Protein 1TO4 (pdb70)

InterPro domains:
  IPR001424 Superoxide dismutase, copper/zinc binding domain [PF00080] (13-148)
  IPR001424 Superoxide dismutase, copper/zinc binding domain [PR00068] (43-65)
  IPR001424 Superoxide dismutase, copper/zinc binding domain [PR00068] (79-88)
  IPR001424 Superoxide dismutase, copper/zinc binding domain [PR00068] (98-120)
  IPR001424 Superoxide dismutase, copper/zinc binding domain [PR00068] (123-149)
  IPR001424 Superoxide dismutase, copper/zinc binding domain [cd00305] (1-145)
  IPR018152 Superoxide dismutase, copper/zinc, binding site [PS00087] (43-53)
  IPR018152 Superoxide dismutase, copper/zinc, binding site [PS00332] (137-148)
  IPR024134 Superoxide dismutase (Cu/Zn) / superoxide dismutase copper chaperone [PTHR10003] (2-150)
  IPR036423 Superoxide dismutase-like, copper/zinc binding domain superfamily [G3DSA:2.60.40.200] (1-153)
  IPR036423 Superoxide dismutase-like, copper/zinc binding domain superfamily [SSF49329] (2-151)

Structure (mmCIF, N/CA/C/O backbone):
data_1TO4
#
_entry.id   1TO4
#
_cell.length_a   39.27
_cell.length_b   95.08
_cell.length_c   78.41
_cell.angle_alpha   90.00
_cell.angle_beta   103.55
_cell.angle_gamma   90.00
#
_symmetry.space_group_name_H-M   'P 1 21 1'
#
loop_
_entity.id
_entity.type
_entity.pdbx_description
1 polymer 'Superoxide dismutase'
2 non-polymer 'COPPER (II) ION'
3 non-polymer 'ZINC ION'
4 water water
#
loop_
_atom_site.group_PDB
_atom_site.id
_atom_site.type_symbol
_atom_site.label_atom_id
_atom_site.label_alt_id
_atom_site.label_comp_id
_atom_site.label_asym_id
_atom_site.label_entity_id
_atom_site.label_seq_id
_atom_site.pdbx_PDB_ins_code
_atom_site.Cartn_x
_atom_site.Cartn_y
_atom_site.Cartn_z
_atom_site.occupancy
_atom_site.B_iso_or_equiv
_atom_site.auth_seq_id
_atom_site.auth_comp_id
_atom_site.auth_asym_id
_atom_site.auth_atom_id
_atom_site.pdbx_PDB_model_num
ATOM 1 N N . GLY A 1 1 ? 32.953 -9.714 8.331 1.00 29.56 -3 GLY A N 1
ATOM 2 C CA . GLY A 1 1 ? 33.708 -8.964 7.263 0.00 23.33 -3 GLY A CA 1
ATOM 3 C C . GLY A 1 1 ? 33.045 -7.617 6.956 1.00 18.72 -3 GLY A C 1
ATOM 4 O O . GLY A 1 1 ? 32.074 -7.255 7.637 1.00 20.39 -3 GLY A O 1
ATOM 5 N N . SER A 1 2 ? 33.663 -6.831 6.078 1.00 17.28 -2 SER A N 1
ATOM 6 C CA . SER A 1 2 ? 33.148 -5.504 5.771 1.00 15.65 -2 SER A CA 1
ATOM 7 C C . SER A 1 2 ? 31.881 -5.636 4.962 1.00 13.76 -2 SER A C 1
ATOM 8 O O . SER A 1 2 ? 31.674 -6.633 4.271 1.00 13.90 -2 SER A O 1
ATOM 11 N N . ASN A 1 3 ? 31.040 -4.616 5.036 1.00 11.07 -1 ASN A N 1
ATOM 12 C CA . ASN A 1 3 ? 29.786 -4.601 4.286 1.00 9.49 -1 ASN A CA 1
ATOM 13 C C . ASN A 1 3 ? 30.056 -4.213 2.840 1.00 8.84 -1 ASN A C 1
ATOM 14 O O . ASN A 1 3 ? 30.818 -3.266 2.576 1.00 8.50 -1 ASN A O 1
ATOM 19 N N . MET A 1 4 ? 29.440 -4.943 1.899 1.00 8.18 1 MET A N 1
ATOM 20 C CA . MET A 1 4 ? 29.661 -4.673 0.468 1.00 7.61 1 MET A CA 1
ATOM 21 C C . MET A 1 4 ? 28.392 -4.354 -0.279 1.00 6.08 1 MET A C 1
ATOM 22 O O . MET A 1 4 ? 28.455 -3.898 -1.408 1.00 6.13 1 MET A O 1
ATOM 28 N N . LYS A 1 5 ? 27.238 -4.595 0.346 1.00 5.15 2 LYS A N 1
ATOM 29 C CA . LYS A 1 5 ? 25.965 -4.324 -0.308 1.00 5.18 2 LYS A CA 1
ATOM 30 C C . LYS A 1 5 ? 24.942 -3.846 0.680 1.00 5.46 2 LYS A C 1
ATOM 31 O O . LYS A 1 5 ? 24.929 -4.295 1.830 1.00 6.04 2 LYS A O 1
ATOM 37 N N . ALA A 1 6 ? 24.084 -2.926 0.236 1.00 6.51 3 ALA A N 1
ATOM 38 C CA . ALA A 1 6 ? 23.019 -2.410 1.095 1.00 6.09 3 ALA A CA 1
ATOM 39 C C . ALA A 1 6 ? 21.798 -2.086 0.247 1.00 6.89 3 ALA A C 1
ATOM 40 O O . ALA A 1 6 ? 21.915 -1.947 -0.970 1.00 6.89 3 ALA A O 1
ATOM 42 N N . VAL A 1 7 ? 20.631 -1.999 0.888 1.00 5.94 4 VAL A N 1
ATOM 43 C CA . VAL A 1 7 ? 19.402 -1.714 0.191 1.00 6.13 4 VAL A CA 1
ATOM 44 C C . VAL A 1 7 ? 18.503 -0.844 1.024 1.00 6.24 4 VAL A C 1
ATOM 45 O O . VAL A 1 7 ? 18.543 -0.891 2.265 1.00 6.63 4 VAL A O 1
ATOM 49 N N . CYS A 1 8 ? 17.722 -0.014 0.358 1.00 4.55 5 CYS A N 1
ATOM 50 C CA . CYS A 1 8 ? 16.803 0.871 1.053 1.00 5.45 5 CYS A CA 1
ATOM 51 C C . CYS A 1 8 ? 15.481 0.965 0.298 1.00 6.02 5 CYS A C 1
ATOM 52 O O . CYS A 1 8 ? 15.451 1.416 -0.833 1.00 6.93 5 CYS A O 1
ATOM 55 N N . VAL A 1 9 ? 14.399 0.534 0.952 1.00 6.50 6 VAL A N 1
ATOM 56 C CA . VAL A 1 9 ? 13.048 0.579 0.373 1.00 6.44 6 VAL A CA 1
ATOM 57 C C . VAL A 1 9 ? 12.441 1.876 0.896 1.00 7.06 6 VAL A C 1
ATOM 58 O O . VAL A 1 9 ? 12.330 2.077 2.129 1.00 7.65 6 VAL A O 1
ATOM 62 N N . MET A 1 10 ? 12.099 2.773 -0.021 1.00 6.96 7 MET A N 1
ATOM 63 C CA . MET A 1 10 ? 11.553 4.070 0.368 1.00 6.76 7 MET A CA 1
ATOM 64 C C . MET A 1 10 ? 10.061 4.167 0.153 1.00 7.88 7 MET A C 1
ATOM 65 O O . MET A 1 10 ? 9.553 3.872 -0.934 1.00 9.01 7 MET A O 1
ATOM 70 N N . THR A 1 11 ? 9.363 4.590 1.195 1.00 7.59 8 THR A N 1
ATOM 71 C CA . THR A 1 11 ? 7.898 4.721 1.134 1.00 7.60 8 THR A CA 1
ATOM 72 C C . THR A 1 11 ? 7.440 5.925 1.879 1.00 8.74 8 THR A C 1
ATOM 73 O O . THR A 1 11 ? 8.209 6.590 2.577 1.00 8.19 8 THR A O 1
ATOM 77 N N . GLY A 1 12 ? 6.151 6.220 1.737 1.00 9.03 9 GLY A N 1
ATOM 78 C CA . GLY A 1 12 ? 5.573 7.359 2.400 1.00 9.87 9 GLY A CA 1
ATOM 79 C C . GLY A 1 12 ? 4.101 7.395 2.151 1.00 12.06 9 GLY A C 1
ATOM 80 O O . GLY A 1 12 ? 3.529 6.399 1.691 1.00 12.99 9 GLY A O 1
ATOM 81 N N . THR A 1 13 ? 3.493 8.538 2.430 1.00 12.20 10 THR A N 1
ATOM 82 C CA . THR A 1 13 ? 2.035 8.696 2.234 1.00 12.72 10 THR A CA 1
ATOM 83 C C . THR A 1 13 ? 1.736 9.715 1.157 1.00 13.85 10 THR A C 1
ATOM 84 O O . THR A 1 13 ? 0.620 10.283 1.117 1.00 15.23 10 THR A O 1
ATOM 88 N N . ALA A 1 14 ? 2.714 9.965 0.286 1.00 12.53 11 ALA A N 1
ATOM 89 C CA . ALA A 1 14 ? 2.570 10.932 -0.781 1.00 13.00 11 ALA A CA 1
ATOM 90 C C . ALA A 1 14 ? 2.508 10.301 -2.167 1.00 12.35 11 ALA A C 1
ATOM 91 O O . ALA A 1 14 ? 2.663 10.990 -3.172 1.00 15.01 11 ALA A O 1
ATOM 93 N N . GLY A 1 15 ? 2.272 8.996 -2.224 1.00 11.91 12 GLY A N 1
ATOM 94 C CA . GLY A 1 15 ? 2.172 8.296 -3.502 1.00 12.47 12 GLY A CA 1
ATOM 95 C C . GLY A 1 15 ? 3.493 7.995 -4.151 1.00 12.08 12 GLY A C 1
ATOM 96 O O . GLY A 1 15 ? 3.540 7.500 -5.287 1.00 13.12 12 GLY A O 1
ATOM 97 N N . VAL A 1 16 ? 4.572 8.297 -3.439 1.00 10.43 13 VAL A N 1
ATOM 98 C CA . VAL A 1 16 ? 5.924 8.057 -3.942 1.00 9.09 13 VAL A CA 1
ATOM 99 C C . VAL A 1 16 ? 6.571 6.858 -3.273 1.00 8.76 13 VAL A C 1
ATOM 100 O O . VAL A 1 16 ? 6.461 6.668 -2.060 1.00 9.36 13 VAL A O 1
ATOM 104 N N . LYS A 1 17 ? 7.236 6.034 -4.083 1.00 8.23 14 LYS A N 1
ATOM 105 C CA . LYS A 1 17 ? 7.950 4.873 -3.556 1.00 9.73 14 LYS A CA 1
ATOM 106 C C . LYS A 1 17 ? 9.172 4.615 -4.411 1.00 10.24 14 LYS A C 1
ATOM 107 O O . LYS A 1 17 ? 9.255 5.078 -5.552 1.00 10.87 14 LYS A O 1
ATOM 113 N N . GLY A 1 18 ? 10.156 3.935 -3.846 1.00 9.20 15 GLY A N 1
ATOM 114 C CA . GLY A 1 18 ? 11.332 3.603 -4.606 1.00 9.10 15 GLY A CA 1
ATOM 115 C C . GLY A 1 18 ? 12.200 2.623 -3.881 1.00 7.75 15 GLY A C 1
ATOM 116 O O . GLY A 1 18 ? 11.904 2.216 -2.765 1.00 7.92 15 GLY A O 1
ATOM 117 N N . VAL A 1 19 ? 13.302 2.273 -4.525 1.00 7.97 16 VAL A N 1
ATOM 118 C CA . VAL A 1 19 ? 14.266 1.353 -3.960 1.00 7.77 16 VAL A CA 1
ATOM 119 C C . VAL A 1 19 ? 15.656 1.828 -4.335 1.00 7.92 16 VAL A C 1
ATOM 120 O O . VAL A 1 19 ? 15.907 2.160 -5.506 1.00 8.61 16 VAL A O 1
ATOM 124 N N . VAL A 1 20 ? 16.568 1.837 -3.356 1.00 6.40 17 VAL A N 1
ATOM 125 C CA . VAL A 1 20 ? 17.941 2.254 -3.591 1.00 6.41 17 VAL A CA 1
ATOM 126 C C . VAL A 1 20 ? 18.838 1.074 -3.260 1.00 6.13 17 VAL A C 1
ATOM 127 O O . VAL A 1 20 ? 18.609 0.355 -2.271 1.00 6.21 17 VAL A O 1
ATOM 131 N N . LYS A 1 21 ? 19.828 0.844 -4.108 1.00 5.80 18 LYS A N 1
ATOM 132 C CA . LYS A 1 21 ? 20.792 -0.218 -3.883 1.00 6.98 18 LYS A CA 1
ATOM 133 C C . LYS A 1 21 ? 22.167 0.390 -3.850 1.00 6.85 18 LYS A C 1
ATOM 134 O O . LYS A 1 21 ? 22.455 1.333 -4.611 1.00 7.57 18 LYS A O 1
ATOM 140 N N . PHE A 1 22 ? 23.023 -0.120 -2.960 1.00 5.44 19 PHE A N 1
ATOM 141 C CA . PHE A 1 22 ? 24.372 0.389 -2.807 1.00 6.04 19 PHE A CA 1
ATOM 142 C C . PHE A 1 22 ? 25.362 -0.750 -2.860 1.00 5.62 19 PHE A C 1
ATOM 143 O O . PHE A 1 22 ? 25.105 -1.829 -2.310 1.00 6.53 19 PHE A O 1
ATOM 151 N N . THR A 1 23 ? 26.499 -0.509 -3.512 1.00 6.15 20 THR A N 1
ATOM 152 C CA . THR A 1 23 ? 27.587 -1.518 -3.529 1.00 6.11 20 THR A CA 1
ATOM 153 C C . THR A 1 23 ? 28.884 -0.827 -3.208 1.00 5.59 20 THR A C 1
ATOM 154 O O . THR A 1 23 ? 29.095 0.318 -3.608 1.00 6.68 20 THR A O 1
ATOM 158 N N . GLN A 1 24 ? 29.753 -1.513 -2.477 1.00 5.29 21 GLN A N 1
ATOM 159 C CA . GLN A 1 24 ? 31.063 -0.953 -2.111 1.00 5.68 21 GLN A CA 1
ATOM 160 C C . GLN A 1 24 ? 32.085 -2.097 -2.131 1.00 7.25 21 GLN A C 1
ATOM 161 O O . GLN A 1 24 ? 31.913 -3.090 -1.433 1.00 8.58 21 GLN A O 1
ATOM 167 N N . GLU A 1 25 ? 33.135 -1.948 -2.933 1.00 9.63 22 GLU A N 1
ATOM 168 C CA . GLU A 1 25 ? 34.141 -3.015 -3.074 1.00 12.36 22 GLU A CA 1
ATOM 169 C C . GLU A 1 25 ? 35.111 -3.149 -1.929 1.00 13.06 22 GLU A C 1
ATOM 170 O O . GLU A 1 25 ? 35.491 -4.262 -1.580 1.00 13.59 22 GLU A O 1
ATOM 176 N N . THR A 1 26 ? 35.546 -2.021 -1.375 1.00 11.99 23 THR A N 1
ATOM 177 C CA . THR A 1 26 ? 36.476 -2.017 -0.245 1.00 13.30 23 THR A CA 1
ATOM 178 C C . THR A 1 26 ? 35.908 -1.203 0.902 1.00 13.61 23 THR A C 1
ATOM 179 O O . THR A 1 26 ? 35.042 -0.360 0.711 1.00 12.66 23 THR A O 1
ATOM 183 N N . ASP A 1 27 ? 36.453 -1.424 2.086 1.00 13.69 24 ASP A N 1
ATOM 184 C CA . ASP A 1 27 ? 35.981 -0.800 3.303 1.00 15.40 24 ASP A CA 1
ATOM 185 C C . ASP A 1 27 ? 35.720 0.713 3.206 1.00 14.46 24 ASP A C 1
ATOM 186 O O . ASP A 1 27 ? 34.682 1.202 3.671 1.00 14.58 24 ASP A O 1
ATOM 191 N N . ASN A 1 28 ? 36.648 1.448 2.595 1.00 14.73 25 ASN A N 1
ATOM 192 C CA . ASN A 1 28 ? 36.519 2.897 2.480 1.00 14.49 25 ASN A CA 1
ATOM 193 C C . ASN A 1 28 ? 36.544 3.381 1.042 1.00 12.90 25 ASN A C 1
ATOM 194 O O . ASN A 1 28 ? 36.812 4.548 0.789 1.00 13.07 25 ASN A O 1
ATOM 199 N N . GLY A 1 29 ? 36.277 2.478 0.101 1.00 11.10 26 GLY A N 1
ATOM 200 C CA . GLY A 1 29 ? 36.280 2.842 -1.313 1.00 10.67 26 GLY A CA 1
ATOM 201 C C . GLY A 1 29 ? 34.972 3.501 -1.730 1.00 9.43 26 GLY A C 1
ATOM 202 O O . GLY A 1 29 ? 34.045 3.623 -0.928 1.00 9.17 26 GLY A O 1
ATOM 203 N N . PRO A 1 30 ? 34.875 3.931 -2.986 1.00 8.82 27 PRO A N 1
ATOM 204 C CA . PRO A 1 30 ? 33.639 4.576 -3.456 1.00 7.97 27 PRO A CA 1
ATOM 205 C C . PRO A 1 30 ? 32.418 3.633 -3.397 1.00 6.40 27 PRO A C 1
ATOM 206 O O . PRO A 1 30 ? 32.555 2.406 -3.471 1.00 7.87 27 PRO A O 1
ATOM 210 N N . VAL A 1 31 ? 31.252 4.235 -3.257 1.00 6.15 28 VAL A N 1
ATOM 211 C CA . VAL A 1 31 ? 30.014 3.489 -3.199 1.00 5.98 28 VAL A CA 1
ATOM 212 C C . VAL A 1 31 ? 29.184 3.760 -4.441 1.00 7.02 28 VAL A C 1
ATOM 213 O O . VAL A 1 31 ? 28.983 4.918 -4.823 1.00 7.92 28 VAL A O 1
ATOM 217 N N . HIS A 1 32 ? 28.743 2.702 -5.110 1.00 6.95 29 HIS A N 1
ATOM 218 C CA . HIS A 1 32 ? 27.900 2.872 -6.275 1.00 7.12 29 HIS A CA 1
ATOM 219 C C . HIS A 1 32 ? 26.474 2.906 -5.805 1.00 6.94 29 HIS A C 1
ATOM 220 O O . HIS A 1 32 ? 26.050 2.052 -5.023 1.00 8.26 29 HIS A O 1
ATOM 227 N N . VAL A 1 33 ? 25.732 3.896 -6.265 1.00 6.18 30 VAL A N 1
ATOM 228 C CA . VAL A 1 33 ? 24.338 4.072 -5.861 1.00 6.55 30 VAL A CA 1
ATOM 229 C C . VAL A 1 33 ? 23.412 3.974 -7.075 1.00 6.13 30 VAL A C 1
ATOM 230 O O . VAL A 1 33 ? 23.660 4.592 -8.097 1.00 6.93 30 VAL A O 1
ATOM 234 N N . HIS A 1 34 ? 22.366 3.170 -6.960 1.00 6.31 31 HIS A N 1
ATOM 235 C CA . HIS A 1 34 ? 21.367 3.045 -8.027 1.00 7.00 31 HIS A CA 1
ATOM 236 C C . HIS A 1 34 ? 20.014 3.133 -7.384 1.00 6.26 31 HIS A C 1
ATOM 237 O O . HIS A 1 34 ? 19.720 2.360 -6.452 1.00 7.10 31 HIS A O 1
ATOM 244 N N . ALA A 1 35 ? 19.170 4.045 -7.852 1.00 6.15 32 ALA A N 1
ATOM 245 C CA . ALA A 1 35 ? 17.828 4.185 -7.276 1.00 7.28 32 ALA A CA 1
ATOM 246 C C . ALA A 1 35 ? 16.783 4.308 -8.360 1.00 7.78 32 ALA A C 1
ATOM 247 O O . ALA A 1 35 ? 17.069 4.813 -9.449 1.00 7.65 32 ALA A O 1
ATOM 249 N N . GLU A 1 36 ? 15.592 3.809 -8.052 1.00 7.50 33 GLU A N 1
ATOM 250 C CA . GLU A 1 36 ? 14.425 3.850 -8.938 1.00 8.08 33 GLU A CA 1
ATOM 251 C C . GLU A 1 36 ? 13.227 4.330 -8.147 1.00 8.52 33 GLU A C 1
ATOM 252 O O . GLU A 1 36 ? 13.000 3.870 -7.036 1.00 10.12 33 GLU A O 1
ATOM 258 N N . PHE A 1 37 ? 12.457 5.260 -8.721 1.00 7.21 34 PHE A N 1
ATOM 259 C CA . PHE A 1 37 ? 11.286 5.785 -8.039 1.00 8.26 34 PHE A CA 1
ATOM 260 C C . PHE A 1 37 ? 10.100 5.874 -8.962 1.00 9.31 34 PHE A C 1
ATOM 261 O O . PHE A 1 37 ? 10.251 5.915 -10.170 1.00 9.51 34 PHE A O 1
ATOM 269 N N . SER A 1 38 ? 8.931 5.905 -8.359 1.00 9.53 35 SER A N 1
ATOM 270 C CA . SER A 1 38 ? 7.674 6.085 -9.086 1.00 9.74 35 SER A CA 1
ATOM 271 C C . SER A 1 38 ? 6.799 7.060 -8.300 1.00 10.04 35 SER A C 1
ATOM 272 O O . SER A 1 38 ? 6.979 7.237 -7.087 1.00 10.26 35 SER A O 1
ATOM 275 N N . GLY A 1 39 ? 5.846 7.693 -8.998 1.00 9.64 36 GLY A N 1
ATOM 276 C CA . GLY A 1 39 ? 4.906 8.622 -8.368 1.00 10.62 36 GLY A CA 1
ATOM 277 C C . GLY A 1 39 ? 5.356 10.043 -8.146 1.00 9.94 36 GLY A C 1
ATOM 278 O O . GLY A 1 39 ? 4.660 10.840 -7.473 1.00 10.63 36 GLY A O 1
ATOM 279 N N . LEU A 1 40 ? 6.500 10.388 -8.704 1.00 10.06 37 LEU A N 1
ATOM 280 C CA . LEU A 1 40 ? 7.056 11.722 -8.526 1.00 10.96 37 LEU A CA 1
ATOM 281 C C . LEU A 1 40 ? 6.537 12.767 -9.484 1.00 11.81 37 LEU A C 1
ATOM 282 O O . LEU A 1 40 ? 6.162 12.462 -10.612 1.00 14.51 37 LEU A O 1
ATOM 287 N N . LYS A 1 41 ? 6.505 14.002 -9.017 1.00 12.03 38 LYS A N 1
ATOM 288 C CA . LYS A 1 41 ? 6.136 15.114 -9.873 1.00 12.49 38 LYS A CA 1
ATOM 289 C C . LYS A 1 41 ? 7.349 15.324 -10.796 1.00 12.55 38 LYS A C 1
ATOM 290 O O . LYS A 1 41 ? 8.521 15.201 -10.362 1.00 12.54 38 LYS A O 1
ATOM 296 N N . ALA A 1 42 ? 7.096 15.619 -12.071 1.00 12.27 39 ALA A N 1
ATOM 297 C CA . ALA A 1 42 ? 8.173 15.823 -13.011 1.00 11.45 39 ALA A CA 1
ATOM 298 C C . ALA A 1 42 ? 9.128 16.876 -12.506 1.00 11.37 39 ALA A C 1
ATOM 299 O O . ALA A 1 42 ? 8.704 17.912 -11.976 1.00 13.06 39 ALA A O 1
ATOM 301 N N . GLY A 1 43 ? 10.422 16.616 -12.667 1.00 10.28 40 GLY A N 1
ATOM 302 C CA . GLY A 1 43 ? 11.430 17.566 -12.226 1.00 10.23 40 GLY A CA 1
ATOM 303 C C . GLY A 1 43 ? 12.409 16.968 -11.246 1.00 9.76 40 GLY A C 1
ATOM 304 O O . GLY A 1 43 ? 12.429 15.745 -11.034 1.00 8.84 40 GLY A O 1
ATOM 305 N N . LYS A 1 44 ? 13.208 17.844 -10.631 1.00 8.91 41 LYS A N 1
ATOM 306 C CA . LYS A 1 44 ? 14.267 17.415 -9.684 1.00 8.50 41 LYS A CA 1
ATOM 307 C C . LYS A 1 44 ? 13.809 17.355 -8.244 1.00 7.90 41 LYS A C 1
ATOM 308 O O . LYS A 1 44 ? 13.033 18.204 -7.795 1.00 9.39 41 LYS A O 1
ATOM 314 N N . HIS A 1 45 ? 14.327 16.351 -7.509 1.00 6.83 42 HIS A N 1
ATOM 315 C CA . HIS A 1 45 ? 13.968 16.130 -6.109 1.00 6.72 42 HIS A CA 1
ATOM 316 C C . HIS A 1 45 ? 15.207 15.860 -5.283 1.00 5.95 42 HIS A C 1
ATOM 317 O O . HIS A 1 45 ? 15.968 14.965 -5.594 1.00 5.80 42 HIS A O 1
ATOM 324 N N . GLY A 1 46 ? 15.375 16.623 -4.207 1.00 5.05 43 GLY A N 1
ATOM 325 C CA . GLY A 1 46 ? 16.543 16.450 -3.313 1.00 6.09 43 GLY A CA 1
ATOM 326 C C . GLY A 1 46 ? 16.619 15.017 -2.803 1.00 5.35 43 GLY A C 1
ATOM 327 O O . GLY A 1 46 ? 15.592 14.396 -2.528 1.00 6.44 43 GLY A O 1
ATOM 328 N N . PHE A 1 47 ? 17.830 14.517 -2.683 1.00 5.30 44 PHE A N 1
ATOM 329 C CA . PHE A 1 47 ? 18.053 13.127 -2.278 1.00 4.70 44 PHE A CA 1
ATOM 330 C C . PHE A 1 47 ? 19.220 13.062 -1.357 1.00 4.29 44 PHE A C 1
ATOM 331 O O . PHE A 1 47 ? 20.343 13.354 -1.754 1.00 4.96 44 PHE A O 1
ATOM 339 N N . HIS A 1 48 ? 18.963 12.723 -0.080 1.00 5.00 45 HIS A N 1
ATOM 340 C CA . HIS A 1 48 ? 20.072 12.692 0.891 1.00 5.15 45 HIS A CA 1
ATOM 341 C C . HIS A 1 48 ? 19.989 11.596 1.922 1.00 5.42 45 HIS A C 1
ATOM 342 O O . HIS A 1 48 ? 18.934 10.989 2.145 1.00 5.02 45 HIS A O 1
ATOM 349 N N . VAL A 1 49 ? 21.127 11.339 2.563 1.00 4.94 46 VAL A N 1
ATOM 350 C CA . VAL A 1 49 ? 21.165 10.416 3.667 1.00 4.89 46 VAL A CA 1
ATOM 351 C C . VAL A 1 49 ? 20.910 11.287 4.904 1.00 5.87 46 VAL A C 1
ATOM 352 O O . VAL A 1 49 ? 21.667 12.272 5.174 1.00 7.12 46 VAL A O 1
ATOM 356 N N . HIS A 1 50 ? 19.871 10.943 5.653 1.00 5.66 47 HIS A N 1
ATOM 357 C CA . HIS A 1 50 ? 19.553 11.632 6.916 1.00 5.12 47 HIS A CA 1
ATOM 358 C C . HIS A 1 50 ? 20.139 10.818 8.059 1.00 6.58 47 HIS A C 1
ATOM 359 O O . HIS A 1 50 ? 20.337 9.602 7.948 1.00 7.07 47 HIS A O 1
ATOM 366 N N . GLU A 1 51 ? 20.421 11.500 9.164 1.00 6.32 48 GLU A N 1
ATOM 367 C CA . GLU A 1 51 ? 21.117 10.892 10.282 1.00 6.01 48 GLU A CA 1
ATOM 368 C C . GLU A 1 51 ? 20.506 9.683 10.989 1.00 5.79 48 GLU A C 1
ATOM 369 O O . GLU A 1 51 ? 21.248 8.751 11.323 1.00 7.95 48 GLU A O 1
ATOM 375 N N . PHE A 1 52 ? 19.187 9.682 11.209 1.00 5.37 49 PHE A N 1
ATOM 376 C CA . PHE A 1 52 ? 18.598 8.579 11.956 1.00 5.71 49 PHE A CA 1
ATOM 377 C C . PHE A 1 52 ? 17.800 7.680 11.076 1.00 6.03 49 PHE A C 1
ATOM 378 O O . PHE A 1 52 ? 17.064 8.155 10.199 1.00 7.46 49 PHE A O 1
ATOM 386 N N . GLY A 1 53 ? 17.922 6.360 11.324 1.00 6.72 50 GLY A N 1
ATOM 387 C CA . GLY A 1 53 ? 17.146 5.369 10.556 1.00 7.04 50 GLY A CA 1
ATOM 388 C C . GLY A 1 53 ? 15.787 5.169 11.222 1.00 7.59 50 GLY A C 1
ATOM 389 O O . GLY A 1 53 ? 15.274 4.065 11.286 1.00 8.33 50 GLY A O 1
ATOM 390 N N . ASP A 1 54 ? 15.189 6.267 11.683 1.00 7.61 51 ASP A N 1
ATOM 391 C CA . ASP A 1 54 ? 13.908 6.249 12.410 1.00 7.85 51 ASP A CA 1
ATOM 392 C C . ASP A 1 54 ? 12.801 6.833 11.556 1.00 10.05 51 ASP A C 1
ATOM 393 O O . ASP A 1 54 ? 12.829 8.032 11.233 1.00 9.97 51 ASP A O 1
ATOM 398 N N . THR A 1 55 ? 11.821 5.984 11.212 1.00 9.32 52 THR A N 1
ATOM 399 C CA . THR A 1 55 ? 10.681 6.407 10.413 1.00 12.37 52 THR A CA 1
ATOM 400 C C . THR A 1 55 ? 9.362 6.212 11.186 1.00 13.54 52 THR A C 1
ATOM 401 O O . THR A 1 55 ? 8.295 6.013 10.570 1.00 12.82 52 THR A O 1
ATOM 405 N N . THR A 1 56 ? 9.418 6.284 12.519 1.00 14.47 53 THR A N 1
ATOM 406 C CA . THR A 1 56 ? 8.185 6.143 13.347 1.00 14.29 53 THR A CA 1
ATOM 407 C C . THR A 1 56 ? 7.221 7.344 13.199 1.00 16.56 53 THR A C 1
ATOM 408 O O . THR A 1 56 ? 5.997 7.229 13.460 1.00 17.54 53 THR A O 1
ATOM 412 N N . ASN A 1 57 ? 7.764 8.487 12.793 1.00 16.74 54 ASN A N 1
ATOM 413 C CA . ASN A 1 57 ? 6.957 9.698 12.590 1.00 16.81 54 ASN A CA 1
ATOM 414 C C . ASN A 1 57 ? 7.176 10.117 11.177 1.00 17.35 54 ASN A C 1
ATOM 415 O O . ASN A 1 57 ? 7.824 11.142 10.912 1.00 17.20 54 ASN A O 1
ATOM 420 N N . GLY A 1 58 ? 6.663 9.315 10.250 1.00 17.29 55 GLY A N 1
ATOM 421 C CA . GLY A 1 58 ? 6.843 9.586 8.843 1.00 17.01 55 GLY A CA 1
ATOM 422 C C . GLY A 1 58 ? 8.338 9.681 8.588 1.00 15.14 55 GLY A C 1
ATOM 423 O O . GLY A 1 58 ? 9.112 8.843 9.033 1.00 17.29 55 GLY A O 1
ATOM 424 N N . CYS A 1 59 ? 8.740 10.709 7.891 1.00 13.26 56 CYS A N 1
ATOM 425 C CA . CYS A 1 59 ? 10.150 10.916 7.603 1.00 11.11 56 CYS A CA 1
ATOM 426 C C . CYS A 1 59 ? 10.761 11.996 8.510 1.00 10.42 56 CYS A C 1
ATOM 427 O O . CYS A 1 59 ? 11.952 12.230 8.481 1.00 8.63 56 CYS A O 1
ATOM 430 N N . THR A 1 60 ? 9.925 12.643 9.326 1.00 10.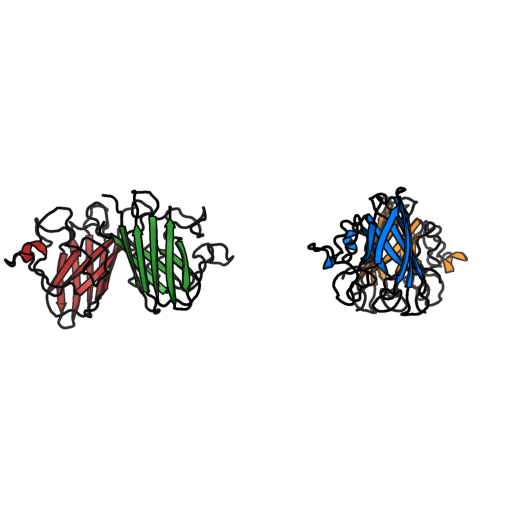85 57 THR A N 1
ATOM 431 C CA . THR A 1 60 ? 10.395 13.690 10.209 1.00 11.65 57 THR A CA 1
ATOM 432 C C . THR A 1 60 ? 11.387 13.179 11.241 1.00 9.45 57 THR A C 1
ATOM 433 O O . THR A 1 60 ? 12.368 13.868 11.583 1.00 11.30 57 THR A O 1
ATOM 437 N N . SER A 1 61 ? 11.147 11.964 11.743 1.00 8.75 58 SER A N 1
ATOM 438 C CA . SER A 1 61 ? 12.017 11.374 12.739 1.00 8.25 58 SER A CA 1
ATOM 439 C C . SER A 1 61 ? 13.392 11.008 12.240 1.00 7.41 58 SER A C 1
ATOM 440 O O . SER A 1 61 ? 14.260 10.630 13.021 1.00 7.73 58 SER A O 1
ATOM 444 N N . ALA A 1 62 ? 13.600 11.153 10.934 1.00 7.91 59 ALA A N 1
ATOM 445 C CA . ALA A 1 62 ? 14.910 10.830 10.351 1.00 6.70 59 ALA A CA 1
ATOM 446 C C . ALA A 1 62 ? 15.972 11.870 10.679 1.00 7.08 59 ALA A C 1
ATOM 447 O O . ALA A 1 62 ? 17.171 11.672 10.449 1.00 6.61 59 ALA A O 1
ATOM 449 N N . GLY A 1 63 ? 15.544 12.991 11.232 1.00 6.41 60 GLY A N 1
ATOM 450 C CA . GLY A 1 63 ? 16.517 14.017 11.592 1.00 5.88 60 GLY A CA 1
ATOM 451 C C . GLY A 1 63 ? 17.043 14.793 10.402 1.00 6.85 60 GLY A C 1
ATOM 452 O O . GLY A 1 63 ? 16.427 14.810 9.327 1.00 7.30 60 GLY A O 1
ATOM 453 N N . ALA A 1 64 ? 18.202 15.404 10.595 1.00 6.04 61 ALA A N 1
ATOM 454 C CA . ALA A 1 64 ? 18.828 16.243 9.559 1.00 5.83 61 ALA A CA 1
ATOM 455 C C . ALA A 1 64 ? 19.797 15.458 8.693 1.00 6.57 61 ALA A C 1
ATOM 456 O O . ALA A 1 64 ? 19.953 14.252 8.857 1.00 5.90 61 ALA A O 1
ATOM 458 N N . HIS A 1 65 ? 20.439 16.119 7.753 1.00 6.05 62 HIS A N 1
ATOM 459 C CA . HIS A 1 65 ? 21.380 15.419 6.874 1.00 6.17 62 HIS A CA 1
ATOM 460 C C . HIS A 1 65 ? 22.529 14.862 7.675 1.00 6.30 62 HIS A C 1
ATOM 461 O O . HIS A 1 65 ? 23.019 15.512 8.612 1.00 6.51 62 HIS A O 1
ATOM 468 N N . PHE A 1 66 ? 22.952 13.638 7.336 1.00 5.16 63 PHE A N 1
ATOM 469 C CA . PHE A 1 66 ? 24.084 13.006 7.988 1.00 6.44 63 PHE A CA 1
ATOM 470 C C . PHE A 1 66 ? 25.330 13.856 7.723 1.00 6.33 63 PHE A C 1
ATOM 471 O O . PHE A 1 66 ? 25.722 14.062 6.552 1.00 6.14 63 PHE A O 1
ATOM 479 N N . ASN A 1 67 ? 25.967 14.346 8.803 1.00 5.97 64 ASN A N 1
ATOM 480 C CA . ASN A 1 67 ? 27.088 15.294 8.644 1.00 6.90 64 ASN A CA 1
ATOM 481 C C . ASN A 1 67 ? 28.239 15.074 9.610 1.00 6.33 64 ASN A C 1
ATOM 482 O O . ASN A 1 67 ? 28.568 15.979 10.383 1.00 6.92 64 ASN A O 1
ATOM 487 N N . PRO A 1 68 ? 28.907 13.923 9.541 1.00 6.25 65 PRO A N 1
ATOM 488 C CA . PRO A 1 68 ? 30.018 13.651 10.465 1.00 8.10 65 PRO A CA 1
ATOM 489 C C . PRO A 1 68 ? 31.222 14.551 10.240 1.00 8.61 65 PRO A C 1
ATOM 490 O O . PRO A 1 68 ? 32.024 14.709 11.182 1.00 9.86 65 PRO A O 1
ATOM 494 N N . THR A 1 69 ? 31.358 15.148 9.049 1.00 7.87 66 THR A N 1
ATOM 495 C CA . THR A 1 69 ? 32.494 16.057 8.800 1.00 8.41 66 THR A CA 1
ATOM 496 C C . THR A 1 69 ? 32.168 17.489 9.199 1.00 8.35 66 THR A C 1
ATOM 497 O O . THR A 1 69 ? 33.004 18.372 9.045 1.00 9.41 66 THR A O 1
ATOM 501 N N . LYS A 1 70 ? 30.928 17.717 9.670 1.00 7.21 67 LYS A N 1
ATOM 502 C CA . LYS A 1 70 ? 30.516 19.030 10.178 1.00 8.02 67 LYS A CA 1
ATOM 503 C C . LYS A 1 70 ? 30.715 20.164 9.202 1.00 7.67 67 LYS A C 1
ATOM 504 O O . LYS A 1 70 ? 31.341 21.193 9.529 1.00 9.94 67 LYS A O 1
ATOM 510 N N . GLN A 1 71 ? 30.213 19.972 7.988 1.00 7.35 68 GLN A N 1
ATOM 511 C CA . GLN A 1 71 ? 30.282 20.992 6.945 1.00 7.98 68 GLN A CA 1
ATOM 512 C C . GLN A 1 71 ? 28.900 21.538 6.619 1.00 7.50 68 GLN A C 1
ATOM 513 O O . GLN A 1 71 ? 27.878 21.077 7.163 1.00 7.97 68 GLN A O 1
ATOM 523 N N . GLU A 1 72 ? 28.872 22.560 5.778 1.00 6.98 69 GLU A N 1
ATOM 524 C CA . GLU A 1 72 ? 27.612 23.102 5.290 1.00 7.50 69 GLU A CA 1
ATOM 525 C C . GLU A 1 72 ? 27.115 22.223 4.129 1.00 6.65 69 GLU A C 1
ATOM 526 O O . GLU A 1 72 ? 27.875 21.459 3.530 1.00 7.16 69 GLU A O 1
ATOM 532 N N . HIS A 1 73 ? 25.822 22.349 3.824 1.00 5.94 70 HIS A N 1
ATOM 533 C CA . HIS A 1 73 ? 25.217 21.606 2.730 1.00 5.40 70 HIS A CA 1
ATOM 534 C C . HIS A 1 73 ? 25.819 21.988 1.366 1.00 6.62 70 HIS A C 1
ATOM 535 O O . HIS A 1 73 ? 26.153 23.151 1.143 1.00 7.60 70 HIS A O 1
ATOM 542 N N . GLY A 1 74 ? 25.966 21.001 0.474 1.00 6.17 71 GLY A N 1
ATOM 543 C CA . GLY A 1 74 ? 26.475 21.258 -0.872 1.00 6.09 71 GLY A CA 1
ATOM 544 C C . GLY A 1 74 ? 26.057 20.216 -1.893 1.00 6.21 71 GLY A C 1
ATOM 545 O O . GLY A 1 74 ? 25.163 19.366 -1.619 1.00 5.30 71 GLY A O 1
ATOM 546 N N . ALA A 1 75 ? 26.657 20.299 -3.085 1.00 6.39 72 ALA A N 1
ATOM 547 C CA . ALA A 1 75 ? 26.427 19.331 -4.144 1.00 5.61 72 ALA A CA 1
ATOM 548 C C . ALA A 1 75 ? 27.363 18.143 -3.907 1.00 6.28 72 ALA A C 1
ATOM 549 O O . ALA A 1 75 ? 28.396 18.293 -3.254 1.00 6.97 72 ALA A O 1
ATOM 551 N N . PRO A 1 76 ? 27.009 16.957 -4.397 1.00 6.12 73 PRO A N 1
ATOM 552 C CA . PRO A 1 76 ? 27.907 15.792 -4.234 1.00 7.67 73 PRO A CA 1
ATOM 553 C C . PRO A 1 76 ? 29.332 16.050 -4.740 1.00 7.78 73 PRO A C 1
ATOM 554 O O . PRO A 1 76 ? 30.282 15.533 -4.170 1.00 8.21 73 PRO A O 1
ATOM 558 N N . GLU A 1 77 ? 29.464 16.861 -5.781 1.00 8.74 74 GLU A N 1
ATOM 559 C CA . GLU A 1 77 ? 30.779 17.163 -6.355 1.00 11.20 74 GLU A CA 1
ATOM 560 C C . GLU A 1 77 ? 31.585 18.189 -5.572 1.00 11.17 74 GLU A C 1
ATOM 561 O O . GLU A 1 77 ? 32.786 18.361 -5.829 1.00 12.87 74 GLU A O 1
ATOM 567 N N . ASP A 1 78 ? 30.952 18.876 -4.611 1.00 10.00 75 ASP A N 1
ATOM 568 C CA . ASP A 1 78 ? 31.645 19.927 -3.847 1.00 10.46 75 ASP A CA 1
ATOM 569 C C . ASP A 1 78 ? 32.525 19.414 -2.738 1.00 11.45 75 ASP A C 1
ATOM 570 O O . ASP A 1 78 ? 32.252 18.375 -2.130 1.00 11.93 75 ASP A O 1
ATOM 575 N N . SER A 1 79 ? 33.578 20.173 -2.450 1.00 13.16 76 SER A N 1
ATOM 576 C CA . SER A 1 79 ? 34.486 19.836 -1.366 1.00 15.52 76 SER A CA 1
ATOM 577 C C . SER A 1 79 ? 33.758 20.089 -0.060 1.00 14.40 76 SER A C 1
ATOM 578 O O . SER A 1 79 ? 33.936 19.333 0.911 1.00 17.14 76 SER A O 1
ATOM 581 N N . ILE A 1 80 ? 32.933 21.147 -0.022 1.00 11.23 77 ILE A N 1
ATOM 582 C CA . ILE A 1 80 ? 32.139 21.459 1.161 1.00 10.42 77 ILE A CA 1
ATOM 583 C C . ILE A 1 80 ? 30.748 20.906 0.948 1.00 8.57 77 ILE A C 1
ATOM 584 O O . ILE A 1 80 ? 29.975 21.414 0.108 1.00 8.74 77 ILE A O 1
ATOM 589 N N . ARG A 1 81 ? 30.434 19.838 1.676 1.00 7.03 78 ARG A N 1
ATOM 590 C CA . ARG A 1 81 ? 29.124 19.187 1.590 1.00 6.32 78 ARG A CA 1
ATOM 591 C C . ARG A 1 81 ? 28.952 18.289 2.787 1.00 6.44 78 ARG A C 1
ATOM 592 O O . ARG A 1 81 ? 29.922 17.958 3.496 1.00 7.05 78 ARG A O 1
ATOM 600 N N . HIS A 1 82 ? 27.696 17.901 3.033 1.00 5.83 79 HIS A N 1
ATOM 601 C CA . HIS A 1 82 ? 27.405 16.926 4.052 1.00 5.01 79 HIS A CA 1
ATOM 602 C C . HIS A 1 82 ? 27.736 15.551 3.437 1.00 5.38 79 HIS A C 1
ATOM 603 O O . HIS A 1 82 ? 27.600 15.356 2.233 1.00 6.16 79 HIS A O 1
ATOM 610 N N . VAL A 1 83 ? 28.194 14.616 4.263 1.00 5.00 80 VAL A N 1
ATOM 611 C CA . VAL A 1 83 ? 28.428 13.261 3.754 1.00 4.94 80 VAL A CA 1
ATOM 612 C C . VAL A 1 83 ? 27.127 12.748 3.081 1.00 5.75 80 VAL A C 1
ATOM 613 O O . VAL A 1 83 ? 27.174 12.072 2.039 1.00 6.87 80 VAL A O 1
ATOM 617 N N . GLY A 1 84 ? 25.985 13.109 3.665 1.00 5.80 81 GLY A N 1
ATOM 618 C CA . GLY A 1 84 ? 24.696 12.655 3.154 1.00 6.16 81 GLY A CA 1
ATOM 619 C C . GLY A 1 84 ? 24.174 13.311 1.885 1.00 5.53 81 GLY A C 1
ATOM 620 O O . GLY A 1 84 ? 23.107 12.920 1.403 1.00 5.60 81 GLY A O 1
ATOM 621 N N . ASP A 1 85 ? 24.905 14.277 1.314 1.00 5.25 82 ASP A N 1
ATOM 622 C CA . ASP A 1 85 ? 24.411 14.996 0.147 1.00 5.12 82 ASP A CA 1
ATOM 623 C C . ASP A 1 85 ? 24.575 14.254 -1.163 1.00 6.24 82 ASP A C 1
ATOM 624 O O . ASP A 1 85 ? 25.669 14.150 -1.680 1.00 7.21 82 ASP A O 1
ATOM 629 N N . LEU A 1 86 ? 23.464 13.771 -1.713 1.00 5.31 83 LEU A N 1
ATOM 630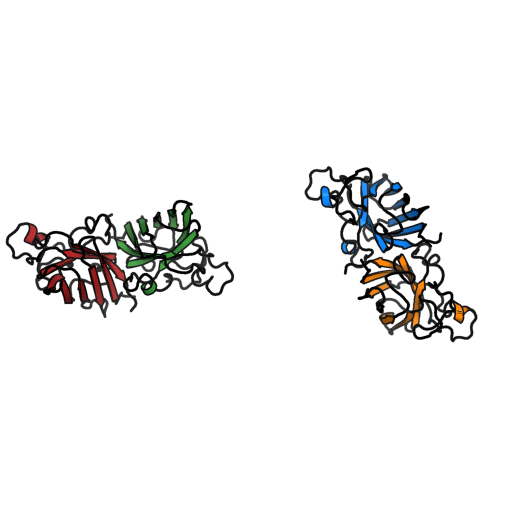 C CA . LEU A 1 86 ? 23.518 13.026 -2.967 1.00 5.37 83 LEU A CA 1
ATOM 631 C C . LEU A 1 86 ? 22.838 13.736 -4.126 1.00 6.63 83 LEU A C 1
ATOM 632 O O . LEU A 1 86 ? 22.506 13.120 -5.136 1.00 7.53 83 LEU A O 1
ATOM 637 N N . GLY A 1 87 ? 22.618 15.052 -3.980 1.00 5.87 84 GLY A N 1
ATOM 638 C CA . GLY A 1 87 ? 22.068 15.832 -5.083 1.00 5.55 84 GLY A CA 1
ATOM 639 C C . GLY A 1 87 ? 20.614 15.673 -5.362 1.00 6.28 84 GLY A C 1
ATOM 640 O O . GLY A 1 87 ? 19.797 15.712 -4.447 1.00 6.83 84 GLY A O 1
ATOM 641 N N . ASN A 1 88 ? 20.285 15.558 -6.648 1.00 6.68 85 ASN A N 1
ATOM 642 C CA . ASN A 1 88 ? 18.911 15.435 -7.088 1.00 5.87 85 ASN A CA 1
ATOM 643 C C . ASN A 1 88 ? 18.593 14.216 -7.905 1.00 6.78 85 ASN A C 1
ATOM 644 O O . ASN A 1 88 ? 19.410 13.738 -8.726 1.00 7.83 85 ASN A O 1
ATOM 649 N N . VAL A 1 89 ? 17.364 13.734 -7.702 1.00 6.00 86 VAL A N 1
ATOM 650 C CA . VAL A 1 89 ? 16.795 12.628 -8.477 1.00 6.71 86 VAL A CA 1
ATOM 651 C C . VAL A 1 89 ? 15.904 13.323 -9.514 1.00 7.56 86 VAL A C 1
ATOM 652 O O . VAL A 1 89 ? 15.132 14.237 -9.162 1.00 8.55 86 VAL A O 1
ATOM 656 N N . VAL A 1 90 ? 16.026 12.932 -10.775 1.00 7.63 87 VAL A N 1
ATOM 657 C CA . VAL A 1 90 ? 15.240 13.557 -11.860 1.00 8.45 87 VAL A CA 1
ATOM 658 C C . VAL A 1 90 ? 14.088 12.670 -12.284 1.00 9.39 87 VAL A C 1
ATOM 659 O O . VAL A 1 90 ? 14.303 11.538 -12.710 1.00 10.01 87 VAL A O 1
ATOM 663 N N . ALA A 1 91 ? 12.869 13.187 -12.156 1.00 8.94 88 ALA A N 1
ATOM 664 C CA . ALA A 1 91 ? 11.677 12.420 -12.546 1.00 9.79 88 ALA A CA 1
ATOM 665 C C . ALA A 1 91 ? 11.165 12.923 -13.867 1.00 10.95 88 ALA A C 1
ATOM 666 O O . ALA A 1 91 ? 11.068 14.138 -14.091 1.00 10.85 88 ALA A O 1
ATOM 668 N N . GLY A 1 92 ? 10.818 11.980 -14.740 1.00 10.88 89 GLY A N 1
ATOM 669 C CA . GLY A 1 92 ? 10.272 12.329 -16.047 1.00 12.95 89 GLY A CA 1
ATOM 670 C C . GLY A 1 92 ? 8.788 12.664 -15.950 1.00 12.98 89 GLY A C 1
ATOM 671 O O . GLY A 1 92 ? 8.183 12.674 -14.862 1.00 13.25 89 GLY A O 1
ATOM 672 N N . ALA A 1 93 ? 8.181 12.922 -17.108 1.00 14.43 90 ALA A N 1
ATOM 673 C CA . ALA A 1 93 ? 6.754 13.259 -17.183 1.00 14.99 90 ALA A CA 1
ATOM 674 C C . ALA A 1 93 ? 5.828 12.174 -16.623 1.00 14.91 90 ALA A C 1
ATOM 675 O O . ALA A 1 93 ? 4.749 12.477 -16.114 1.00 16.92 90 ALA A O 1
ATOM 677 N N . ASP A 1 94 ? 6.258 10.917 -16.719 1.00 14.42 91 ASP A N 1
ATOM 678 C CA . ASP A 1 94 ? 5.481 9.788 -16.220 1.00 13.57 91 ASP A CA 1
ATOM 679 C C . ASP A 1 94 ? 5.606 9.580 -14.714 1.00 13.78 91 ASP A C 1
ATOM 680 O O . ASP A 1 94 ? 4.977 8.685 -14.151 1.00 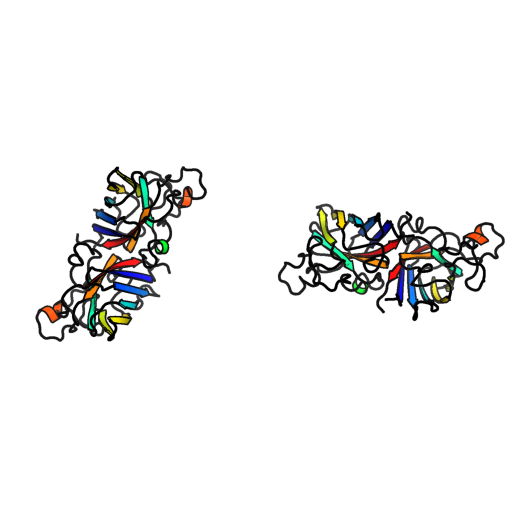13.53 91 ASP A O 1
ATOM 685 N N . GLY A 1 95 ? 6.430 10.407 -14.070 1.00 12.25 92 GLY A N 1
ATOM 686 C CA . GLY A 1 95 ? 6.607 10.292 -12.627 1.00 12.99 92 GLY A CA 1
ATOM 687 C C . GLY A 1 95 ? 7.662 9.302 -12.171 1.00 12.40 92 GLY A C 1
ATOM 688 O O . GLY A 1 95 ? 7.907 9.180 -10.976 1.00 12.94 92 GLY A O 1
ATOM 689 N N . ASN A 1 96 ? 8.283 8.606 -13.112 1.00 11.57 93 ASN A N 1
ATOM 690 C CA . ASN A 1 96 ? 9.324 7.642 -12.799 1.00 10.30 93 ASN A CA 1
ATOM 691 C C . ASN A 1 96 ? 10.686 8.297 -12.823 1.00 9.48 93 ASN A C 1
ATOM 692 O O . ASN A 1 96 ? 10.887 9.319 -13.491 1.00 9.58 93 ASN A O 1
ATOM 697 N N . ALA A 1 97 ? 11.626 7.714 -12.085 1.00 8.76 94 ALA A N 1
ATOM 698 C CA . ALA A 1 97 ? 12.979 8.255 -12.039 1.00 8.47 94 ALA A CA 1
ATOM 699 C C . ALA A 1 97 ? 14.001 7.179 -11.868 1.00 8.17 94 ALA A C 1
ATOM 700 O O . ALA A 1 97 ? 13.749 6.166 -11.214 1.00 9.12 94 ALA A O 1
ATOM 702 N N . VAL A 1 98 ? 15.146 7.393 -12.492 1.00 7.66 95 VAL A N 1
ATOM 703 C CA . VAL A 1 98 ? 16.304 6.489 -12.352 1.00 7.73 95 VAL A CA 1
ATOM 704 C C . VAL A 1 98 ? 17.459 7.382 -11.958 1.00 7.34 95 VAL A C 1
ATOM 705 O O . VAL A 1 98 ? 17.653 8.457 -12.538 1.00 8.99 95 VAL A O 1
ATOM 709 N N . TYR A 1 99 ? 18.212 6.950 -10.966 1.00 7.08 96 TYR A N 1
ATOM 710 C CA . TYR A 1 99 ? 19.363 7.691 -10.452 1.00 5.97 96 TYR A CA 1
ATOM 711 C C . TYR A 1 99 ? 20.565 6.783 -10.319 1.00 6.34 96 TYR A C 1
ATOM 712 O O . TYR A 1 99 ? 20.450 5.681 -9.779 1.00 7.32 96 TYR A O 1
ATOM 721 N N . ASN A 1 100 ? 21.710 7.246 -10.822 1.00 6.73 97 ASN A N 1
ATOM 722 C CA . ASN A 1 100 ? 22.966 6.528 -10.701 1.00 6.69 97 ASN A CA 1
ATOM 723 C C . ASN A 1 100 ? 24.050 7.483 -10.297 1.00 7.29 97 ASN A C 1
ATOM 724 O O . ASN A 1 100 ? 24.129 8.597 -10.808 1.00 8.93 97 ASN A O 1
ATOM 729 N N . ALA A 1 101 ? 24.877 7.057 -9.364 1.00 7.42 98 ALA A N 1
ATOM 730 C CA . ALA A 1 101 ? 26.012 7.841 -8.958 1.00 7.21 98 ALA A CA 1
ATOM 731 C C . ALA A 1 101 ? 27.035 7.022 -8.265 1.00 7.39 98 ALA A C 1
ATOM 732 O O . ALA A 1 101 ? 26.721 5.972 -7.683 1.00 8.34 98 ALA A O 1
ATOM 734 N N . THR A 1 102 ? 28.283 7.470 -8.345 1.00 7.61 99 THR A N 1
ATOM 735 C CA . THR A 1 102 ? 29.375 6.859 -7.588 1.00 8.88 99 THR A CA 1
ATOM 736 C C . THR A 1 102 ? 29.779 7.956 -6.597 1.00 9.53 99 THR A C 1
ATOM 737 O O . THR A 1 102 ? 30.041 9.119 -6.998 1.00 11.51 99 THR A O 1
ATOM 741 N N . ASP A 1 103 ? 29.786 7.639 -5.302 1.00 7.64 100 ASP A N 1
ATOM 742 C CA . ASP A 1 103 ? 30.117 8.639 -4.314 1.00 7.35 100 ASP A CA 1
ATOM 743 C C . ASP A 1 103 ? 31.280 8.201 -3.446 1.00 7.90 100 ASP A C 1
ATOM 744 O O . ASP A 1 103 ? 31.350 7.044 -3.020 1.00 8.24 100 ASP A O 1
ATOM 749 N N . LYS A 1 104 ? 32.178 9.139 -3.146 1.00 7.98 101 LYS A N 1
ATOM 750 C CA . LYS A 1 104 ? 33.353 8.851 -2.343 1.00 8.04 101 LYS A CA 1
ATOM 751 C C . LYS A 1 104 ? 33.234 9.159 -0.854 1.00 8.26 101 LYS A C 1
ATOM 752 O O . LYS A 1 104 ? 34.102 8.747 -0.069 1.00 11.06 101 LYS A O 1
ATOM 758 N N . LEU A 1 105 ? 32.189 9.895 -0.457 1.00 8.55 102 LEU A N 1
ATOM 759 C CA . LEU A 1 105 ? 32.015 10.269 0.950 1.00 8.72 102 LEU A CA 1
ATOM 760 C C . LEU A 1 105 ? 31.161 9.326 1.755 1.00 7.69 102 LEU A C 1
ATOM 761 O O . LEU A 1 105 ? 31.513 9.005 2.905 1.00 7.21 102 LEU A O 1
ATOM 766 N N . ILE A 1 106 ? 30.040 8.900 1.204 1.00 7.11 103 ILE A N 1
ATOM 767 C CA . ILE A 1 106 ? 29.228 7.912 1.935 1.00 6.48 103 ILE A CA 1
ATOM 768 C C . ILE A 1 106 ? 30.010 6.604 1.925 1.00 6.49 103 ILE A C 1
ATOM 769 O O . ILE A 1 106 ? 30.915 6.391 1.084 1.00 7.15 103 ILE A O 1
ATOM 774 N N . SER A 1 107 ? 29.689 5.734 2.870 1.00 5.55 104 SER A N 1
ATOM 775 C CA . SER A 1 107 ? 30.344 4.419 2.957 1.00 5.70 104 SER A CA 1
ATOM 776 C C . SER A 1 107 ? 29.345 3.446 3.563 1.00 6.17 104 SER A C 1
ATOM 777 O O . SER A 1 107 ? 28.307 3.861 4.087 1.00 6.75 104 SER A O 1
ATOM 780 N N . LEU A 1 108 ? 29.656 2.151 3.490 1.00 6.22 105 LEU A N 1
ATOM 781 C CA . LEU A 1 108 ? 28.841 1.140 4.129 1.00 6.26 105 LEU A CA 1
ATOM 782 C C . LEU A 1 108 ? 29.599 0.630 5.362 1.00 5.63 105 LEU A C 1
ATOM 783 O O . LEU A 1 108 ? 29.166 -0.315 6.000 1.00 6.50 105 LEU A O 1
ATOM 788 N N . ASN A 1 109 ? 30.721 1.289 5.695 1.00 6.43 106 ASN A N 1
ATOM 789 C CA . ASN A 1 109 ? 31.583 0.913 6.816 1.00 5.64 106 ASN A CA 1
ATOM 790 C C . ASN A 1 109 ? 32.212 2.140 7.472 1.00 6.45 106 ASN A C 1
ATOM 791 O O . ASN A 1 109 ? 32.265 3.206 6.892 1.00 7.96 106 ASN A O 1
ATOM 796 N N . GLY A 1 110 ? 32.699 1.972 8.686 1.00 8.38 107 GLY A N 1
ATOM 797 C CA . GLY A 1 110 ? 33.361 3.087 9.359 1.00 8.22 107 GLY A CA 1
ATOM 798 C C . GLY A 1 110 ? 32.469 4.215 9.839 1.00 7.99 107 GLY A C 1
ATOM 799 O O . GLY A 1 110 ? 31.240 4.086 9.890 1.00 8.26 107 GLY A O 1
ATOM 800 N N . SER A 1 111 ? 33.115 5.325 10.213 1.00 10.20 108 SER A N 1
ATOM 801 C CA . SER A 1 111 ? 32.412 6.480 10.749 1.00 10.18 108 SER A CA 1
ATOM 802 C C . SER A 1 111 ? 31.463 7.158 9.772 1.00 10.10 108 SER A C 1
ATOM 803 O O . SER A 1 111 ? 30.562 7.859 10.182 1.00 11.48 108 SER A O 1
ATOM 806 N N . HIS A 1 112 ? 31.690 6.955 8.474 1.00 8.54 109 HIS A N 1
ATOM 807 C CA . HIS A 1 112 ? 30.817 7.542 7.444 1.00 7.54 109 HIS A CA 1
ATOM 808 C C . HIS A 1 112 ? 29.772 6.538 6.952 1.00 6.28 109 HIS A C 1
ATOM 809 O O . HIS A 1 112 ? 29.084 6.792 5.973 1.00 7.07 109 HIS A O 1
ATOM 816 N N . SER A 1 113 ? 29.644 5.412 7.658 1.00 7.11 110 SER A N 1
ATOM 817 C CA . SER A 1 113 ? 28.681 4.398 7.250 1.00 5.67 110 SER A CA 1
ATOM 818 C C . SER A 1 113 ? 27.258 4.914 7.274 1.00 5.87 110 SER A C 1
ATOM 819 O O . SER A 1 113 ? 26.847 5.601 8.237 1.00 6.28 110 SER A O 1
ATOM 822 N N . ILE A 1 114 ? 26.487 4.543 6.244 1.00 5.49 111 ILE A N 1
ATOM 823 C CA . ILE A 1 114 ? 25.090 4.929 6.163 1.00 5.76 111 ILE A CA 1
ATOM 824 C C . ILE A 1 114 ? 24.200 3.778 6.584 1.00 3.94 111 ILE A C 1
ATOM 825 O O . ILE A 1 114 ? 22.970 3.908 6.536 1.00 5.58 111 ILE A O 1
ATOM 830 N N . ILE A 1 115 ? 24.796 2.645 6.955 1.00 4.49 112 ILE A N 1
ATOM 831 C CA . ILE A 1 115 ? 23.975 1.499 7.398 1.00 4.63 112 ILE A CA 1
ATOM 832 C C . ILE A 1 115 ? 23.164 1.918 8.616 1.00 4.21 112 ILE A C 1
ATOM 833 O O . ILE A 1 115 ? 23.735 2.494 9.568 1.00 5.72 112 ILE A O 1
ATOM 838 N N . GLY A 1 116 ? 21.845 1.661 8.607 1.00 4.78 113 GLY A N 1
ATOM 839 C CA . GLY A 1 116 ? 21.028 2.043 9.748 1.00 4.94 113 GLY A CA 1
ATOM 840 C C . GLY A 1 116 ? 20.555 3.492 9.718 1.00 4.58 113 GLY A C 1
ATOM 841 O O . GLY A 1 116 ? 19.874 3.944 10.644 1.00 5.89 113 GLY A O 1
ATOM 842 N N . ARG A 1 117 ? 20.925 4.228 8.683 1.00 4.92 114 ARG A N 1
ATOM 843 C CA . ARG A 1 117 ? 20.460 5.611 8.573 1.00 4.13 114 ARG A CA 1
ATOM 844 C C . ARG A 1 117 ? 19.289 5.655 7.591 1.00 5.69 114 ARG A C 1
ATOM 845 O O . ARG A 1 117 ? 18.756 4.612 7.237 1.00 6.62 114 ARG A O 1
ATOM 853 N N . SER A 1 118 ? 18.869 6.840 7.163 1.00 5.17 115 SER A N 1
ATOM 854 C CA . SER A 1 118 ? 17.729 6.945 6.243 1.00 5.48 115 SER A CA 1
ATOM 855 C C . SER A 1 118 ? 17.992 7.664 4.975 1.00 6.49 115 SER A C 1
ATOM 856 O O . SER A 1 118 ? 18.717 8.656 4.956 1.00 9.05 115 SER A O 1
ATOM 861 N N . MET A 1 119 ? 17.457 7.130 3.890 1.00 5.35 116 MET A N 1
ATOM 862 C CA . MET A 1 119 ? 17.500 7.868 2.620 1.00 5.25 116 MET A CA 1
ATOM 863 C C . MET A 1 119 ? 16.180 8.631 2.529 1.00 5.74 116 MET A C 1
ATOM 864 O O . MET A 1 119 ? 15.119 8.078 2.840 1.00 5.89 116 MET A O 1
ATOM 869 N N . VAL A 1 120 ? 16.229 9.884 2.080 1.00 5.45 117 VAL A N 1
ATOM 870 C CA . VAL A 1 120 ? 15.026 10.698 1.941 1.00 6.49 117 VAL A CA 1
ATOM 871 C C . VAL A 1 120 ? 14.987 11.360 0.577 1.00 5.81 117 VAL A C 1
ATOM 872 O O . VAL A 1 120 ? 16.026 11.870 0.092 1.00 5.59 117 VAL A O 1
ATOM 876 N N . ILE A 1 121 ? 13.818 11.337 -0.071 1.00 5.64 118 ILE A N 1
ATOM 877 C CA . ILE A 1 121 ? 13.661 12.044 -1.338 1.00 5.80 118 ILE A CA 1
ATOM 878 C C . ILE A 1 121 ? 12.672 13.175 -1.034 1.00 6.75 118 ILE A C 1
ATOM 879 O O . ILE A 1 121 ? 11.637 12.966 -0.369 1.00 6.29 118 ILE A O 1
ATOM 884 N N . HIS A 1 122 ? 12.982 14.362 -1.535 1.00 6.27 119 HIS A N 1
ATOM 885 C CA . HIS A 1 122 ? 12.218 15.542 -1.234 1.00 6.88 119 HIS A CA 1
ATOM 886 C C . HIS A 1 122 ? 11.245 16.059 -2.272 1.00 6.72 119 HIS A C 1
ATOM 887 O O . HIS A 1 122 ? 11.318 15.724 -3.435 1.00 8.43 119 HIS A O 1
ATOM 894 N N . GLU A 1 123 ? 10.344 16.917 -1.798 1.00 7.79 120 GLU A N 1
ATOM 895 C CA . GLU A 1 123 ? 9.324 17.556 -2.597 1.00 9.11 120 GLU A CA 1
ATOM 896 C C . GLU A 1 123 ? 9.915 18.392 -3.741 1.00 8.79 120 GLU A C 1
ATOM 897 O O . GLU A 1 123 ? 9.472 18.311 -4.882 1.00 9.01 120 GLU A O 1
ATOM 903 N N . ASN A 1 124 ? 10.938 19.170 -3.418 1.00 7.25 121 ASN A N 1
ATOM 904 C CA . ASN A 1 124 ? 11.526 20.080 -4.367 1.00 7.97 121 ASN A CA 1
ATOM 905 C C . ASN A 1 124 ? 12.993 19.846 -4.674 1.00 7.77 121 ASN A C 1
ATOM 906 O O . ASN A 1 124 ? 13.657 18.973 -4.094 1.00 7.76 121 ASN A O 1
ATOM 911 N N . GLU A 1 125 ? 13.497 20.638 -5.604 1.00 7.62 122 GLU A N 1
ATOM 912 C CA . GLU A 1 125 ? 14.873 20.546 -6.009 1.00 7.70 122 GLU A CA 1
ATOM 913 C C . GLU A 1 125 ? 15.858 21.024 -4.941 1.00 6.07 122 GLU A C 1
ATOM 914 O O . GLU A 1 125 ? 15.614 22.031 -4.249 1.00 6.94 122 GLU A O 1
ATOM 920 N N . ASP A 1 126 ? 16.954 20.274 -4.783 1.00 6.02 123 ASP A N 1
ATOM 921 C CA . ASP A 1 126 ? 18.032 20.670 -3.879 1.00 6.40 123 ASP A CA 1
ATOM 922 C C . ASP A 1 126 ? 18.872 21.737 -4.653 1.00 6.73 123 ASP A C 1
ATOM 923 O O . ASP A 1 126 ? 19.381 21.455 -5.727 1.00 5.75 123 ASP A O 1
ATOM 928 N N . ASP A 1 127 ? 18.948 22.954 -4.104 1.00 5.75 124 ASP A N 1
ATOM 929 C CA . ASP A 1 127 ? 19.715 24.053 -4.745 1.00 5.74 124 ASP A CA 1
ATOM 930 C C . ASP A 1 127 ? 21.221 23.937 -4.589 1.00 5.90 124 ASP A C 1
ATOM 931 O O . ASP A 1 127 ? 21.984 24.844 -4.977 1.00 5.66 124 ASP A O 1
ATOM 936 N N . LEU A 1 128 ? 21.652 22.816 -3.992 1.00 6.12 125 LEU A N 1
ATOM 937 C CA . LEU A 1 128 ? 23.059 22.502 -3.846 1.00 5.60 125 LEU A CA 1
ATOM 938 C C . LEU A 1 128 ? 23.844 23.549 -3.043 1.00 6.30 125 LEU A C 1
ATOM 939 O O . LEU A 1 128 ? 25.063 23.722 -3.225 1.00 6.07 125 LEU A O 1
ATOM 944 N N . GLY A 1 129 ? 23.142 24.264 -2.169 1.00 6.03 126 GLY A N 1
ATOM 945 C CA . GLY A 1 129 ? 23.748 25.280 -1.307 1.00 7.00 126 GLY A CA 1
ATOM 946 C C . GLY A 1 129 ? 24.036 26.607 -1.982 1.00 7.67 126 GLY A C 1
ATOM 947 O O . GLY A 1 129 ? 24.677 27.487 -1.392 1.00 7.63 126 GLY A O 1
ATOM 948 N N . ARG A 1 130 ? 23.535 26.770 -3.205 1.00 6.83 127 ARG A N 1
ATOM 949 C CA . ARG A 1 130 ? 23.810 27.973 -3.993 1.00 5.83 127 ARG A CA 1
ATOM 950 C C . ARG A 1 130 ? 22.627 28.908 -4.181 1.00 6.55 127 ARG A C 1
ATOM 951 O O . ARG A 1 130 ? 22.790 30.000 -4.763 1.00 7.10 127 ARG A O 1
ATOM 959 N N . GLY A 1 131 ? 21.452 28.528 -3.671 1.00 6.58 128 GLY A N 1
ATOM 960 C CA . GLY A 1 131 ? 20.234 29.295 -3.900 1.00 7.79 128 GLY A CA 1
ATOM 961 C C . GLY A 1 131 ? 20.058 30.603 -3.214 1.00 7.15 128 GLY A C 1
ATOM 962 O O . GLY A 1 131 ? 19.119 31.341 -3.534 1.00 7.04 128 GLY A O 1
ATOM 963 N N . GLY A 1 132 ? 20.920 30.922 -2.259 1.00 7.16 129 GLY A N 1
ATOM 964 C CA . GLY A 1 132 ? 20.801 32.208 -1.570 1.00 7.26 129 GLY A CA 1
ATOM 965 C C . GLY A 1 132 ? 19.594 32.330 -0.652 1.00 7.81 129 GLY A C 1
ATOM 966 O O . GLY A 1 132 ? 19.140 33.449 -0.370 1.00 8.71 129 GLY A O 1
ATOM 967 N N . HIS A 1 133 ? 19.053 31.200 -0.219 1.00 8.46 130 HIS A N 1
ATOM 968 C CA . HIS A 1 133 ? 17.916 31.184 0.717 1.00 10.06 130 HIS A CA 1
ATOM 969 C C . HIS A 1 133 ? 18.375 30.755 2.088 1.00 9.89 130 HIS A C 1
ATOM 970 O O . HIS A 1 133 ? 19.450 30.181 2.244 1.00 9.52 130 HIS A O 1
ATOM 977 N N . GLU A 1 134 ? 17.540 31.045 3.096 1.00 11.11 131 GLU A N 1
ATOM 978 C CA . GLU A 1 134 ? 17.851 30.726 4.462 1.00 13.05 131 GLU A CA 1
ATOM 979 C C . GLU A 1 134 ? 18.314 29.291 4.654 1.00 10.73 131 GLU A C 1
ATOM 980 O O . GLU A 1 134 ? 19.285 29.018 5.365 1.00 12.83 131 GLU A O 1
ATOM 986 N N . LEU A 1 135 ? 17.635 28.365 3.993 1.00 9.84 132 LEU A N 1
ATOM 987 C CA . LEU A 1 135 ? 17.948 26.952 4.128 1.00 7.85 132 LEU A CA 1
ATOM 988 C C . LEU A 1 135 ? 18.916 26.373 3.097 1.00 7.73 132 LEU A C 1
ATOM 989 O O . LEU A 1 135 ? 19.242 25.201 3.154 1.00 7.52 132 LEU A O 1
ATOM 994 N N . SER A 1 136 ? 19.429 27.210 2.189 1.00 6.91 133 SER A N 1
ATOM 995 C CA . SER A 1 136 ? 20.329 26.700 1.139 1.00 6.16 133 SER A CA 1
ATOM 996 C C . SER A 1 136 ? 21.505 25.930 1.671 1.00 6.65 133 SER A C 1
ATOM 997 O O . SER A 1 136 ? 21.784 24.800 1.215 1.00 6.63 133 SER A O 1
ATOM 1000 N N . LYS A 1 137 ? 22.188 26.516 2.656 1.00 7.64 134 LYS A N 1
ATOM 1001 C CA . LYS A 1 137 ? 23.378 25.883 3.243 1.00 7.02 134 LYS A CA 1
ATOM 1002 C C . LYS A 1 137 ? 23.077 24.873 4.315 1.00 6.95 134 LYS A C 1
ATOM 1003 O O . LYS A 1 137 ? 24.008 24.337 4.924 1.00 8.37 134 LYS A O 1
ATOM 1009 N N . VAL A 1 138 ? 21.799 24.606 4.552 1.00 6.60 135 VAL A N 1
ATOM 1010 C CA . VAL A 1 138 ? 21.388 23.665 5.573 1.00 8.09 135 VAL A CA 1
ATOM 1011 C C . VAL A 1 138 ? 20.779 22.411 4.936 1.00 8.30 135 VAL A C 1
ATOM 1012 O O . VAL A 1 138 ? 21.241 21.263 5.190 1.00 7.54 135 VAL A O 1
ATOM 1016 N N . THR A 1 139 ? 19.782 22.605 4.079 1.00 7.19 136 THR A N 1
ATOM 1017 C CA . THR A 1 139 ? 19.086 21.476 3.440 1.00 8.28 136 THR A CA 1
ATOM 1018 C C . THR A 1 139 ? 19.030 21.564 1.934 1.00 8.64 136 THR A C 1
ATOM 1019 O O . THR A 1 139 ? 18.469 20.663 1.285 1.00 10.04 136 THR A O 1
ATOM 1023 N N . GLY A 1 140 ? 19.587 22.623 1.351 1.00 6.89 137 GLY A N 1
ATOM 1024 C CA . GLY A 1 140 ? 19.459 22.802 -0.084 1.00 7.35 137 GLY A CA 1
ATOM 1025 C C . GLY A 1 140 ? 18.064 23.351 -0.417 1.00 6.90 137 GLY A C 1
ATOM 1026 O O . GLY A 1 140 ? 17.682 23.452 -1.592 1.00 6.45 137 GLY A O 1
ATOM 1027 N N . ASN A 1 141 ? 17.297 23.713 0.624 1.00 6.69 138 ASN A N 1
ATOM 1028 C CA . ASN A 1 141 ? 15.951 24.281 0.441 1.00 7.48 138 ASN A CA 1
ATOM 1029 C C . ASN A 1 141 ? 15.074 23.336 -0.400 1.00 7.81 138 ASN A C 1
ATOM 1030 O O . ASN A 1 141 ? 14.253 23.789 -1.199 1.00 8.50 138 ASN A O 1
ATOM 1035 N N . ALA A 1 142 ? 15.218 22.025 -0.163 1.00 7.44 139 ALA A N 1
ATOM 1036 C CA . ALA A 1 142 ? 14.484 21.005 -0.919 1.00 8.32 139 ALA A CA 1
ATOM 1037 C C . ALA A 1 142 ? 13.086 20.737 -0.452 1.00 7.66 139 ALA A C 1
ATOM 1038 O O . ALA A 1 142 ? 12.384 19.906 -1.042 1.00 8.89 139 ALA A O 1
ATOM 1040 N N . GLY A 1 143 ? 12.662 21.408 0.613 1.00 8.23 140 GLY A N 1
ATOM 1041 C CA . GLY A 1 143 ? 11.300 21.235 1.070 1.00 8.94 140 GLY A CA 1
ATOM 1042 C C . GLY A 1 143 ? 10.979 19.935 1.774 1.00 8.11 140 GLY A C 1
ATOM 1043 O O . GLY A 1 143 ? 11.841 19.280 2.351 1.00 8.82 140 GLY A O 1
ATOM 1044 N N . GLY A 1 144 ? 9.701 19.565 1.715 1.00 8.49 141 GLY A N 1
ATOM 1045 C CA . GLY A 1 144 ? 9.202 18.389 2.408 1.00 7.75 141 GLY A CA 1
ATOM 1046 C C . GLY A 1 144 ? 9.777 17.046 2.038 1.00 7.92 141 GLY A C 1
ATOM 1047 O O . GLY A 1 144 ? 10.473 16.902 1.036 1.00 9.19 141 GLY A O 1
ATOM 1048 N N . ARG A 1 145 ? 9.460 16.055 2.846 1.00 7.37 142 ARG A N 1
ATOM 1049 C CA . ARG A 1 145 ? 9.967 14.695 2.647 1.00 8.18 142 ARG A CA 1
ATOM 1050 C C . ARG A 1 145 ? 8.884 13.808 2.082 1.00 8.06 142 ARG A C 1
ATOM 1051 O O . ARG A 1 145 ? 7.916 13.480 2.794 1.00 9.61 142 ARG A O 1
ATOM 1059 N N . LEU A 1 146 ? 9.050 13.390 0.818 1.00 7.43 143 LEU A N 1
ATOM 1060 C CA . LEU A 1 146 ? 8.028 12.559 0.137 1.00 7.69 143 LEU A CA 1
ATOM 1061 C C . LEU A 1 146 ? 8.067 11.094 0.515 1.00 7.32 143 LEU A C 1
ATOM 1062 O O . LEU A 1 146 ? 7.009 10.454 0.702 1.00 7.22 143 LEU A O 1
ATOM 1067 N N . ALA A 1 147 ? 9.262 10.537 0.601 1.00 6.40 144 ALA A N 1
ATOM 1068 C CA . ALA A 1 147 ? 9.425 9.121 0.946 1.00 6.99 144 ALA A CA 1
ATOM 1069 C C . ALA A 1 147 ? 10.765 8.905 1.592 1.00 8.29 144 ALA A C 1
ATOM 1070 O O . ALA A 1 147 ? 11.707 9.696 1.380 1.00 7.45 144 ALA A O 1
ATOM 1072 N N . CYS A 1 148 ? 10.862 7.827 2.364 1.00 7.49 145 CYS A N 1
ATOM 1073 C CA . CYS A 1 148 ? 12.091 7.509 3.063 1.00 7.93 145 CYS A CA 1
ATOM 1074 C C . CYS A 1 148 ? 12.111 6.062 3.501 1.00 7.32 145 CYS A C 1
ATOM 1075 O O . CYS A 1 148 ? 11.093 5.384 3.468 1.00 7.15 145 CYS A O 1
ATOM 1078 N N . GLY A 1 149 ? 13.283 5.605 3.912 1.00 6.36 146 GLY A N 1
ATOM 1079 C CA . GLY A 1 149 ? 13.445 4.253 4.397 1.00 5.53 146 GLY A CA 1
ATOM 1080 C C . GLY A 1 149 ? 14.787 4.076 5.068 1.00 5.61 146 GLY A C 1
ATOM 1081 O O . GLY A 1 149 ? 15.725 4.858 4.809 1.00 6.32 146 GLY A O 1
ATOM 1082 N N . VAL A 1 150 ? 14.877 3.085 5.934 1.00 6.16 147 VAL A N 1
ATOM 1083 C CA . VAL A 1 150 ? 16.117 2.793 6.620 1.00 5.17 147 VAL A CA 1
ATOM 1084 C C . VAL A 1 150 ? 17.037 1.998 5.694 1.00 6.44 147 VAL A C 1
ATOM 1085 O O . VAL A 1 150 ? 16.591 1.206 4.875 1.00 7.05 147 VAL A O 1
ATOM 1089 N N . VAL A 1 151 ? 18.338 2.228 5.814 1.00 5.03 148 VAL A N 1
ATOM 1090 C CA . VAL A 1 151 ? 19.310 1.532 4.972 1.00 5.60 148 VAL A CA 1
ATOM 1091 C C . VAL A 1 151 ? 19.735 0.203 5.649 1.00 6.26 148 VAL A C 1
ATOM 1092 O O . VAL A 1 151 ? 20.292 0.203 6.746 1.00 6.09 148 VAL A O 1
ATOM 1096 N N . GLY A 1 152 ? 19.466 -0.917 4.983 1.00 4.05 149 GLY A N 1
ATOM 1097 C CA . GLY A 1 152 ? 19.817 -2.226 5.535 1.00 6.04 149 GLY A CA 1
ATOM 1098 C C . GLY A 1 152 ? 20.950 -2.919 4.808 1.00 5.79 149 GLY A C 1
ATOM 1099 O O . GLY A 1 152 ? 21.226 -2.633 3.639 1.00 6.76 149 GLY A O 1
ATOM 1100 N N . LEU A 1 153 ? 21.594 -3.852 5.502 1.00 6.71 150 LEU A N 1
ATOM 1101 C CA . LEU A 1 153 ? 22.671 -4.661 4.927 1.00 7.79 150 LEU A CA 1
ATOM 1102 C C . LEU A 1 153 ? 22.034 -5.673 4.006 1.00 8.82 150 LEU A C 1
ATOM 1103 O O . LEU A 1 153 ? 21.019 -6.273 4.348 1.00 9.13 150 LEU A O 1
ATOM 1108 N N . ALA A 1 154 ? 22.625 -5.878 2.840 1.00 6.72 151 ALA A N 1
ATOM 1109 C CA . ALA A 1 154 ? 22.114 -6.848 1.882 1.00 8.93 151 ALA A CA 1
ATOM 1110 C C . ALA A 1 154 ? 23.083 -8.015 1.723 1.00 9.34 151 ALA A C 1
ATOM 1111 O O . ALA A 1 154 ? 24.252 -7.901 2.080 1.00 11.17 151 ALA A O 1
ATOM 1113 N N . ALA A 1 155 ? 22.575 -9.133 1.215 1.00 10.13 152 ALA A N 1
ATOM 1114 C CA . ALA A 1 155 ? 23.397 -10.325 0.996 1.00 12.25 152 ALA A CA 1
ATOM 1115 C C . ALA A 1 155 ? 24.439 -10.003 -0.055 1.00 16.37 152 ALA A C 1
ATOM 1116 O O . ALA A 1 155 ? 24.103 -9.510 -1.153 1.00 18.44 152 ALA A O 1
ATOM 1118 N N . GLU A 1 156 ? 25.705 -10.295 0.284 1.00 19.11 153 GLU A N 1
ATOM 1119 C CA . GLU A 1 156 ? 26.851 -10.014 -0.597 1.00 22.23 153 GLU A CA 1
ATOM 1120 C C . GLU A 1 156 ? 26.678 -10.603 -1.974 1.00 24.23 153 GLU A C 1
ATOM 1121 O O . GLU A 1 156 ? 26.333 -11.774 -2.083 1.00 24.72 153 GLU A O 1
ATOM 1128 N N . GLY B 1 1 ? 30.174 7.929 18.371 0.00 22.31 -3 GLY B N 1
ATOM 1129 C CA . GLY B 1 1 ? 30.465 6.998 19.497 0.00 22.70 -3 GLY B CA 1
ATOM 1130 C C . GLY B 1 1 ? 29.628 5.730 19.470 1.00 18.81 -3 GLY B C 1
ATOM 1131 O O . GLY B 1 1 ? 29.116 5.336 18.410 1.00 21.04 -3 GLY B O 1
ATOM 1132 N N . SER B 1 2 ? 29.453 5.113 20.630 1.00 16.64 -2 SER B N 1
ATOM 1133 C CA . SER B 1 2 ? 28.650 3.899 20.716 1.00 13.67 -2 SER B CA 1
ATOM 1134 C C . SER B 1 2 ? 27.183 4.233 20.437 1.00 12.09 -2 SER B C 1
ATOM 1135 O O . SER B 1 2 ? 26.702 5.294 20.842 1.00 13.25 -2 SER B O 1
ATOM 1138 N N . ASN B 1 3 ? 26.485 3.346 19.732 1.00 8.71 -1 ASN B N 1
ATOM 1139 C CA . ASN B 1 3 ? 25.052 3.541 19.451 1.00 7.34 -1 ASN B CA 1
ATOM 1140 C C . ASN B 1 3 ? 24.269 3.186 20.715 1.00 7.35 -1 ASN B C 1
ATOM 1141 O O . ASN B 1 3 ? 24.473 2.111 21.295 1.00 8.11 -1 ASN B O 1
ATOM 1146 N N . MET B 1 4 ? 23.389 4.085 21.156 1.00 5.77 1 MET B N 1
ATOM 1147 C CA . MET B 1 4 ? 22.617 3.821 22.378 1.00 5.77 1 MET B CA 1
ATOM 1148 C C . MET B 1 4 ? 21.129 3.576 22.170 1.00 5.19 1 MET B C 1
ATOM 1149 O O . MET B 1 4 ? 20.459 3.171 23.097 1.00 5.76 1 MET B O 1
ATOM 1155 N N . LYS B 1 5 ? 20.613 3.847 20.988 1.00 5.69 2 LYS B N 1
ATOM 1156 C CA . LYS B 1 5 ? 19.199 3.608 20.684 1.00 4.53 2 LYS B CA 1
ATOM 1157 C C . LYS B 1 5 ? 19.006 3.195 19.244 1.00 5.43 2 LYS B C 1
ATOM 1158 O O . LYS B 1 5 ? 19.745 3.615 18.355 1.00 5.72 2 LYS B O 1
ATOM 1164 N N . ALA B 1 6 ? 18.002 2.367 19.031 1.00 4.83 3 ALA B N 1
ATOM 1165 C CA . ALA B 1 6 ? 17.641 1.928 17.686 1.00 4.47 3 ALA B CA 1
ATOM 1166 C C . ALA B 1 6 ? 16.155 1.727 17.603 1.00 5.13 3 ALA B C 1
ATOM 1167 O O . ALA B 1 6 ? 15.461 1.654 18.625 1.00 4.83 3 ALA B O 1
ATOM 1169 N N . VAL B 1 7 ? 15.651 1.634 16.385 1.00 4.31 4 VAL B N 1
ATOM 1170 C CA . VAL B 1 7 ? 14.211 1.457 16.178 1.00 5.34 4 VAL B CA 1
ATOM 1171 C C . VAL B 1 7 ? 13.963 0.643 14.934 1.00 4.95 4 VAL B C 1
ATOM 1172 O O . VAL B 1 7 ? 14.798 0.583 14.030 1.00 5.66 4 VAL B O 1
ATOM 1176 N N . CYS B 1 8 ? 12.813 -0.027 14.899 1.00 4.43 5 CYS B N 1
ATOM 1177 C CA . CYS B 1 8 ? 12.445 -0.818 13.738 1.00 5.32 5 CYS B CA 1
ATOM 1178 C C . CYS B 1 8 ? 10.950 -0.730 13.495 1.00 5.44 5 CYS B C 1
ATOM 1179 O O . CYS B 1 8 ? 10.156 -1.101 14.370 1.00 4.86 5 CYS B O 1
ATOM 1182 N N . VAL B 1 9 ? 10.557 -0.231 12.329 1.00 4.69 6 VAL B N 1
ATOM 1183 C CA . VAL B 1 9 ? 9.154 -0.137 11.970 1.00 5.69 6 VAL B CA 1
ATOM 1184 C C . VAL B 1 9 ? 8.867 -1.384 11.154 1.00 5.70 6 VAL B C 1
ATOM 1185 O O . VAL B 1 9 ? 9.501 -1.622 10.110 1.00 6.20 6 VAL B O 1
ATOM 1189 N N . MET B 1 10 ? 7.934 -2.203 11.637 1.00 6.19 7 MET B N 1
ATOM 1190 C CA . MET B 1 10 ? 7.623 -3.473 10.969 1.00 5.87 7 MET B CA 1
ATOM 1191 C C . MET B 1 10 ? 6.299 -3.425 10.229 1.00 6.43 7 MET B C 1
ATOM 1192 O O . MET B 1 10 ? 5.284 -3.009 10.791 1.00 6.90 7 MET B O 1
ATOM 1197 N N . THR B 1 11 ? 6.325 -3.813 8.973 1.00 7.16 8 THR B N 1
ATOM 1198 C CA . THR B 1 11 ? 5.109 -3.808 8.142 1.00 7.80 8 THR B CA 1
ATOM 1199 C C . THR B 1 11 ? 5.098 -5.020 7.249 1.00 7.47 8 THR B C 1
ATOM 1200 O O . THR B 1 11 ? 6.094 -5.774 7.144 1.00 6.72 8 THR B O 1
ATOM 1206 N N . GLY B 1 12 ? 3.970 -5.218 6.561 1.00 8.03 9 GLY B N 1
ATOM 1207 C CA . GLY B 1 12 ? 3.830 -6.323 5.647 1.00 8.66 9 GLY B CA 1
ATOM 1208 C C . GLY B 1 12 ? 2.490 -6.200 4.953 1.00 9.14 9 GLY B C 1
ATOM 1209 O O . GLY B 1 12 ? 1.837 -5.130 5.010 1.00 11.43 9 GLY B O 1
ATOM 1210 N N . THR B 1 13 ? 2.066 -7.284 4.317 1.00 9.50 10 THR B N 1
ATOM 1211 C CA . THR B 1 13 ? 0.780 -7.275 3.601 1.00 10.34 10 THR B CA 1
ATOM 1212 C C . THR B 1 13 ? -0.202 -8.222 4.253 1.00 11.62 10 THR B C 1
ATOM 1213 O O . THR B 1 13 ? -1.162 -8.666 3.598 1.00 12.87 10 THR B O 1
ATOM 1217 N N . ALA B 1 14 ? 0.009 -8.526 5.537 1.00 8.98 11 ALA B N 1
ATOM 1218 C CA . ALA B 1 14 ? -0.860 -9.434 6.269 1.00 9.58 11 ALA B CA 1
ATOM 1219 C C . ALA B 1 14 ? -1.710 -8.732 7.330 1.00 9.54 11 ALA B C 1
ATOM 1220 O O . ALA B 1 14 ? -2.311 -9.401 8.184 1.00 11.12 11 ALA B O 1
ATOM 1222 N N . GLY B 1 15 ? -1.762 -7.403 7.281 1.00 9.79 12 GLY B N 1
ATOM 1223 C CA . GLY B 1 15 ? -2.529 -6.644 8.268 1.00 9.42 12 GLY B CA 1
ATOM 1224 C C . GLY B 1 15 ? -1.861 -6.534 9.626 1.00 10.03 12 GLY B C 1
ATOM 1225 O O . GLY B 1 15 ? -2.507 -6.134 10.617 1.00 11.02 12 GLY B O 1
ATOM 1226 N N . VAL B 1 16 ? -0.582 -6.931 9.682 1.00 8.59 13 VAL B N 1
ATOM 1227 C CA . VAL B 1 16 ? 0.197 -6.858 10.912 1.00 7.41 13 VAL B CA 1
ATOM 1228 C C . VAL B 1 16 ? 1.226 -5.743 10.796 1.00 7.83 13 VAL B C 1
ATOM 1229 O O . VAL B 1 16 ? 1.854 -5.571 9.756 1.00 7.63 13 VAL B O 1
ATOM 1233 N N . LYS B 1 17 ? 1.342 -4.946 11.844 1.00 7.52 14 LYS B N 1
ATOM 1234 C CA . LYS B 1 17 ? 2.344 -3.883 11.882 1.00 7.74 14 LYS B CA 1
ATOM 1235 C C . LYS B 1 17 ? 2.780 -3.688 13.316 1.00 7.39 14 LYS B C 1
ATOM 1236 O O . LYS B 1 17 ? 2.090 -4.092 14.257 1.00 6.95 14 LYS B O 1
ATOM 1242 N N . GLY B 1 18 ? 3.919 -3.058 13.486 1.00 7.80 15 GLY B N 1
ATOM 1243 C CA . GLY B 1 18 ? 4.417 -2.825 14.815 1.00 8.02 15 GLY B CA 1
ATOM 1244 C C . GLY B 1 18 ? 5.628 -1.950 14.814 1.00 6.72 15 GLY B C 1
ATOM 1245 O O . GLY B 1 18 ? 6.099 -1.492 13.759 1.00 6.89 15 GLY B O 1
ATOM 1246 N N . VAL B 1 19 ? 6.132 -1.686 16.004 1.00 5.32 16 VAL B N 1
ATOM 1247 C CA . VAL B 1 19 ? 7.340 -0.859 16.174 1.00 5.39 16 VAL B CA 1
ATOM 1248 C C . VAL B 1 19 ? 8.153 -1.455 17.291 1.00 6.03 16 VAL B C 1
ATOM 1249 O O . VAL B 1 19 ? 7.600 -1.825 18.326 1.00 6.26 16 VAL B O 1
ATOM 1253 N N . VAL B 1 20 ? 9.465 -1.581 17.071 1.00 5.66 17 VAL B N 1
ATOM 1254 C CA . VAL B 1 20 ? 10.370 -2.119 18.084 1.00 4.96 17 VAL B CA 1
ATOM 1255 C C . VAL B 1 20 ? 11.348 -1.017 18.427 1.00 5.66 17 VAL B C 1
ATOM 1256 O O . VAL B 1 20 ? 11.841 -0.320 17.532 1.00 6.06 17 VAL B O 1
ATOM 1260 N N . LYS B 1 21 ? 11.598 -0.837 19.715 1.00 5.27 18 LYS B N 1
ATOM 1261 C CA . LYS B 1 21 ? 12.543 0.174 20.185 1.00 5.41 18 LYS B CA 1
ATOM 1262 C C . LYS B 1 21 ? 13.611 -0.536 20.982 1.00 4.89 18 LYS B C 1
ATOM 1263 O O . LYS B 1 21 ? 13.308 -1.468 21.740 1.00 5.88 18 LYS B O 1
ATOM 1269 N N . PHE B 1 22 ? 14.866 -0.102 20.837 1.00 4.09 19 PHE B N 1
ATOM 1270 C CA . PHE B 1 22 ? 15.972 -0.713 21.539 1.00 4.35 19 PHE B CA 1
ATOM 1271 C C . PHE B 1 22 ? 16.823 0.318 22.237 1.00 4.98 19 PHE B C 1
ATOM 1272 O O . PHE B 1 22 ? 17.060 1.417 21.690 1.00 4.54 19 PHE B O 1
ATOM 1280 N N . THR B 1 23 ? 17.277 -0.004 23.444 1.00 4.89 20 THR B N 1
ATOM 1281 C CA . THR B 1 23 ? 18.208 0.886 24.146 1.00 4.48 20 THR B CA 1
ATOM 1282 C C . THR B 1 23 ? 19.390 0.088 24.625 1.00 4.63 20 THR B C 1
ATOM 1283 O O . THR B 1 23 ? 19.260 -1.068 25.026 1.00 5.46 20 THR B O 1
ATOM 1287 N N . GLN B 1 24 ? 20.572 0.689 24.564 1.00 4.15 21 GLN B N 1
ATOM 1288 C CA . GLN B 1 24 ? 21.797 0.034 25.065 1.00 3.61 21 GLN B CA 1
ATOM 1289 C C . GLN B 1 24 ? 22.612 1.177 25.652 1.00 5.23 21 GLN B C 1
ATOM 1290 O O . GLN B 1 24 ? 23.215 1.965 24.937 1.00 7.39 21 GLN B O 1
ATOM 1296 N N . GLU B 1 25 ? 22.631 1.249 26.981 1.00 5.73 22 GLU B N 1
ATOM 1297 C CA . GLU B 1 25 ? 23.238 2.369 27.676 1.00 6.19 22 GLU B CA 1
ATOM 1298 C C . GLU B 1 25 ? 24.728 2.367 27.767 1.00 6.36 22 GLU B C 1
ATOM 1299 O O . GLU B 1 25 ? 25.337 3.414 28.016 1.00 7.16 22 GLU B O 1
ATOM 1305 N N . THR B 1 26 ? 25.331 1.204 27.594 1.00 6.42 23 THR B N 1
ATOM 1306 C CA . THR B 1 26 ? 26.803 1.091 27.575 1.00 8.21 23 THR B CA 1
ATOM 1307 C C . THR B 1 26 ? 27.136 0.218 26.397 1.00 8.47 23 THR B C 1
ATOM 1308 O O . THR B 1 26 ? 26.348 -0.643 26.025 1.00 9.01 23 THR B O 1
ATOM 1312 N N . ASP B 1 27 ? 28.327 0.416 25.805 1.00 10.07 24 ASP B N 1
ATOM 1313 C CA . ASP B 1 27 ? 28.702 -0.292 24.584 1.00 11.75 24 ASP B CA 1
ATOM 1314 C C . ASP B 1 27 ? 28.517 -1.827 24.587 1.00 12.26 24 ASP B C 1
ATOM 1315 O O . ASP B 1 27 ? 28.128 -2.406 23.566 1.00 14.01 24 ASP B O 1
ATOM 1320 N N . ASN B 1 28 ? 28.796 -2.456 25.715 1.00 13.37 25 ASN B N 1
ATOM 1321 C CA . ASN B 1 28 ? 28.636 -3.905 25.854 1.00 14.33 25 ASN B CA 1
ATOM 1322 C C . ASN B 1 28 ? 27.574 -4.305 26.818 1.00 13.24 25 ASN B C 1
ATOM 1323 O O . ASN B 1 28 ? 27.536 -5.470 27.275 1.00 14.77 25 ASN B O 1
ATOM 1328 N N . GLY B 1 29 ? 26.713 -3.354 27.173 1.00 10.75 26 GLY B N 1
ATOM 1329 C CA . GLY B 1 29 ? 25.662 -3.617 28.142 1.00 9.38 26 GLY B CA 1
ATOM 1330 C C . GLY B 1 29 ? 24.486 -4.353 27.525 1.00 8.47 26 GLY B C 1
ATOM 1331 O O . GLY B 1 29 ? 24.424 -4.568 26.314 1.00 8.47 26 GLY B O 1
ATOM 1332 N N . PRO B 1 30 ? 23.543 -4.726 28.350 1.00 8.16 27 PRO B N 1
ATOM 1333 C CA . PRO B 1 30 ? 22.369 -5.423 27.826 1.00 7.42 27 PRO B CA 1
ATOM 1334 C C . PRO B 1 30 ? 21.535 -4.466 26.997 1.00 7.73 27 PRO B C 1
ATOM 1335 O O . PRO B 1 30 ? 21.612 -3.239 27.174 1.00 7.47 27 PRO B O 1
ATOM 1339 N N . VAL B 1 31 ? 20.758 -5.028 26.085 1.00 4.92 28 VAL B N 1
ATOM 1340 C CA . VAL B 1 31 ? 19.874 -4.222 25.255 1.00 4.31 28 VAL B CA 1
ATOM 1341 C C . VAL B 1 31 ? 18.441 -4.399 25.759 1.00 4.76 28 VAL B C 1
ATOM 1342 O O . VAL B 1 31 ? 17.976 -5.519 25.974 1.00 6.54 28 VAL B O 1
ATOM 1346 N N . HIS B 1 32 ? 17.757 -3.283 25.963 1.00 3.67 29 HIS B N 1
ATOM 1347 C CA . HIS B 1 32 ? 16.340 -3.322 26.378 1.00 5.40 29 HIS B CA 1
ATOM 1348 C C . HIS B 1 32 ? 15.525 -3.279 25.103 1.00 5.95 29 HIS B C 1
ATOM 1349 O O . HIS B 1 32 ? 15.706 -2.366 24.261 1.00 7.53 29 HIS B O 1
ATOM 1356 N N . VAL B 1 33 ? 14.616 -4.248 24.949 1.00 5.12 30 VAL B N 1
ATOM 1357 C CA . VAL B 1 33 ? 13.799 -4.346 23.757 1.00 4.41 30 VAL B CA 1
ATOM 1358 C C . VAL B 1 33 ? 12.361 -4.109 24.153 1.00 5.13 30 VAL B C 1
ATOM 1359 O O . VAL B 1 33 ? 11.848 -4.746 25.093 1.00 6.91 30 VAL B O 1
ATOM 1363 N N . HIS B 1 34 ? 11.707 -3.191 23.457 1.00 4.77 31 HIS B N 1
ATOM 1364 C CA . HIS B 1 34 ? 10.281 -2.905 23.699 1.00 4.84 31 HIS B CA 1
ATOM 1365 C C . HIS B 1 34 ? 9.574 -2.967 22.345 1.00 5.73 31 HIS B C 1
ATOM 1366 O O . HIS B 1 34 ? 10.000 -2.323 21.371 1.00 6.64 31 HIS B O 1
ATOM 1373 N N . ALA B 1 35 ? 8.513 -3.739 22.243 1.00 4.87 32 ALA B N 1
ATOM 1374 C CA . ALA B 1 35 ? 7.803 -3.808 20.958 1.00 5.96 32 ALA B CA 1
ATOM 1375 C C . ALA B 1 35 ? 6.322 -3.744 21.142 1.00 6.67 32 ALA B C 1
ATOM 1376 O O . ALA B 1 35 ? 5.798 -4.195 22.160 1.00 6.36 32 ALA B O 1
ATOM 1378 N N . GLU B 1 36 ? 5.648 -3.192 20.144 1.00 5.92 33 GLU B N 1
ATOM 1379 C CA . GLU B 1 36 ? 4.166 -3.098 20.142 1.00 6.02 33 GLU B CA 1
ATOM 1380 C C . GLU B 1 36 ? 3.718 -3.517 18.766 1.00 6.60 33 GLU B C 1
ATOM 1381 O O . GLU B 1 36 ? 4.332 -3.130 17.753 1.00 6.37 33 GLU B O 1
ATOM 1387 N N . PHE B 1 37 ? 2.685 -4.354 18.718 1.00 6.00 34 PHE B N 1
ATOM 1388 C CA . PHE B 1 37 ? 2.145 -4.846 17.457 1.00 6.43 34 PHE B CA 1
ATOM 1389 C C . PHE B 1 37 ? 0.629 -4.822 17.473 1.00 7.06 34 PHE B C 1
ATOM 1390 O O . PHE B 1 37 ? -0.011 -4.815 18.532 1.00 7.28 34 PHE B O 1
ATOM 1398 N N . SER B 1 38 ? 0.059 -4.806 16.290 1.00 7.28 35 SER B N 1
ATOM 1399 C CA . SER B 1 38 ? -1.390 -4.890 16.128 1.00 6.79 35 SER B CA 1
ATOM 1400 C C . SER B 1 38 ? -1.689 -5.819 14.979 1.00 7.21 35 SER B C 1
ATOM 1401 O O . SER B 1 38 ? -0.823 -6.053 14.090 1.00 7.19 35 SER B O 1
ATOM 1404 N N . GLY B 1 39 ? -2.909 -6.366 14.968 1.00 6.87 36 GLY B N 1
ATOM 1405 C CA . GLY B 1 39 ? -3.346 -7.223 13.880 1.00 7.08 36 GLY B CA 1
ATOM 1406 C C . GLY B 1 39 ? -2.971 -8.669 13.924 1.00 7.53 36 GLY B C 1
ATOM 1407 O O . GLY B 1 39 ? -3.171 -9.382 12.949 1.00 9.47 36 GLY B O 1
ATOM 1408 N N . LEU B 1 40 ? -2.476 -9.120 15.067 1.00 7.04 37 LEU B N 1
ATOM 1409 C CA . LEU B 1 40 ? -2.048 -10.502 15.217 1.00 7.89 37 LEU B CA 1
ATOM 1410 C C . LEU B 1 40 ? -3.107 -11.468 15.708 1.00 8.60 37 LEU B C 1
ATOM 1411 O O . LEU B 1 40 ? -4.006 -11.105 16.464 1.00 10.51 37 LEU B O 1
ATOM 1416 N N . LYS B 1 41 ? -2.972 -12.719 15.299 1.00 8.83 38 LYS B N 1
ATOM 1417 C CA . LYS B 1 41 ? -3.841 -13.780 15.806 1.00 9.04 38 LYS B CA 1
ATOM 1418 C C . LYS B 1 41 ? -3.464 -13.927 17.275 1.00 9.61 38 LYS B C 1
ATOM 1419 O O . LYS B 1 41 ? -2.301 -13.770 17.640 1.00 9.02 38 LYS B O 1
ATOM 1425 N N . ALA B 1 42 ? -4.432 -14.167 18.139 1.00 8.30 39 ALA B N 1
ATOM 1426 C CA . ALA B 1 42 ? -4.135 -14.346 19.555 1.00 8.74 39 ALA B CA 1
ATOM 1427 C C . ALA B 1 42 ? -3.109 -15.454 19.776 1.00 9.32 39 ALA B C 1
ATOM 1428 O O . ALA B 1 42 ? -3.127 -16.493 19.079 1.00 11.03 39 ALA B O 1
ATOM 1430 N N . GLY B 1 43 ? -2.221 -15.247 20.740 1.00 8.31 40 GLY B N 1
ATOM 1431 C CA . GLY B 1 43 ? -1.221 -16.254 21.046 1.00 8.09 40 GLY B CA 1
ATOM 1432 C C . GLY B 1 43 ? 0.199 -15.836 20.760 1.00 7.69 40 GLY B C 1
ATOM 1433 O O . GLY B 1 43 ? 0.497 -14.645 20.526 1.00 6.54 40 GLY B O 1
ATOM 1434 N N . LYS B 1 44 ? 1.075 -16.829 20.773 1.00 6.10 41 LYS B N 1
ATOM 1435 C CA . LYS B 1 44 ? 2.515 -16.597 20.578 1.00 4.82 41 LYS B CA 1
ATOM 1436 C C . LYS B 1 44 ? 2.934 -16.504 19.127 1.00 4.93 41 LYS B C 1
ATOM 1437 O O . LYS B 1 44 ? 2.466 -17.260 18.275 1.00 7.35 41 LYS B O 1
ATOM 1443 N N . HIS B 1 45 ? 3.863 -15.583 18.867 1.00 4.91 42 HIS B N 1
ATOM 1444 C CA . HIS B 1 45 ? 4.404 -15.378 17.528 1.00 4.72 42 HIS B CA 1
ATOM 1445 C C . HIS B 1 45 ? 5.901 -15.233 17.586 1.00 5.32 42 HIS B C 1
ATOM 1446 O O . HIS B 1 45 ? 6.417 -14.371 18.305 1.00 6.23 42 HIS B O 1
ATOM 1453 N N . GLY B 1 46 ? 6.610 -16.073 16.823 1.00 5.38 43 GLY B N 1
ATOM 1454 C CA . GLY B 1 46 ? 8.087 -16.016 16.774 1.00 5.11 43 GLY B CA 1
ATOM 1455 C C . GLY B 1 46 ? 8.599 -14.614 16.458 1.00 4.74 43 GLY B C 1
ATOM 1456 O O . GLY B 1 46 ? 8.028 -13.910 15.635 1.00 4.93 43 GLY B O 1
ATOM 1457 N N . PHE B 1 47 ? 9.673 -14.215 17.130 1.00 4.66 44 PHE B N 1
ATOM 1458 C CA . PHE B 1 47 ? 10.205 -12.862 16.981 1.00 3.49 44 PHE B CA 1
ATOM 1459 C C . PHE B 1 47 ? 11.721 -12.928 17.003 1.00 3.68 44 PHE B C 1
ATOM 1460 O O . PHE B 1 47 ? 12.309 -13.313 18.013 1.00 4.99 44 PHE B O 1
ATOM 1468 N N . HIS B 1 48 ? 12.355 -12.578 15.875 1.00 3.86 45 HIS B N 1
ATOM 1469 C CA . HIS B 1 48 ? 13.814 -12.691 15.810 1.00 4.75 45 HIS B CA 1
ATOM 1470 C C . HIS B 1 48 ? 14.461 -11.645 14.929 1.00 4.72 45 HIS B C 1
ATOM 1471 O O . HIS B 1 48 ? 13.808 -10.985 14.074 1.00 4.14 45 HIS B O 1
ATOM 1478 N N . VAL B 1 49 ? 15.767 -11.494 15.109 1.00 3.55 46 VAL B N 1
ATOM 1479 C CA . VAL B 1 49 ? 16.550 -10.649 14.229 1.00 3.95 46 VAL B CA 1
ATOM 1480 C C . VAL B 1 49 ? 17.029 -11.610 13.138 1.00 4.53 46 VAL B C 1
ATOM 1481 O O . VAL B 1 49 ? 17.559 -12.707 13.444 1.00 5.14 46 VAL B O 1
ATOM 1485 N N . HIS B 1 50 ? 16.816 -11.232 11.879 1.00 4.96 47 HIS B N 1
ATOM 1486 C CA . HIS B 1 50 ? 17.304 -12.004 10.737 1.00 4.90 47 HIS B CA 1
ATOM 1487 C C . HIS B 1 50 ? 18.540 -11.319 10.206 1.00 5.16 47 HIS B C 1
ATOM 1488 O O . HIS B 1 50 ? 18.748 -10.112 10.422 1.00 5.51 47 HIS B O 1
ATOM 1495 N N . GLU B 1 51 ? 19.351 -12.069 9.479 1.00 4.85 48 GLU B N 1
ATOM 1496 C CA . GLU B 1 51 ? 20.660 -11.570 9.015 1.00 4.41 48 GLU B CA 1
ATOM 1497 C C . GLU B 1 51 ? 20.688 -10.305 8.172 1.00 3.99 48 GLU B C 1
ATOM 1498 O O . GLU B 1 51 ? 21.472 -9.394 8.439 1.00 5.39 48 GLU B O 1
ATOM 1504 N N . PHE B 1 52 ? 19.831 -10.235 7.177 1.00 4.68 49 PHE B N 1
ATOM 1505 C CA . PHE B 1 52 ? 19.890 -9.088 6.250 1.00 4.55 49 PHE B CA 1
ATOM 1506 C C . PHE B 1 52 ? 18.812 -8.083 6.479 1.00 6.58 49 PHE B C 1
ATOM 1507 O O . PHE B 1 52 ? 17.682 -8.438 6.798 1.00 8.13 49 PHE B O 1
ATOM 1515 N N . GLY B 1 53 ? 19.164 -6.820 6.302 1.00 5.70 50 GLY B N 1
ATOM 1516 C CA . GLY B 1 53 ? 18.192 -5.726 6.439 1.00 6.25 50 GLY B CA 1
ATOM 1517 C C . GLY B 1 53 ? 17.475 -5.487 5.119 1.00 7.01 50 GLY B C 1
ATOM 1518 O O . GLY B 1 53 ? 17.185 -4.353 4.770 1.00 7.79 50 GLY B O 1
ATOM 1519 N N . ASP B 1 54 ? 17.213 -6.565 4.384 1.00 7.18 51 ASP B N 1
ATOM 1520 C CA . ASP B 1 54 ? 16.577 -6.501 3.061 1.00 7.62 51 ASP B CA 1
ATOM 1521 C C . ASP B 1 54 ? 15.150 -6.999 3.219 1.00 8.04 51 ASP B C 1
ATOM 1522 O O . ASP B 1 54 ? 14.915 -8.186 3.443 1.00 9.10 51 ASP B O 1
ATOM 1527 N N . THR B 1 55 ? 14.198 -6.076 3.096 1.00 8.39 52 THR B N 1
ATOM 1528 C CA . THR B 1 55 ? 12.790 -6.435 3.255 1.00 10.60 52 THR B CA 1
ATOM 1529 C C . THR B 1 55 ? 12.074 -6.686 1.954 1.00 13.19 52 THR B C 1
ATOM 1530 O O . THR B 1 55 ? 10.874 -7.035 1.975 1.00 13.84 52 THR B O 1
ATOM 1534 N N . THR B 1 56 ? 12.784 -6.532 0.823 1.00 13.90 53 THR B N 1
ATOM 1535 C CA . THR B 1 56 ? 12.155 -6.722 -0.499 1.00 15.74 53 THR B CA 1
ATOM 1536 C C . THR B 1 56 ? 11.623 -8.129 -0.666 1.00 16.69 53 THR B C 1
ATOM 1537 O O . THR B 1 56 ? 12.078 -9.061 -0.018 1.00 18.11 53 THR B O 1
ATOM 1541 N N . ASN B 1 57 ? 10.635 -8.280 -1.543 1.00 19.80 54 ASN B N 1
ATOM 1542 C CA . ASN B 1 57 ? 10.063 -9.593 -1.781 1.00 21.23 54 ASN B CA 1
ATOM 1543 C C . ASN B 1 57 ? 9.295 -10.117 -0.575 1.00 19.98 54 ASN B C 1
ATOM 1544 O O . ASN B 1 57 ? 9.377 -11.284 -0.244 1.00 20.79 54 ASN B O 1
ATOM 1549 N N . GLY B 1 58 ? 8.566 -9.237 0.094 1.00 20.06 55 GLY B N 1
ATOM 1550 C CA . GLY B 1 58 ? 7.768 -9.648 1.238 1.00 17.99 55 GLY B CA 1
ATOM 1551 C C . GLY B 1 58 ? 8.484 -10.385 2.367 1.00 17.73 55 GLY B C 1
ATOM 1552 O O . GLY B 1 58 ? 8.028 -11.456 2.827 1.00 18.16 55 GLY B O 1
ATOM 1553 N N . CYS B 1 59 ? 9.614 -9.833 2.788 1.00 15.21 56 CYS B N 1
ATOM 1554 C CA . CYS B 1 59 ? 10.375 -10.393 3.898 1.00 12.78 56 CYS B CA 1
ATOM 1555 C C . CYS B 1 59 ? 11.135 -11.682 3.572 1.00 13.77 56 CYS B C 1
ATOM 1556 O O . CYS B 1 59 ? 11.855 -12.199 4.424 1.00 14.33 56 CYS B O 1
ATOM 1559 N N . THR B 1 60 ? 11.003 -12.156 2.339 1.00 13.10 57 THR B N 1
ATOM 1560 C CA . THR B 1 60 ? 11.642 -13.423 1.920 1.00 14.49 57 THR B CA 1
ATOM 1561 C C . THR B 1 60 ? 13.115 -13.320 1.653 1.00 14.42 57 THR B C 1
ATOM 1562 O O . THR B 1 60 ? 13.759 -14.357 1.345 1.00 16.94 57 THR B O 1
ATOM 1566 N N . SER B 1 61 ? 13.656 -12.106 1.713 1.00 11.79 58 SER B N 1
ATOM 1567 C CA . SER B 1 61 ? 15.094 -11.871 1.487 1.00 10.64 58 SER B CA 1
ATOM 1568 C C . SER B 1 61 ? 15.851 -11.504 2.739 1.00 9.09 58 SER B C 1
ATOM 1569 O O . SER B 1 61 ? 17.045 -11.179 2.684 1.00 8.27 58 SER B O 1
ATOM 1572 N N . ALA B 1 62 ? 15.165 -11.549 3.872 1.00 8.52 59 ALA B N 1
ATOM 1573 C CA . ALA B 1 62 ? 15.795 -11.189 5.129 1.00 6.55 59 ALA B CA 1
ATOM 1574 C C . ALA B 1 62 ? 16.811 -12.203 5.593 1.00 6.46 59 ALA B C 1
ATOM 1575 O O . ALA B 1 62 ? 17.571 -11.937 6.516 1.00 5.78 59 ALA B O 1
ATOM 1577 N N . GLY B 1 63 ? 16.823 -13.377 4.962 1.00 5.76 60 GLY B N 1
ATOM 1578 C CA . GLY B 1 63 ? 17.773 -14.401 5.341 1.00 5.73 60 GLY B CA 1
ATOM 1579 C C . GLY B 1 63 ? 17.354 -15.194 6.582 1.00 5.49 60 GLY B C 1
ATOM 1580 O O . GLY B 1 63 ? 16.193 -15.115 7.015 1.00 6.10 60 GLY B O 1
ATOM 1581 N N . ALA B 1 64 ? 18.298 -15.986 7.109 1.00 5.75 61 ALA B N 1
ATOM 1582 C CA . ALA B 1 64 ? 18.051 -16.819 8.298 1.00 4.85 61 ALA B CA 1
ATOM 1583 C C . ALA B 1 64 ? 18.187 -15.987 9.547 1.00 5.92 61 ALA B C 1
ATOM 1584 O O . ALA B 1 64 ? 18.482 -14.802 9.480 1.00 6.02 61 ALA B O 1
ATOM 1586 N N . HIS B 1 65 ? 17.935 -16.595 10.703 1.00 5.31 62 HIS B N 1
ATOM 1587 C CA . HIS B 1 65 ? 18.116 -15.858 11.956 1.00 4.69 62 HIS B CA 1
ATOM 1588 C C . HIS B 1 65 ? 19.591 -15.396 12.041 1.00 5.02 62 HIS B C 1
ATOM 1589 O O . HIS B 1 65 ? 20.520 -16.117 11.643 1.00 5.85 62 HIS B O 1
ATOM 1596 N N . PHE B 1 66 ? 19.795 -14.189 12.573 1.00 4.49 63 PHE B N 1
ATOM 1597 C CA . PHE B 1 66 ? 21.140 -13.646 12.751 1.00 4.75 63 PHE B CA 1
ATOM 1598 C C . PHE B 1 66 ? 21.891 -14.585 13.673 1.00 5.23 63 PHE B C 1
ATOM 1599 O O . PHE B 1 66 ? 21.478 -14.828 14.820 1.00 5.07 63 PHE B O 1
ATOM 1607 N N . ASN B 1 67 ? 23.012 -15.123 13.186 1.00 5.26 64 ASN B N 1
ATOM 1608 C CA . ASN B 1 67 ? 23.711 -16.194 13.938 1.00 5.60 64 ASN B CA 1
ATOM 1609 C C . ASN B 1 67 ? 25.234 -16.134 13.786 1.00 5.79 64 ASN B C 1
ATOM 1610 O O . ASN B 1 67 ? 25.849 -17.086 13.285 1.00 6.69 64 ASN B O 1
ATOM 1615 N N . PRO B 1 68 ? 25.848 -15.052 14.254 1.00 5.85 65 PRO B N 1
ATOM 1616 C CA . PRO B 1 68 ? 27.312 -14.900 14.125 1.00 8.51 65 PRO B CA 1
ATOM 1617 C C . PRO B 1 68 ? 28.090 -15.900 14.955 1.00 9.21 65 PRO B C 1
ATOM 1618 O O . PRO B 1 68 ? 29.298 -16.158 14.633 1.00 10.65 65 PRO B O 1
ATOM 1622 N N . THR B 1 69 ? 27.459 -16.460 15.988 1.00 8.71 66 THR B N 1
ATOM 1623 C CA . THR B 1 69 ? 28.145 -17.453 16.841 1.00 9.69 66 THR B CA 1
ATOM 1624 C C . THR B 1 69 ? 27.952 -18.882 16.362 1.00 9.11 66 THR B C 1
ATOM 1625 O O . THR B 1 69 ? 28.433 -19.821 17.010 1.00 9.07 66 THR B O 1
ATOM 1629 N N . LYS B 1 70 ? 27.263 -19.047 15.230 1.00 9.33 67 LYS B N 1
ATOM 1630 C CA . LYS B 1 70 ? 27.059 -20.368 14.627 1.00 10.04 67 LYS B CA 1
ATOM 1631 C C . LYS B 1 70 ? 26.498 -21.423 15.583 1.00 9.52 67 LYS B C 1
ATOM 1632 O O . LYS B 1 70 ? 27.105 -22.499 15.802 1.00 12.04 67 LYS B O 1
ATOM 1638 N N . GLN B 1 71 ? 25.359 -21.126 16.157 1.00 8.74 68 GLN B N 1
ATOM 1639 C CA . GLN B 1 71 ? 24.699 -22.033 17.060 1.00 8.61 68 GLN B CA 1
ATOM 1640 C C . GLN B 1 71 ? 23.360 -22.445 16.510 1.00 7.86 68 GLN B C 1
ATOM 1641 O O . GLN B 1 71 ? 22.931 -21.938 15.457 1.00 6.93 68 GLN B O 1
ATOM 1647 N N . GLU B 1 72 ? 22.729 -23.391 17.179 1.00 8.06 69 GLU B N 1
ATOM 1648 C CA . GLU B 1 72 ? 21.376 -23.817 16.830 1.00 6.67 69 GLU B CA 1
ATOM 1649 C C . GLU B 1 72 ? 20.341 -22.871 17.443 1.00 6.63 69 GLU B C 1
ATOM 1650 O O . G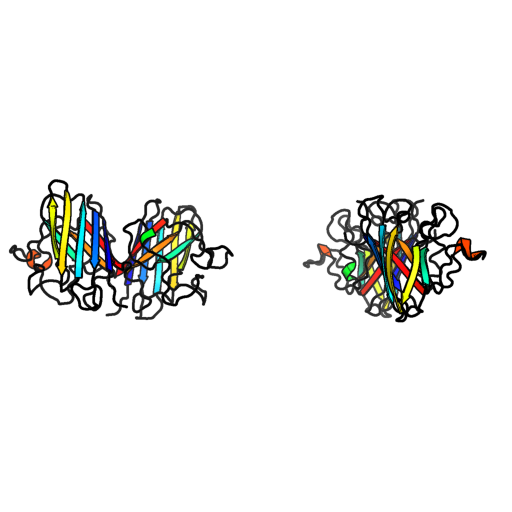LU B 1 72 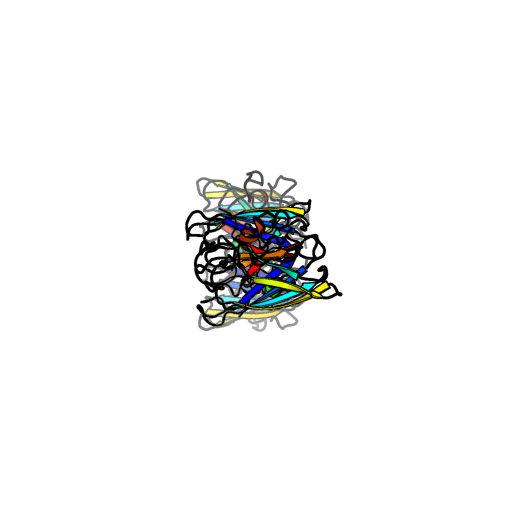? 20.634 -22.108 18.378 1.00 7.78 69 GLU B O 1
ATOM 1656 N N . HIS B 1 73 ? 19.123 -22.940 16.917 1.00 5.35 70 HIS B N 1
ATOM 1657 C CA . HIS B 1 73 ? 18.036 -22.112 17.396 1.00 5.28 70 HIS B CA 1
ATOM 1658 C C . HIS B 1 73 ? 17.636 -22.477 18.820 1.00 6.79 70 HIS B C 1
ATOM 1659 O O . HIS B 1 73 ? 17.628 -23.643 19.177 1.00 8.03 70 HIS B O 1
ATOM 1666 N N . GLY B 1 74 ? 17.339 -21.472 19.643 1.00 6.41 71 GLY B N 1
ATOM 1667 C CA . GLY B 1 74 ? 16.887 -21.734 20.994 1.00 6.67 71 GLY B CA 1
ATOM 1668 C C . GLY B 1 74 ? 16.046 -20.612 21.558 1.00 6.88 71 GLY B C 1
ATOM 1669 O O . GLY B 1 74 ? 15.606 -19.735 20.830 1.00 6.29 71 GLY B O 1
ATOM 1670 N N . ALA B 1 75 ? 15.795 -20.663 22.866 1.00 6.89 72 ALA B N 1
ATOM 1671 C CA . ALA B 1 75 ? 15.038 -19.613 23.545 1.00 6.88 72 ALA B CA 1
ATOM 1672 C C . ALA B 1 75 ? 16.039 -18.536 23.978 1.00 6.80 72 ALA B C 1
ATOM 1673 O O . ALA B 1 75 ? 17.217 -18.815 24.143 1.00 7.26 72 ALA B O 1
ATOM 1675 N N . PRO B 1 76 ? 15.578 -17.302 24.169 1.00 6.91 73 PRO B N 1
ATOM 1676 C CA . PRO B 1 76 ? 16.481 -16.219 24.600 1.00 8.25 73 PRO B CA 1
ATOM 1677 C C . PRO B 1 76 ? 17.258 -16.536 25.889 1.00 8.61 73 PRO B C 1
ATOM 1678 O O . PRO B 1 76 ? 18.413 -16.150 26.024 1.00 8.55 73 PRO B O 1
ATOM 1682 N N . GLU B 1 77 ? 16.630 -17.263 26.797 1.00 9.22 74 GLU B N 1
ATOM 1683 C CA . GLU B 1 77 ? 17.284 -17.605 28.051 1.00 10.53 74 GLU B CA 1
ATOM 1684 C C . GLU B 1 77 ? 18.289 -18.746 27.958 1.00 11.81 74 GLU B C 1
ATOM 1685 O O . GLU B 1 77 ? 19.099 -18.955 28.883 1.00 13.10 74 GLU B O 1
ATOM 1691 N N . ASP B 1 78 ? 18.255 -19.488 26.860 1.00 10.53 75 ASP B N 1
ATOM 1692 C CA . ASP B 1 78 ? 19.171 -20.640 26.702 1.00 11.09 75 ASP B CA 1
ATOM 1693 C C . ASP B 1 78 ? 20.605 -20.236 26.419 1.00 11.57 75 ASP B C 1
ATOM 1694 O O . ASP B 1 78 ? 20.861 -19.190 25.795 1.00 14.06 75 ASP B O 1
ATOM 1699 N N . SER B 1 79 ? 21.554 -21.088 26.841 1.00 14.19 76 SER B N 1
ATOM 1700 C CA . SER B 1 79 ? 22.963 -20.833 26.553 1.00 15.55 76 SER B CA 1
ATOM 1701 C C . SER B 1 79 ? 23.183 -21.051 25.046 1.00 14.50 76 SER B C 1
ATOM 1702 O O . SER B 1 79 ? 23.955 -20.337 24.412 1.00 17.04 76 SER B O 1
ATOM 1705 N N . ILE B 1 80 ? 22.470 -22.027 24.481 1.00 12.45 77 ILE B N 1
ATOM 1706 C CA . ILE B 1 80 ? 22.535 -22.335 23.058 1.00 11.52 77 ILE B CA 1
ATOM 1707 C C . ILE B 1 80 ? 21.371 -21.643 22.335 1.00 8.89 77 ILE B C 1
ATOM 1708 O O . ILE B 1 80 ? 20.216 -21.995 22.516 1.00 9.16 77 ILE B O 1
ATOM 1713 N N . ARG B 1 81 ? 21.708 -20.670 21.517 1.00 7.08 78 ARG B N 1
ATOM 1714 C CA . ARG B 1 81 ? 20.717 -19.923 20.749 1.00 5.58 78 ARG B CA 1
ATOM 1715 C C . ARG B 1 81 ? 21.378 -19.062 19.705 1.00 5.44 78 ARG B C 1
ATOM 1716 O O . ARG B 1 81 ? 22.598 -18.781 19.776 1.00 6.64 78 ARG B O 1
ATOM 1724 N N . HIS B 1 82 ? 20.588 -18.658 18.709 1.00 5.10 79 HIS B N 1
ATOM 1725 C CA . HIS B 1 82 ? 21.070 -17.701 17.774 1.00 5.15 79 HIS B CA 1
ATOM 1726 C C . HIS B 1 82 ? 21.076 -16.337 18.469 1.00 4.50 79 HIS B C 1
ATOM 1727 O O . HIS B 1 82 ? 20.242 -16.073 19.339 1.00 5.45 79 HIS B O 1
ATOM 1734 N N . VAL B 1 83 ? 22.034 -15.483 18.118 1.00 3.70 80 VAL B N 1
ATOM 1735 C CA . VAL B 1 83 ? 22.044 -14.119 18.690 1.00 4.41 80 VAL B CA 1
ATOM 1736 C C . VAL B 1 83 ? 20.674 -13.480 18.407 1.00 4.33 80 VAL B C 1
ATOM 1737 O O . VAL B 1 83 ? 20.120 -12.784 19.245 1.00 5.02 80 VAL B O 1
ATOM 1741 N N . GLY B 1 84 ? 20.108 -13.760 17.241 1.00 5.32 81 GLY B N 1
ATOM 1742 C CA . GLY B 1 84 ? 18.824 -13.161 16.897 1.00 5.58 81 GLY B CA 1
ATOM 1743 C C . GLY B 1 84 ? 17.576 -13.725 17.552 1.00 4.63 81 GLY B C 1
ATOM 1744 O O . GLY B 1 84 ? 16.484 -13.213 17.297 1.00 5.43 81 GLY B O 1
ATOM 1745 N N . ASP B 1 85 ? 17.720 -14.716 18.428 1.00 4.26 82 ASP B N 1
ATOM 1746 C CA . ASP B 1 85 ? 16.539 -15.349 19.046 1.00 4.05 82 ASP B CA 1
ATOM 1747 C C . ASP B 1 85 ? 15.936 -14.570 20.189 1.00 5.03 82 ASP B C 1
ATOM 1748 O O . ASP B 1 85 ? 16.457 -14.581 21.292 1.00 5.51 82 ASP B O 1
ATOM 1753 N N . LEU B 1 86 ? 14.781 -13.948 19.931 1.00 4.43 83 LEU B N 1
ATOM 1754 C CA . LEU B 1 86 ? 14.113 -13.147 20.938 1.00 4.63 83 LEU B CA 1
ATOM 1755 C C . LEU B 1 86 ? 12.806 -13.781 21.418 1.00 5.35 83 LEU B C 1
ATOM 1756 O O . LEU B 1 86 ? 11.976 -13.140 22.077 1.00 7.16 83 LEU B O 1
ATOM 1761 N N . GLY B 1 87 ? 12.611 -15.047 21.078 1.00 4.59 84 GLY B N 1
ATOM 1762 C CA . GLY B 1 87 ? 11.454 -15.771 21.592 1.00 5.64 84 GLY B CA 1
ATOM 1763 C C . GLY B 1 87 ? 10.139 -15.485 20.926 1.00 5.16 84 GLY B C 1
ATOM 1764 O O . GLY B 1 87 ? 10.040 -15.514 19.703 1.00 6.19 84 GLY B O 1
ATOM 1765 N N . ASN B 1 88 ? 9.124 -15.233 21.738 1.00 5.34 85 ASN B N 1
ATOM 1766 C CA . ASN B 1 88 ? 7.777 -14.973 21.249 1.00 5.35 85 ASN B CA 1
ATOM 1767 C C . ASN B 1 88 ? 7.186 -13.693 21.708 1.00 5.89 85 ASN B C 1
ATOM 1768 O O . ASN B 1 88 ? 7.416 -13.249 22.843 1.00 7.52 85 ASN B O 1
ATOM 1773 N N . VAL B 1 89 ? 6.431 -13.078 20.805 1.00 5.38 86 VAL B N 1
ATOM 1774 C CA . VAL B 1 89 ? 5.619 -11.908 21.124 1.00 6.56 86 VAL B CA 1
ATOM 1775 C C . VAL B 1 89 ? 4.247 -12.527 21.427 1.00 6.69 86 VAL B C 1
ATOM 1776 O O . VAL B 1 89 ? 3.759 -13.390 20.664 1.00 7.50 86 VAL B O 1
ATOM 1780 N N . VAL B 1 90 ? 3.606 -12.092 22.511 1.00 6.25 87 VAL B N 1
ATOM 1781 C CA . VAL B 1 90 ? 2.302 -12.639 22.883 1.00 6.74 87 VAL B CA 1
ATOM 1782 C C . VAL B 1 90 ? 1.184 -11.654 22.565 1.00 6.39 87 VAL B C 1
ATOM 1783 O O . VAL B 1 90 ? 1.144 -10.550 23.120 1.00 8.46 87 VAL B O 1
ATOM 1787 N N . ALA B 1 91 ? 0.302 -12.045 21.651 1.00 7.11 88 ALA B N 1
ATOM 1788 C CA . ALA B 1 91 ? -0.810 -11.200 21.299 1.00 6.44 88 ALA B CA 1
ATOM 1789 C C . ALA B 1 91 ? -2.019 -11.567 22.132 1.00 7.47 88 ALA B C 1
ATOM 1790 O O . ALA B 1 91 ? -2.311 -12.772 22.356 1.00 8.01 88 ALA B O 1
ATOM 1792 N N . GLY B 1 92 ? -2.707 -10.547 22.612 1.00 7.35 89 GLY B N 1
ATOM 1793 C CA . GLY B 1 92 ? -3.921 -10.747 23.388 1.00 7.28 89 GLY B CA 1
ATOM 1794 C C . GLY B 1 92 ? -5.070 -11.076 22.434 1.00 7.24 89 GLY B C 1
ATOM 1795 O O . GLY B 1 92 ? -4.902 -11.155 21.220 1.00 6.96 89 GLY B O 1
ATOM 1796 N N . ALA B 1 93 ? -6.254 -11.271 22.995 1.00 6.97 90 ALA B N 1
ATOM 1797 C CA . ALA B 1 93 ? -7.409 -11.616 22.174 1.00 7.62 90 ALA B CA 1
ATOM 1798 C C . ALA B 1 93 ? -7.699 -10.568 21.129 1.00 6.94 90 ALA B C 1
ATOM 1799 O O . ALA B 1 93 ? -8.176 -10.888 20.035 1.00 8.75 90 ALA B O 1
ATOM 1801 N N . ASP B 1 94 ? -7.382 -9.311 21.442 1.00 5.76 91 ASP B N 1
ATOM 1802 C CA . ASP B 1 94 ? -7.626 -8.200 20.515 1.00 5.73 91 ASP B CA 1
ATOM 1803 C C . ASP B 1 94 ? -6.609 -8.059 19.385 1.00 6.94 91 ASP B C 1
ATOM 1804 O O . ASP B 1 94 ? -6.720 -7.161 18.550 1.00 6.32 91 ASP B O 1
ATOM 1809 N N . GLY B 1 95 ? -5.610 -8.935 19.372 1.00 6.53 92 GLY B N 1
ATOM 1810 C CA . GLY B 1 95 ? -4.590 -8.879 18.318 1.00 7.57 92 GLY B CA 1
ATOM 1811 C C . GLY B 1 95 ? -3.438 -7.913 18.581 1.00 7.31 92 GLY B C 1
ATOM 1812 O O . GLY B 1 95 ? -2.536 -7.812 17.748 1.00 7.42 92 GLY B O 1
ATOM 1813 N N . ASN B 1 96 ? -3.496 -7.169 19.681 1.00 6.57 93 ASN B N 1
ATOM 1814 C CA . ASN B 1 96 ? -2.420 -6.269 20.034 1.00 6.83 93 ASN B CA 1
ATOM 1815 C C . ASN B 1 96 ? -1.437 -7.019 20.922 1.00 5.75 93 ASN B C 1
ATOM 1816 O O . ASN B 1 96 ? -1.801 -7.966 21.638 1.00 7.39 93 ASN B O 1
ATOM 1821 N N . ALA B 1 97 ? -0.185 -6.574 20.892 1.00 5.92 94 ALA B N 1
ATOM 1822 C CA . ALA B 1 97 ? 0.853 -7.195 21.717 1.00 6.02 94 ALA B CA 1
ATOM 1823 C C . ALA B 1 97 ? 1.796 -6.166 22.226 1.00 6.11 94 ALA B C 1
ATOM 1824 O O . ALA B 1 97 ? 2.093 -5.160 21.534 1.00 6.48 94 ALA B O 1
ATOM 1826 N N . VAL B 1 98 ? 2.268 -6.392 23.458 1.00 6.34 95 VAL B N 1
ATOM 1827 C CA . VAL B 1 98 ? 3.288 -5.557 24.064 1.00 7.44 95 VAL B CA 1
ATOM 1828 C C . VAL B 1 98 ? 4.382 -6.548 24.473 1.00 7.07 95 VAL B C 1
ATOM 1829 O O . VAL B 1 98 ? 4.097 -7.560 25.104 1.00 8.49 95 VAL B O 1
ATOM 1833 N N . TYR B 1 99 ? 5.627 -6.259 24.108 1.00 5.67 96 TYR B N 1
ATOM 1834 C CA . TYR B 1 99 ? 6.735 -7.124 24.421 1.00 5.15 96 TYR B CA 1
ATOM 1835 C C . TYR B 1 99 ? 7.839 -6.309 25.070 1.00 4.16 96 TYR B C 1
ATOM 1836 O O . TYR B 1 99 ? 8.132 -5.199 24.625 1.00 5.63 96 TYR B O 1
ATOM 1845 N N . ASN B 1 100 ? 8.420 -6.868 26.131 1.00 5.10 97 ASN B N 1
ATOM 1846 C CA . ASN B 1 100 ? 9.565 -6.252 26.803 1.00 5.12 97 ASN B CA 1
ATOM 1847 C C . ASN B 1 100 ? 10.554 -7.310 27.191 1.00 5.77 97 ASN B C 1
ATOM 1848 O O . ASN B 1 100 ? 10.178 -8.357 27.718 1.00 7.76 97 ASN B O 1
ATOM 1853 N N . ALA B 1 101 ? 11.832 -7.060 26.913 1.00 4.82 98 ALA B N 1
ATOM 1854 C CA . ALA B 1 101 ? 12.881 -7.984 27.304 1.00 4.77 98 ALA B CA 1
ATOM 1855 C C . ALA B 1 101 ? 14.188 -7.270 27.435 1.00 5.38 98 ALA B C 1
ATOM 1856 O O . ALA B 1 101 ? 14.388 -6.226 26.840 1.00 7.53 98 ALA B O 1
ATOM 1858 N N . THR B 1 102 ? 15.083 -7.863 28.223 1.00 5.69 99 THR B N 1
ATOM 1859 C CA . THR B 1 102 ? 16.458 -7.372 28.378 1.00 6.17 99 THR B CA 1
ATOM 1860 C C . THR B 1 102 ? 17.299 -8.506 27.822 1.00 7.44 99 THR B C 1
ATOM 1861 O O . THR B 1 102 ? 17.211 -9.637 28.300 1.00 10.68 99 THR B O 1
ATOM 1865 N N . ASP B 1 103 ? 18.116 -8.219 26.823 1.00 4.96 100 ASP B N 1
ATOM 1866 C CA . ASP B 1 103 ? 18.904 -9.274 26.186 1.00 5.28 100 ASP B CA 1
ATOM 1867 C C . ASP B 1 103 ? 20.378 -8.946 26.214 1.00 5.70 100 ASP B C 1
ATOM 1868 O O . ASP B 1 103 ? 20.770 -7.819 25.978 1.00 7.73 100 ASP B O 1
ATOM 1873 N N . LYS B 1 104 ? 21.185 -9.964 26.471 1.00 7.63 101 LYS B N 1
ATOM 1874 C CA . LYS B 1 104 ? 22.632 -9.800 26.566 1.00 7.99 101 LYS B CA 1
ATOM 1875 C C . LYS B 1 104 ? 23.385 -10.299 25.349 1.00 7.28 101 LYS B C 1
ATOM 1876 O O . LYS B 1 104 ? 24.629 -10.161 25.300 1.00 9.27 101 LYS B O 1
ATOM 1882 N N . LEU B 1 105 ? 22.681 -10.909 24.387 1.00 6.36 102 LEU B N 1
ATOM 1883 C CA . LEU B 1 105 ? 23.323 -11.413 23.164 1.00 7.00 102 LEU B CA 1
ATOM 1884 C C . LEU B 1 105 ? 23.265 -10.417 22.004 1.00 6.63 102 LEU B C 1
ATOM 1885 O O . LEU B 1 105 ? 24.280 -10.210 21.301 1.00 7.14 102 LEU B O 1
ATOM 1890 N N . ILE B 1 106 ? 22.098 -9.841 21.738 1.00 6.02 103 ILE B N 1
ATOM 1891 C CA . ILE B 1 106 ? 22.043 -8.817 20.689 1.00 4.88 103 ILE B CA 1
ATOM 1892 C C . ILE B 1 106 ? 22.783 -7.575 21.191 1.00 5.15 103 ILE B C 1
ATOM 1893 O O . ILE B 1 106 ? 23.027 -7.417 22.399 1.00 6.23 103 ILE B O 1
ATOM 1898 N N . SER B 1 107 ? 23.174 -6.721 20.257 1.00 4.39 104 SER B N 1
ATOM 1899 C CA . SER B 1 107 ? 23.843 -5.475 20.605 1.00 3.27 104 SER B CA 1
ATOM 1900 C C . SER B 1 107 ? 23.519 -4.451 19.538 1.00 4.11 104 SER B C 1
ATOM 1901 O O . SER B 1 107 ? 22.952 -4.785 18.477 1.00 5.21 104 SER B O 1
ATOM 1904 N N . LEU B 1 108 ? 23.835 -3.197 19.820 1.00 3.95 105 LEU B N 1
ATOM 1905 C CA . LEU B 1 108 ? 23.665 -2.145 18.842 1.00 4.62 105 LEU B CA 1
ATOM 1906 C C . LEU B 1 108 ? 25.057 -1.729 18.354 1.00 4.89 105 LEU B C 1
ATOM 1907 O O . LEU B 1 108 ? 25.200 -0.764 17.603 1.00 5.52 105 LEU B O 1
ATOM 1912 N N . ASN B 1 109 ? 26.082 -2.511 18.759 1.00 5.83 106 ASN B N 1
ATOM 1913 C CA . ASN B 1 109 ? 27.483 -2.249 18.446 1.00 6.39 106 ASN B CA 1
ATOM 1914 C C . ASN B 1 109 ? 28.262 -3.541 18.293 1.00 6.19 106 ASN B C 1
ATOM 1915 O O . ASN B 1 109 ? 27.840 -4.589 18.771 1.00 6.82 106 ASN B O 1
ATOM 1920 N N . GLY B 1 110 ? 29.412 -3.463 17.633 1.00 6.32 107 GLY B N 1
ATOM 1921 C CA . GLY B 1 110 ? 30.248 -4.643 17.503 1.00 6.69 107 GLY B CA 1
ATOM 1922 C C . GLY B 1 110 ? 29.723 -5.751 16.619 1.00 5.96 107 GLY B C 1
ATOM 1923 O O . GLY B 1 110 ? 28.797 -5.544 15.791 1.00 6.77 107 GLY B O 1
ATOM 1924 N N . SER B 1 111 ? 30.270 -6.950 16.806 1.00 6.39 108 SER B N 1
ATOM 1925 C CA . SER B 1 111 ? 29.908 -8.075 15.925 1.00 6.11 108 SER B CA 1
ATOM 1926 C C . SER B 1 111 ? 28.509 -8.569 16.055 1.00 5.84 108 SER B C 1
ATOM 1927 O O . SER B 1 111 ? 27.959 -9.117 15.095 1.00 7.91 108 SER B O 1
ATOM 1930 N N . HIS B 1 112 ? 27.922 -8.377 17.224 1.00 5.43 109 HIS B N 1
ATOM 1931 C CA . HIS B 1 112 ? 26.524 -8.803 17.430 1.00 4.50 109 HIS B CA 1
ATOM 1932 C C . HIS B 1 112 ? 25.552 -7.642 17.112 1.00 4.61 109 HIS B C 1
ATOM 1933 O O . HIS B 1 112 ? 24.371 -7.737 17.414 1.00 5.29 109 HIS B O 1
ATOM 1940 N N . SER B 1 113 ? 26.048 -6.560 16.515 1.00 3.47 110 SER B N 1
ATOM 1941 C CA . SER B 1 113 ? 25.157 -5.438 16.197 1.00 3.03 110 SER B CA 1
ATOM 1942 C C . SER B 1 113 ? 24.028 -5.848 15.260 1.00 2.87 110 SER B C 1
ATOM 1943 O O . SER B 1 113 ? 24.266 -6.503 14.234 1.00 4.82 110 SER B O 1
ATOM 1946 N N . ILE B 1 114 ? 22.826 -5.422 15.612 1.00 3.66 111 ILE B N 1
ATOM 1947 C CA . ILE B 1 114 ? 21.661 -5.689 14.794 1.00 3.95 111 ILE B CA 1
ATOM 1948 C C . ILE B 1 114 ? 21.343 -4.488 13.912 1.00 3.72 111 ILE B C 1
ATOM 1949 O O . ILE B 1 114 ? 20.361 -4.513 13.184 1.00 4.23 111 ILE B O 1
ATOM 1954 N N . ILE B 1 115 ? 22.155 -3.419 13.992 1.00 3.76 112 ILE B N 1
ATOM 1955 C CA . ILE B 1 115 ? 21.890 -2.253 13.147 1.00 3.47 112 ILE B CA 1
ATOM 1956 C C . ILE B 1 115 ? 21.980 -2.641 11.681 1.00 3.47 112 ILE B C 1
ATOM 1957 O O . ILE B 1 115 ? 22.955 -3.276 11.241 1.00 5.41 112 ILE B O 1
ATOM 1962 N N . GLY B 1 116 ? 20.956 -2.277 10.897 1.00 3.79 113 GLY B N 1
ATOM 1963 C CA . GLY B 1 116 ? 20.959 -2.598 9.488 1.00 4.08 113 GLY B CA 1
ATOM 1964 C C . GLY B 1 116 ? 20.464 -4.009 9.176 1.00 4.54 113 GLY B C 1
ATOM 1965 O O . GLY B 1 116 ? 20.483 -4.421 8.026 1.00 4.25 113 GLY B O 1
ATOM 1966 N N . ARG B 1 117 ? 20.020 -4.753 10.189 1.00 3.76 114 ARG B N 1
ATOM 1967 C CA . ARG B 1 117 ? 19.496 -6.101 9.956 1.00 3.63 114 ARG B CA 1
ATOM 1968 C C . ARG B 1 117 ? 17.980 -6.034 10.008 1.00 4.43 114 ARG B C 1
ATOM 1969 O O . ARG B 1 117 ? 17.421 -4.930 10.005 1.00 6.15 114 ARG B O 1
ATOM 1977 N N . SER B 1 118 ? 17.292 -7.176 10.018 1.00 4.39 115 SER B N 1
ATOM 1978 C CA . SER B 1 118 ? 15.847 -7.121 10.064 1.00 4.81 115 SER B CA 1
ATOM 1979 C C . SER B 1 118 ? 15.253 -7.747 11.293 1.00 5.02 115 SER B C 1
ATOM 1980 O O . SER B 1 118 ? 15.804 -8.686 11.851 1.00 6.62 115 SER B O 1
ATOM 1985 N N . MET B 1 119 ? 14.149 -7.170 11.730 1.00 3.82 116 MET B N 1
ATOM 1986 C CA . MET B 1 119 ? 13.313 -7.805 12.768 1.00 3.14 116 MET B CA 1
ATOM 1987 C C . MET B 1 119 ? 12.164 -8.470 12.008 1.00 4.24 116 MET B C 1
ATOM 1988 O O . MET B 1 119 ? 11.630 -7.892 11.041 1.00 4.82 116 MET B O 1
ATOM 1993 N N . VAL B 1 120 ? 11.793 -9.676 12.421 1.00 3.84 117 VAL B N 1
ATOM 1994 C CA . VAL B 1 120 ? 10.703 -10.393 11.777 1.00 3.47 117 VAL B CA 1
ATOM 1995 C C . VAL B 1 120 ? 9.781 -10.973 12.836 1.00 3.80 117 VAL B C 1
ATOM 1996 O O . VAL B 1 120 ? 10.242 -11.513 13.859 1.00 5.26 117 VAL B O 1
ATOM 2000 N N . ILE B 1 121 ? 8.476 -10.848 12.603 1.00 4.76 118 ILE B N 1
ATOM 2001 C CA . ILE B 1 121 ? 7.476 -11.452 13.503 1.00 4.89 118 ILE B CA 1
ATOM 2002 C C . ILE B 1 121 ? 6.759 -12.508 12.643 1.00 5.53 118 ILE B C 1
ATOM 2003 O O . ILE B 1 121 ? 6.391 -12.234 11.482 1.00 6.09 118 ILE B O 1
ATOM 2008 N N . HIS B 1 122 ? 6.584 -13.695 13.214 1.00 5.04 119 HIS B N 1
ATOM 2009 C CA . HIS B 1 122 ? 6.069 -14.840 12.513 1.00 5.11 119 HIS B CA 1
ATOM 2010 C C . HIS B 1 122 ? 4.630 -15.212 12.738 1.00 6.21 119 HIS B C 1
ATOM 2011 O O . HIS B 1 122 ? 4.005 -14.820 13.715 1.00 6.26 119 HIS B O 1
ATOM 2018 N N . GLU B 1 123 ? 4.141 -16.037 11.822 1.00 5.86 120 GLU B N 1
ATOM 2019 C CA . GLU B 1 123 ? 2.761 -16.520 11.832 1.00 8.39 120 GLU B CA 1
ATOM 2020 C C . GLU B 1 123 ? 2.421 -17.374 13.051 1.00 8.71 120 GLU B C 1
ATOM 2021 O O . GLU B 1 123 ? 1.341 -17.235 13.662 1.00 8.55 120 GLU B O 1
ATOM 2027 N N . ASN B 1 124 ? 3.344 -18.233 13.422 1.00 8.52 121 ASN B N 1
ATOM 2028 C CA . ASN B 1 124 ? 3.139 -19.160 14.509 1.00 8.02 121 ASN B CA 1
ATOM 2029 C C . ASN B 1 124 ? 4.111 -19.004 15.657 1.00 7.69 121 ASN B C 1
ATOM 2030 O O . ASN B 1 124 ? 5.046 -18.184 15.606 1.00 6.73 121 ASN B O 1
ATOM 2035 N N . GLU B 1 125 ? 3.868 -19.776 16.706 1.00 7.61 122 GLU B N 1
ATOM 2036 C CA . GLU B 1 125 ? 4.695 -19.801 17.894 1.00 8.51 122 GLU B CA 1
ATOM 2037 C C . GLU B 1 125 ? 6.080 -20.377 17.611 1.00 8.02 122 GLU B C 1
ATOM 2038 O O . GLU B 1 125 ? 6.230 -21.338 16.867 1.00 8.48 122 GLU B O 1
ATOM 2044 N N . ASP B 1 126 ? 7.080 -19.753 18.215 1.00 6.52 123 ASP B N 1
ATOM 2045 C CA . ASP B 1 126 ? 8.449 -20.238 18.133 1.00 5.58 123 ASP B CA 1
ATOM 2046 C C . ASP B 1 126 ? 8.530 -21.309 19.215 1.00 6.32 123 ASP B C 1
ATOM 2047 O O . ASP B 1 126 ? 8.320 -21.002 20.408 1.00 5.86 123 ASP B O 1
ATOM 2052 N N . ASP B 1 127 ? 8.808 -22.558 18.823 1.00 6.96 124 ASP B N 1
ATOM 2053 C CA . ASP B 1 127 ? 8.878 -23.642 19.818 1.00 7.14 124 ASP B CA 1
ATOM 2054 C C . ASP B 1 127 ? 10.166 -23.665 20.606 1.00 8.37 124 ASP B C 1
ATOM 2055 O O . ASP B 1 127 ? 10.399 -24.583 21.398 1.00 8.58 124 ASP B O 1
ATOM 2060 N N . LEU B 1 128 ? 11.006 -22.654 20.371 1.00 7.55 125 LEU B N 1
ATOM 2061 C CA . LEU B 1 128 ? 12.267 -22.466 21.109 1.00 7.42 125 LEU B CA 1
ATOM 2062 C C . LEU B 1 128 ? 13.272 -23.579 20.923 1.00 7.70 125 LEU B C 1
ATOM 2063 O O . LEU B 1 128 ? 14.196 -23.718 21.742 1.00 7.67 125 LEU B O 1
ATOM 2068 N N . GLY B 1 129 ? 13.108 -24.372 19.847 1.00 7.81 126 GLY B N 1
ATOM 2069 C CA . GLY B 1 129 ? 13.996 -25.488 19.568 1.00 8.96 126 GLY B CA 1
ATOM 2070 C C . GLY B 1 129 ? 13.680 -26.702 20.408 1.00 10.42 126 GLY B C 1
ATOM 2071 O O . GLY B 1 129 ? 14.470 -27.650 20.470 1.00 10.02 126 GLY B O 1
ATOM 2072 N N . ARG B 1 130 ? 12.495 -26.695 20.993 1.00 10.66 127 ARG B N 1
ATOM 2073 C CA . ARG B 1 130 ? 12.060 -27.767 21.910 1.00 12.66 127 ARG B CA 1
ATOM 2074 C C . ARG B 1 130 ? 10.968 -28.631 21.339 1.00 15.17 127 ARG B C 1
ATOM 2075 O O . ARG B 1 130 ? 10.517 -29.604 22.002 1.00 16.62 127 ARG B O 1
ATOM 2083 N N . GLY B 1 131 ? 10.540 -28.304 20.129 1.00 15.62 128 GLY B N 1
ATOM 2084 C CA . GLY B 1 131 ? 9.449 -28.991 19.452 1.00 16.93 128 GLY B CA 1
ATOM 2085 C C . GLY B 1 131 ? 9.703 -30.377 18.904 1.00 17.62 128 GLY B C 1
ATOM 2086 O O . GLY B 1 131 ? 8.746 -31.127 18.678 1.00 19.01 128 GLY B O 1
ATOM 2087 N N . GLY B 1 132 ? 10.958 -30.732 18.688 1.00 17.71 129 GLY B N 1
ATOM 2088 C CA . GLY B 1 132 ? 11.274 -32.051 18.170 1.00 19.60 129 GLY B CA 1
ATOM 2089 C C . GLY B 1 132 ? 11.285 -32.160 16.655 1.00 20.80 129 GLY B C 1
ATOM 2090 O O . GLY B 1 132 ? 11.547 -33.249 16.106 1.00 21.63 129 GLY B O 1
ATOM 2091 N N . HIS B 1 133 ? 11.015 -31.054 15.966 1.00 19.77 130 HIS B N 1
ATOM 2092 C CA . HIS B 1 133 ? 11.019 -31.039 14.499 1.00 20.00 130 HIS B CA 1
ATOM 2093 C C . HIS B 1 133 ? 12.413 -30.612 14.004 1.00 18.65 130 HIS B C 1
ATOM 2094 O O . HIS B 1 133 ? 13.181 -30.063 14.742 1.00 16.75 130 HIS B O 1
ATOM 2101 N N . GLU B 1 134 ? 12.728 -30.907 12.750 1.00 18.04 131 GLU B N 1
ATOM 2102 C CA . GLU B 1 134 ? 14.009 -30.488 12.193 1.00 17.63 131 GLU B CA 1
ATOM 2103 C C . GLU B 1 134 ? 14.056 -28.968 12.184 1.00 14.76 131 GLU B C 1
ATOM 2104 O O . GLU B 1 134 ? 15.073 -28.347 12.557 1.00 14.06 131 GLU B O 1
ATOM 2110 N N . LEU B 1 135 ? 12.961 -28.349 11.741 1.00 11.86 132 LEU B N 1
ATOM 2111 C CA . LEU B 1 135 ? 12.889 -26.908 11.743 1.00 9.61 132 LEU B CA 1
ATOM 2112 C C . LEU B 1 135 ? 12.979 -26.323 13.141 1.00 9.24 132 LEU B C 1
ATOM 2113 O O . LEU B 1 135 ? 13.347 -25.177 13.292 1.00 8.28 132 LEU B O 1
ATOM 2118 N N . SER B 1 136 ? 12.665 -27.118 14.167 1.00 8.53 133 SER B N 1
ATOM 2119 C CA . SER B 1 136 ? 12.723 -26.580 15.527 1.00 8.58 133 SER B CA 1
ATOM 2120 C C . SER B 1 136 ? 14.090 -25.979 15.841 1.00 8.99 133 SER B C 1
ATOM 2121 O O . SER B 1 136 ? 14.184 -24.924 16.469 1.00 7.69 133 SER B O 1
ATOM 2125 N N . LYS B 1 137 ? 15.149 -26.659 15.410 1.00 8.00 134 LYS B N 1
ATOM 2126 C CA . LYS B 1 137 ? 16.518 -26.188 15.698 1.00 8.54 134 LYS B CA 1
ATOM 2127 C C . LYS B 1 137 ? 17.069 -25.160 14.721 1.00 7.74 134 LYS B C 1
ATOM 2128 O O . LYS B 1 137 ? 18.252 -24.782 14.816 1.00 8.82 134 LYS B O 1
ATOM 2134 N N . VAL B 1 138 ? 16.230 -24.718 13.786 1.00 6.16 135 VAL B N 1
ATOM 2135 C CA . VAL B 1 138 ? 16.634 -23.725 12.805 1.00 6.21 135 VAL B CA 1
ATOM 2136 C C . VAL B 1 138 ? 15.761 -22.479 12.920 1.00 7.90 135 VAL B C 1
ATOM 2137 O O . VAL B 1 138 ? 16.276 -21.361 13.075 1.00 7.17 135 VAL B O 1
ATOM 2141 N N . THR B 1 139 ? 14.435 -22.678 12.884 1.00 7.35 136 THR B N 1
ATOM 2142 C CA . THR B 1 139 ? 13.515 -21.547 12.926 1.00 8.16 136 THR B CA 1
ATOM 2143 C C . THR B 1 139 ? 12.574 -21.571 14.085 1.00 7.78 136 THR B C 1
ATOM 2144 O O . THR B 1 139 ? 11.741 -20.646 14.237 1.00 8.95 136 THR B O 1
ATOM 2148 N N . GLY B 1 140 ? 12.617 -22.627 14.885 1.00 7.26 137 GLY B N 1
ATOM 2149 C CA . GLY B 1 140 ? 11.666 -22.737 15.975 1.00 8.17 137 GLY B CA 1
ATOM 2150 C C . GLY B 1 140 ? 10.305 -23.139 15.422 1.00 8.28 137 GLY B C 1
ATOM 2151 O O . GLY B 1 140 ? 9.295 -23.131 16.135 1.00 7.11 137 GLY B O 1
ATOM 2152 N N . ASN B 1 141 ? 10.271 -23.478 14.126 1.00 8.37 138 ASN B N 1
ATOM 2153 C CA . ASN B 1 141 ? 9.029 -23.894 13.443 1.00 9.71 138 ASN B CA 1
ATOM 2154 C C . ASN B 1 141 ? 7.965 -22.789 13.574 1.00 9.97 138 ASN B C 1
ATOM 2155 O O . ASN B 1 141 ? 6.774 -23.064 13.737 1.00 10.84 138 ASN B O 1
ATOM 2160 N N . ALA B 1 142 ? 8.408 -21.535 13.470 1.00 9.14 139 ALA B N 1
ATOM 2161 C CA . ALA B 1 142 ? 7.527 -20.376 13.616 1.00 8.73 139 ALA B CA 1
ATOM 2162 C C . ALA B 1 142 ? 6.699 -20.015 12.391 1.00 9.30 139 ALA B C 1
ATOM 2163 O O . ALA B 1 142 ? 5.933 -19.085 12.434 1.00 8.80 139 ALA B O 1
ATOM 2165 N N . GLY B 1 143 ? 6.876 -20.741 11.294 1.00 8.97 140 GLY B N 1
ATOM 2166 C CA . GLY B 1 143 ? 6.094 -20.447 10.110 1.00 8.61 140 GLY B CA 1
ATOM 2167 C C . GLY B 1 143 ? 6.456 -19.160 9.376 1.00 8.05 140 GLY B C 1
ATOM 2168 O O . GLY B 1 143 ? 7.560 -18.594 9.525 1.00 8.34 140 GLY B O 1
ATOM 2169 N N . GLY B 1 144 ? 5.485 -18.665 8.606 1.00 7.96 141 GLY B N 1
ATOM 2170 C CA . GLY B 1 144 ? 5.665 -17.500 7.741 1.00 8.49 141 GLY B CA 1
ATOM 2171 C C . GLY B 1 144 ? 6.060 -16.195 8.379 1.00 7.42 141 GLY B C 1
ATOM 2172 O O . GLY B 1 144 ? 5.902 -16.010 9.582 1.00 8.44 141 GLY B O 1
ATOM 2173 N N . ARG B 1 145 ? 6.553 -15.283 7.548 1.00 6.79 142 ARG B N 1
ATOM 2174 C CA . ARG B 1 145 ? 7.002 -13.981 8.013 1.00 7.01 142 ARG B CA 1
ATOM 2175 C C . ARG B 1 145 ? 5.854 -12.975 7.807 1.00 7.19 142 ARG B C 1
ATOM 2176 O O . ARG B 1 145 ? 5.550 -12.573 6.685 1.00 10.22 142 ARG B O 1
ATOM 2184 N N . LEU B 1 146 ? 5.204 -12.579 8.898 1.00 6.36 143 LEU B N 1
ATOM 2185 C CA . LEU B 1 146 ? 4.041 -11.664 8.796 1.00 6.59 143 LEU B CA 1
ATOM 2186 C C . LEU B 1 146 ? 4.398 -10.235 8.563 1.00 6.84 143 LEU B C 1
ATOM 2187 O O . LEU B 1 146 ? 3.672 -9.500 7.850 1.00 6.65 143 LEU B O 1
ATOM 2192 N N . ALA B 1 147 ? 5.474 -9.788 9.214 1.00 6.07 144 ALA B N 1
ATOM 2193 C CA . ALA B 1 147 ? 5.910 -8.395 9.048 1.00 6.49 144 ALA B CA 1
ATOM 2194 C C . ALA B 1 147 ? 7.363 -8.308 9.362 1.00 5.41 144 ALA B C 1
ATOM 2195 O O . ALA B 1 147 ? 7.899 -9.135 10.132 1.00 5.94 144 ALA B O 1
ATOM 2197 N N . CYS B 1 148 ? 8.021 -7.307 8.779 1.00 5.50 145 CYS B N 1
ATOM 2198 C CA . CYS B 1 148 ? 9.463 -7.125 9.013 1.00 5.77 145 CYS B CA 1
ATOM 2199 C C . CYS B 1 148 ? 9.822 -5.682 8.810 1.00 5.32 145 CYS B C 1
ATOM 2200 O O . CYS B 1 148 ? 9.026 -4.876 8.313 1.00 6.65 145 CYS B O 1
ATOM 2204 N N . GLY B 1 149 ? 11.029 -5.345 9.174 1.00 5.33 146 GLY B N 1
ATOM 2205 C CA . GLY B 1 149 ? 11.526 -3.991 8.992 1.00 4.78 146 GLY B CA 1
ATOM 2206 C C . GLY B 1 149 ? 13.023 -3.980 9.244 1.00 4.58 146 GLY B C 1
ATOM 2207 O O . GLY B 1 149 ? 13.540 -4.869 9.900 1.00 4.24 146 GLY B O 1
ATOM 2208 N N . VAL B 1 150 ? 13.713 -2.969 8.730 1.00 4.90 147 VAL B N 1
ATOM 2209 C CA . VAL B 1 150 ? 15.151 -2.855 8.964 1.00 4.79 147 VAL B CA 1
ATOM 2210 C C . VAL B 1 150 ? 15.406 -2.085 10.265 1.00 3.87 147 VAL B C 1
ATOM 2211 O O . VAL B 1 150 ? 14.659 -1.174 10.624 1.00 6.36 147 VAL B O 1
ATOM 2215 N N . VAL B 1 151 ? 16.469 -2.457 10.982 1.00 4.42 148 VAL B N 1
ATOM 2216 C CA . VAL B 1 151 ? 16.791 -1.810 12.247 1.00 4.38 148 VAL B CA 1
ATOM 2217 C C . VAL B 1 151 ? 17.608 -0.556 11.982 1.00 4.27 148 VAL B C 1
ATOM 2218 O O . VAL B 1 151 ? 18.694 -0.620 11.389 1.00 5.59 148 VAL B O 1
ATOM 2222 N N . GLY B 1 152 ? 17.085 0.582 12.404 1.00 4.62 149 GLY B N 1
ATOM 2223 C CA . GLY B 1 152 ? 17.807 1.841 12.184 1.00 4.67 149 GLY B CA 1
ATOM 2224 C C . GLY B 1 152 ? 18.316 2.484 13.445 1.00 4.70 149 GLY B C 1
ATOM 2225 O O . GLY B 1 152 ? 17.769 2.244 14.542 1.00 5.81 149 GLY B O 1
ATOM 2226 N N . LEU B 1 153 ? 19.368 3.290 13.300 1.00 4.86 150 LEU B N 1
ATOM 2227 C CA . LEU B 1 153 ? 19.935 4.044 14.414 1.00 5.61 150 LEU B CA 1
ATOM 2228 C C . LEU B 1 153 ? 18.918 5.095 14.814 1.00 6.11 150 LEU B C 1
ATOM 2229 O O . LEU B 1 153 ? 18.285 5.710 13.972 1.00 6.17 150 LEU B O 1
ATOM 2234 N N . ALA B 1 154 ? 18.722 5.277 16.130 1.00 5.14 151 ALA B N 1
ATOM 2235 C CA . ALA B 1 154 ? 17.779 6.273 16.611 1.00 6.62 151 ALA B CA 1
ATOM 2236 C C . ALA B 1 154 ? 18.503 7.382 17.380 1.00 5.75 151 ALA B C 1
ATOM 2237 O O . ALA B 1 154 ? 19.666 7.210 17.837 1.00 6.74 151 ALA B O 1
ATOM 2239 N N . ALA B 1 155 ? 17.829 8.535 17.506 1.00 5.85 152 ALA B N 1
ATOM 2240 C CA . ALA B 1 155 ? 18.379 9.677 18.250 1.00 6.94 152 ALA B CA 1
ATOM 2241 C C . ALA B 1 155 ? 18.548 9.257 19.719 1.00 6.85 152 ALA B C 1
ATOM 2242 O O . ALA B 1 155 ? 17.738 8.483 20.267 1.00 8.05 152 ALA B O 1
ATOM 2244 N N . GLU B 1 156 ? 19.592 9.767 20.363 1.00 7.21 153 GLU B N 1
ATOM 2245 C CA . GLU B 1 156 ? 19.902 9.344 21.735 1.00 7.25 153 GLU B CA 1
ATOM 2246 C C . GLU B 1 156 ? 20.317 10.503 22.637 1.00 9.20 153 GLU B C 1
ATOM 2247 O O . GLU B 1 156 ? 20.383 11.676 22.213 1.00 8.54 153 GLU B O 1
ATOM 2254 N N . GLY C 1 1 ? -5.643 80.073 39.201 0.00 29.02 -3 GLY C N 1
ATOM 2255 C CA . GLY C 1 1 ? -5.889 79.271 37.971 0.00 28.65 -3 GLY C CA 1
ATOM 2256 C C . GLY C 1 1 ? -5.195 77.924 37.999 0.00 28.19 -3 GLY C C 1
ATOM 2257 O O . GLY C 1 1 ? -4.604 77.539 39.008 0.00 28.51 -3 GLY C O 1
ATOM 2258 N N . SER C 1 2 ? -5.250 77.214 36.911 1.00 22.72 -2 SER C N 1
ATOM 2259 C CA . SER C 1 2 ? -4.642 75.890 36.782 1.00 21.66 -2 SER C CA 1
ATOM 2260 C C . SER C 1 2 ? -3.127 76.002 36.654 1.00 19.62 -2 SER C C 1
ATOM 2261 O O . SER C 1 2 ? -2.606 76.944 36.035 1.00 19.94 -2 SER C O 1
ATOM 2264 N N . ASN C 1 3 ? -2.412 75.044 37.243 1.00 15.90 -1 ASN C N 1
ATOM 2265 C CA . ASN C 1 3 ? -0.961 75.037 37.177 1.00 13.48 -1 ASN C CA 1
ATOM 2266 C C . ASN C 1 3 ? -0.511 74.632 35.782 1.00 11.37 -1 ASN C C 1
ATOM 2267 O O . ASN C 1 3 ? -0.987 73.630 35.246 1.00 12.10 -1 ASN C O 1
ATOM 2272 N N . MET C 1 4 ? 0.394 75.415 35.195 1.00 11.61 1 MET C N 1
ATOM 2273 C CA . MET C 1 4 ? 0.893 75.122 33.842 1.00 10.78 1 MET C CA 1
ATOM 2274 C C . MET C 1 4 ? 2.393 74.857 33.794 1.00 9.37 1 MET C C 1
ATOM 2275 O O . MET C 1 4 ? 2.907 74.387 32.776 1.00 10.13 1 MET C O 1
ATOM 2280 N N . LYS C 1 5 ? 3.103 75.169 34.867 1.00 9.94 2 LYS C N 1
ATOM 2281 C CA . LYS C 1 5 ? 4.548 74.938 34.892 1.00 9.56 2 LYS C CA 1
ATOM 2282 C C . LYS C 1 5 ? 5.066 74.491 36.245 1.00 8.84 2 LYS C C 1
ATOM 2283 O O . LYS C 1 5 ? 4.625 74.986 37.290 1.00 9.62 2 LYS C O 1
ATOM 2289 N N . ALA C 1 6 ? 6.016 73.567 36.229 1.00 9.16 3 ALA C N 1
ATOM 2290 C CA . ALA C 1 6 ? 6.628 73.073 37.464 1.00 9.11 3 ALA C CA 1
ATOM 2291 C C . ALA C 1 6 ? 8.085 72.781 37.240 1.00 8.60 3 ALA C C 1
ATOM 2292 O O . ALA C 1 6 ? 8.532 72.656 36.090 1.00 8.53 3 ALA C O 1
ATOM 2294 N N . VAL C 1 7 ? 8.841 72.691 38.327 1.00 8.08 4 VAL C N 1
ATOM 2295 C CA . VAL C 1 7 ? 10.268 72.439 38.258 1.00 9.14 4 VAL C CA 1
ATOM 2296 C C . VAL C 1 7 ? 10.698 71.588 39.418 1.00 9.20 4 VAL C C 1
ATOM 2297 O O . VAL C 1 7 ? 10.088 71.639 40.487 1.00 10.42 4 VAL C O 1
ATOM 2301 N N . CYS C 1 8 ? 11.749 70.799 39.209 1.00 9.05 5 CYS C N 1
ATOM 2302 C CA . CYS C 1 8 ? 12.280 69.946 40.236 1.00 9.52 5 CYS C CA 1
ATOM 2303 C C . CYS C 1 8 ? 13.793 69.877 40.160 1.00 10.41 5 CYS C C 1
ATOM 2304 O O . CYS C 1 8 ? 14.344 69.449 39.158 1.00 10.08 5 CYS C O 1
ATOM 2307 N N . VAL C 1 9 ? 14.459 70.297 41.236 1.00 9.82 6 VAL C N 1
ATOM 2308 C CA . VAL C 1 9 ? 15.922 70.249 41.329 1.00 10.77 6 VAL C CA 1
ATOM 2309 C C . VAL C 1 9 ? 16.262 68.948 42.068 1.00 10.30 6 VAL C C 1
ATOM 2310 O O . VAL C 1 9 ? 15.831 68.738 43.195 1.00 11.33 6 VAL C O 1
ATOM 2314 N N . MET C 1 10 ? 16.999 68.076 41.412 1.00 10.39 7 MET C N 1
ATOM 2315 C CA . MET C 1 10 ? 17.348 66.786 42.003 1.00 11.77 7 MET C CA 1
ATOM 2316 C C . MET C 1 10 ? 18.798 66.717 42.447 1.00 12.53 7 MET C C 1
ATOM 2317 O O . MET C 1 10 ? 19.716 66.995 41.668 1.00 12.85 7 MET C O 1
ATOM 2322 N N . THR C 1 11 ? 19.000 66.318 43.704 1.00 12.32 8 THR C N 1
ATOM 2323 C CA . THR C 1 11 ? 20.334 66.208 44.287 1.00 13.02 8 THR C CA 1
ATOM 2324 C C . THR C 1 11 ? 20.443 64.993 45.164 1.00 13.28 8 THR C C 1
ATOM 2325 O O . THR C 1 11 ? 19.454 64.342 45.478 1.00 12.25 8 THR C O 1
ATOM 2329 N N . GLY C 1 12 ? 21.667 64.708 45.599 1.00 13.98 9 GLY C N 1
ATOM 2330 C CA . GLY C 1 12 ? 21.908 63.581 46.458 1.00 15.07 9 GLY C CA 1
ATOM 2331 C C . GLY C 1 12 ? 23.346 63.556 46.880 1.00 16.37 9 GLY C C 1
ATOM 2332 O O . GLY C 1 12 ? 24.067 64.570 46.720 1.00 16.57 9 GLY C O 1
ATOM 2333 N N . THR C 1 13 ? 23.776 62.415 47.406 1.00 17.82 10 THR C N 1
ATOM 2334 C CA . THR C 1 13 ? 25.158 62.264 47.879 1.00 19.62 10 THR C CA 1
ATOM 2335 C C . THR C 1 13 ? 25.914 61.244 47.040 1.00 20.52 10 THR C C 1
ATOM 2336 O O . THR C 1 13 ? 26.899 60.647 47.510 1.00 22.09 10 THR C O 1
ATOM 2340 N N . ALA C 1 14 ? 25.459 61.031 45.810 1.00 19.91 11 ALA C N 1
ATOM 2341 C CA . ALA C 1 14 ? 26.091 60.065 44.921 1.00 19.89 11 ALA C CA 1
ATOM 2342 C C . ALA C 1 14 ? 26.817 60.721 43.751 1.00 19.68 11 ALA C C 1
ATOM 2343 O O . ALA C 1 14 ? 27.273 60.036 42.834 1.00 19.95 11 ALA C O 1
ATOM 2345 N N . GLY C 1 15 ? 26.933 62.050 43.783 1.00 18.94 12 GLY C N 1
ATOM 2346 C CA . GLY C 1 15 ? 27.604 62.774 42.715 1.00 17.09 12 GLY C CA 1
ATOM 2347 C C . GLY C 1 15 ? 26.691 63.034 41.520 1.00 16.82 12 GLY C C 1
ATOM 2348 O O . GLY C 1 15 ? 27.149 63.486 40.460 1.00 16.29 12 GLY C O 1
ATOM 2349 N N . VAL C 1 16 ? 25.405 62.741 41.693 1.00 15.28 13 VAL C N 1
ATOM 2350 C CA . VAL C 1 16 ? 24.439 62.946 40.640 1.00 14.41 13 VAL C CA 1
ATOM 2351 C C . VAL C 1 16 ? 23.533 64.129 40.949 1.00 13.93 13 VAL C C 1
ATOM 2352 O O . VAL C 1 16 ? 23.068 64.308 42.094 1.00 15.18 13 VAL C O 1
ATOM 2356 N N . LYS C 1 17 ? 23.279 64.937 39.927 1.00 13.27 14 LYS C N 1
ATOM 2357 C CA . LYS C 1 17 ? 22.384 66.081 40.066 1.00 13.48 14 LYS C CA 1
ATOM 2358 C C . LYS C 1 17 ? 21.644 66.295 38.758 1.00 13.57 14 LYS C C 1
ATOM 2359 O O . LYS C 1 17 ? 22.089 65.842 37.698 1.00 13.67 14 LYS C O 1
ATOM 2365 N N . GLY C 1 18 ? 20.519 66.980 38.827 1.00 12.38 15 GLY C N 1
ATOM 2366 C CA . GLY C 1 18 ? 19.757 67.262 37.631 1.00 12.55 15 GLY C CA 1
ATOM 2367 C C . GLY C 1 18 ? 18.611 68.213 37.876 1.00 11.72 15 GLY C C 1
ATOM 2368 O O . GLY C 1 18 ? 18.334 68.608 39.008 1.00 11.56 15 GLY C O 1
ATOM 2369 N N . VAL C 1 19 ? 17.960 68.593 36.800 1.00 11.52 16 VAL C N 1
ATOM 2370 C CA . VAL C 1 19 ? 16.819 69.485 36.879 1.00 11.60 16 VAL C CA 1
ATOM 2371 C C . VAL C 1 19 ? 15.735 68.997 35.935 1.00 10.99 16 VAL C C 1
ATOM 2372 O O . VAL C 1 19 ? 16.014 68.671 34.769 1.00 11.41 16 VAL C O 1
ATOM 2376 N N . VAL C 1 20 ? 14.500 68.948 36.435 1.00 10.26 17 VAL C N 1
ATOM 2377 C CA . VAL C 1 20 ? 13.380 68.529 35.630 1.00 9.50 17 VAL C CA 1
ATOM 2378 C C . VAL C 1 20 ? 12.411 69.674 35.505 1.00 9.97 17 VAL C C 1
ATOM 2379 O O . VAL C 1 20 ? 12.156 70.403 36.490 1.00 9.38 17 VAL C O 1
ATOM 2383 N N . LYS C 1 21 ? 11.901 69.882 34.298 1.00 9.52 18 LYS C N 1
ATOM 2384 C CA . LYS C 1 21 ? 10.890 70.916 34.052 1.00 9.80 18 LYS C CA 1
ATOM 2385 C C . LYS C 1 21 ? 9.645 70.272 33.458 1.00 9.99 18 LYS C C 1
ATOM 2386 O O . LYS C 1 21 ? 9.741 69.303 32.676 1.00 11.60 18 LYS C O 1
ATOM 2392 N N . PHE C 1 22 ? 8.486 70.775 33.840 1.00 8.67 19 PHE C N 1
ATOM 2393 C CA . PHE C 1 22 ? 7.225 70.225 33.373 1.00 9.04 19 PHE C CA 1
ATOM 2394 C C . PHE C 1 22 ? 6.326 71.338 32.893 1.00 9.28 19 PHE C C 1
ATOM 2395 O O . PHE C 1 22 ? 6.272 72.423 33.520 1.00 9.69 19 PHE C O 1
ATOM 2403 N N . THR C 1 23 ? 5.616 71.087 31.780 1.00 10.24 20 THR C N 1
ATOM 2404 C CA . THR C 1 23 ? 4.635 72.055 31.279 1.00 9.66 20 THR C CA 1
ATOM 2405 C C . THR C 1 23 ? 3.333 71.346 30.977 1.00 10.34 20 THR C C 1
ATOM 2406 O O . THR C 1 23 ? 3.332 70.201 30.524 1.00 10.43 20 THR C O 1
ATOM 2410 N N . GLN C 1 24 ? 2.212 72.020 31.218 1.00 9.72 21 GLN C N 1
ATOM 2411 C CA . GLN C 1 24 ? 0.919 71.435 30.966 1.00 10.51 21 GLN C CA 1
ATOM 2412 C C . GLN C 1 24 ? 0.015 72.541 30.468 1.00 12.19 21 GLN C C 1
ATOM 2413 O O . GLN C 1 24 ? -0.142 73.557 31.141 1.00 11.14 21 GLN C O 1
ATOM 2419 N N . GLU C 1 25 ? -0.525 72.356 29.266 1.00 14.53 22 GLU C N 1
ATOM 2420 C CA . GLU C 1 25 ? -1.415 73.356 28.637 1.00 18.90 22 GLU C CA 1
ATOM 2421 C C . GLU C 1 25 ? -2.791 73.456 29.274 1.00 19.23 22 GLU C C 1
ATOM 2422 O O . GLU C 1 25 ? -3.278 74.561 29.533 1.00 20.46 22 GLU C O 1
ATOM 2428 N N . THR C 1 26 ? -3.435 72.316 29.485 1.00 19.68 23 THR C N 1
ATOM 2429 C CA . THR C 1 26 ? -4.758 72.285 30.084 1.00 21.13 23 THR C CA 1
ATOM 2430 C C . THR C 1 26 ? -4.739 71.510 31.371 1.00 21.95 23 THR C C 1
ATOM 2431 O O . THR C 1 26 ? -3.872 70.643 31.592 1.00 20.94 23 THR C O 1
ATOM 2435 N N . ASP C 1 27 ? -5.722 71.793 32.202 1.00 22.01 24 ASP C N 1
ATOM 2436 C CA . ASP C 1 27 ? -5.867 71.206 33.516 1.00 23.66 24 ASP C CA 1
ATOM 2437 C C . ASP C 1 27 ? -5.646 69.689 33.576 1.00 22.66 24 ASP C C 1
ATOM 2438 O O . ASP C 1 27 ? -4.995 69.175 34.506 1.00 22.29 24 ASP C O 1
ATOM 2443 N N . ASN C 1 28 ? -6.174 68.968 32.595 1.00 21.82 25 ASN C N 1
ATOM 2444 C CA . ASN C 1 28 ? -6.048 67.538 32.599 1.00 21.17 25 ASN C CA 1
ATOM 2445 C C . ASN C 1 28 ? -5.368 66.999 31.332 1.00 19.19 25 ASN C C 1
ATOM 2446 O O . ASN C 1 28 ? -5.412 65.791 31.065 1.00 20.07 25 ASN C O 1
ATOM 2451 N N . GLY C 1 29 ? -4.728 67.890 30.568 1.00 17.71 26 GLY C N 1
ATOM 2452 C CA . GLY C 1 29 ? -4.056 67.500 29.335 1.00 15.22 26 GLY C CA 1
ATOM 2453 C C . GLY C 1 29 ? -2.697 66.848 29.569 1.00 13.80 26 GLY C C 1
ATOM 2454 O O . GLY C 1 29 ? -2.285 66.671 30.705 1.00 12.85 26 GLY C O 1
ATOM 2455 N N . PRO C 1 30 ? -2.008 66.479 28.495 1.00 12.69 27 PRO C N 1
ATOM 2456 C CA . PRO C 1 30 ? -0.689 65.863 28.624 1.00 11.97 27 PRO C CA 1
ATOM 2457 C C . PRO C 1 30 ? 0.372 66.816 29.219 1.00 10.66 27 PRO C C 1
ATOM 2458 O O . PRO C 1 30 ? 0.288 68.045 29.094 1.00 11.54 27 PRO C O 1
ATOM 2462 N N . VAL C 1 31 ? 1.364 66.229 29.873 1.00 9.21 28 VAL C N 1
ATOM 2463 C CA . VAL C 1 31 ? 2.426 67.004 30.494 1.00 8.83 28 VAL C CA 1
ATOM 2464 C C . VAL C 1 31 ? 3.735 66.749 29.761 1.00 9.10 28 VAL C C 1
ATOM 2465 O O . VAL C 1 31 ? 4.104 65.591 29.510 1.00 10.70 28 VAL C O 1
ATOM 2469 N N . HIS C 1 32 ? 4.429 67.818 29.394 1.00 8.50 29 HIS C N 1
ATOM 2470 C CA . HIS C 1 32 ? 5.718 67.708 28.731 1.00 9.09 29 HIS C CA 1
ATOM 2471 C C . HIS C 1 32 ? 6.789 67.701 29.787 1.00 8.44 29 HIS C C 1
ATOM 2472 O O . HIS C 1 32 ? 6.823 68.580 30.662 1.00 9.45 29 HIS C O 1
ATOM 2479 N N . VAL C 1 33 ? 7.667 66.696 29.726 1.00 7.75 30 VAL C N 1
ATOM 2480 C CA . VAL C 1 33 ? 8.737 66.551 30.706 1.00 9.14 30 VAL C CA 1
ATOM 2481 C C . VAL C 1 33 ? 10.100 66.687 30.034 1.00 9.36 30 VAL C C 1
ATOM 2482 O O . VAL C 1 33 ? 10.342 66.087 28.999 1.00 10.00 30 VAL C O 1
ATOM 2486 N N . HIS C 1 34 ? 10.974 67.505 30.608 1.00 9.28 31 HIS C N 1
ATOM 2487 C CA . HIS C 1 34 ? 12.323 67.671 30.095 1.00 9.30 31 HIS C CA 1
ATOM 2488 C C . HIS C 1 34 ? 13.261 67.618 31.279 1.00 10.29 31 HIS C C 1
ATOM 2489 O O . HIS C 1 34 ? 13.103 68.385 32.241 1.00 10.96 31 HIS C O 1
ATOM 2496 N N . ALA C 1 35 ? 14.225 66.720 31.232 1.00 9.22 32 ALA C N 1
ATOM 2497 C CA . ALA C 1 35 ? 15.177 66.588 32.335 1.00 9.57 32 ALA C CA 1
ATOM 2498 C C . ALA C 1 35 ? 16.619 66.498 31.848 1.00 10.02 32 ALA C C 1
ATOM 2499 O O . ALA C 1 35 ? 16.895 65.983 30.767 1.00 10.79 32 ALA C O 1
ATOM 2501 N N . GLU C 1 36 ? 17.527 67.028 32.657 1.00 10.91 33 GLU C N 1
ATOM 2502 C CA . GLU C 1 36 ? 18.960 66.999 32.367 1.00 11.50 33 GLU C CA 1
ATOM 2503 C C . GLU C 1 36 ? 19.684 66.573 33.624 1.00 12.27 33 GLU C C 1
ATOM 2504 O O . GLU C 1 36 ? 19.363 67.042 34.718 1.00 14.16 33 GLU C O 1
ATOM 2510 N N . PHE C 1 37 ? 20.652 65.679 33.471 1.00 11.26 34 PHE C N 1
ATOM 2511 C CA . PHE C 1 37 ? 21.420 65.181 34.603 1.00 11.92 34 PHE C CA 1
ATOM 2512 C C . PHE C 1 37 ? 22.892 65.124 34.264 1.00 12.57 34 PHE C C 1
ATOM 2513 O O . PHE C 1 37 ? 23.280 65.125 33.088 1.00 14.49 34 PHE C O 1
ATOM 2521 N N . SER C 1 38 ? 23.696 65.034 35.305 1.00 14.04 35 SER C N 1
ATOM 2522 C CA . SER C 1 38 ? 25.131 64.900 35.168 1.00 13.75 35 SER C CA 1
ATOM 2523 C C . SER C 1 38 ? 25.601 63.971 36.288 1.00 13.86 35 SER C C 1
ATOM 2524 O O . SER C 1 38 ? 24.894 63.808 37.314 1.00 13.18 35 SER C O 1
ATOM 2527 N N . GLY C 1 39 ? 26.770 63.333 36.093 1.00 13.80 36 GLY C N 1
ATOM 2528 C CA . GLY C 1 39 ? 27.349 62.446 37.100 1.00 13.81 36 GLY C CA 1
ATOM 2529 C C . GLY C 1 39 ? 26.843 61.017 37.133 1.00 13.24 36 GLY C C 1
ATOM 2530 O O . GLY C 1 39 ? 27.186 60.259 38.044 1.00 15.24 36 GLY C O 1
ATOM 2531 N N . LEU C 1 40 ? 26.065 60.644 36.129 1.00 13.27 37 LEU C N 1
ATOM 2532 C CA . LEU C 1 40 ? 25.486 59.305 36.043 1.00 12.43 37 LEU C CA 1
ATOM 2533 C C . LEU C 1 40 ? 26.387 58.288 35.387 1.00 14.00 37 LEU C C 1
ATOM 2534 O O . LEU C 1 40 ? 27.137 58.608 34.465 1.00 15.91 37 LEU C O 1
ATOM 2539 N N . LYS C 1 41 ? 26.327 57.058 35.877 1.00 12.51 38 LYS C N 1
ATOM 2540 C CA . LYS C 1 41 ? 27.080 55.989 35.282 1.00 14.10 38 LYS C CA 1
ATOM 2541 C C . LYS C 1 41 ? 26.403 55.743 33.925 1.00 13.80 38 LYS C C 1
ATOM 2542 O O . LYS C 1 41 ? 25.167 55.822 33.806 1.00 13.27 38 LYS C O 1
ATOM 2548 N N . ALA C 1 42 ? 27.197 55.501 32.895 1.00 13.47 39 ALA C N 1
ATOM 2549 C CA . ALA C 1 42 ? 26.646 55.247 31.559 1.00 13.53 39 ALA C CA 1
ATOM 2550 C C . ALA C 1 42 ? 25.608 54.130 31.590 1.00 12.68 39 ALA C C 1
ATOM 2551 O O . ALA C 1 42 ? 25.775 53.120 32.268 1.00 13.69 39 ALA C O 1
ATOM 2553 N N . GLY C 1 43 ? 24.511 54.338 30.866 1.00 11.17 40 GLY C N 1
ATOM 2554 C CA . GLY C 1 43 ? 23.435 53.358 30.815 1.00 10.22 40 GLY C CA 1
ATOM 2555 C C . GLY C 1 43 ? 22.098 53.944 31.234 1.00 9.38 40 GLY C C 1
ATOM 2556 O O . GLY C 1 43 ? 21.957 55.151 31.396 1.00 9.18 40 GLY C O 1
ATOM 2557 N N . LYS C 1 44 ? 21.128 53.061 31.429 1.00 9.47 41 LYS C N 1
ATOM 2558 C CA . LYS C 1 44 ? 19.752 53.470 31.788 1.00 8.71 41 LYS C CA 1
ATOM 2559 C C . LYS C 1 44 ? 19.518 53.520 33.280 1.00 8.21 41 LYS C C 1
ATOM 2560 O O . LYS C 1 44 ? 20.007 52.650 34.034 1.00 8.23 41 LYS C O 1
ATOM 2566 N N . HIS C 1 45 ? 18.756 54.528 33.703 1.00 7.85 42 HIS C N 1
ATOM 2567 C CA . HIS C 1 45 ? 18.428 54.739 35.104 1.00 7.28 42 HIS C CA 1
ATOM 2568 C C . HIS C 1 45 ? 16.924 54.973 35.308 1.00 6.69 42 HIS C C 1
ATOM 2569 O O . HIS C 1 45 ? 16.343 55.851 34.701 1.00 6.26 42 HIS C O 1
ATOM 2576 N N . GLY C 1 46 ? 16.303 54.181 36.173 1.00 6.24 43 GLY C N 1
ATOM 2577 C CA . GLY C 1 46 ? 14.859 54.341 36.446 1.00 6.96 43 GLY C CA 1
ATOM 2578 C C . GLY C 1 46 ? 14.539 55.761 36.896 1.00 6.07 43 GLY C C 1
ATOM 2579 O O . GLY C 1 46 ? 15.317 56.399 37.632 1.00 6.77 43 GLY C O 1
ATOM 2580 N N . PHE C 1 47 ? 13.393 56.247 36.460 1.00 6.97 44 PHE C N 1
ATOM 2581 C CA . PHE C 1 47 ? 12.993 57.630 36.746 1.00 6.91 44 PHE C CA 1
ATOM 2582 C C . PHE C 1 47 ? 11.512 57.661 37.039 1.00 6.09 44 PHE C C 1
ATOM 2583 O O . PHE C 1 47 ? 10.683 57.354 36.167 1.00 5.52 44 PHE C O 1
ATOM 2591 N N . HIS C 1 48 ? 11.141 58.023 38.282 1.00 6.36 45 HIS C N 1
ATOM 2592 C CA . HIS C 1 48 ? 9.721 57.997 38.623 1.00 7.21 45 HIS C CA 1
ATOM 2593 C C . HIS C 1 48 ? 9.321 59.081 39.586 1.00 7.23 45 HIS C C 1
ATOM 2594 O O . HIS C 1 48 ? 10.170 59.674 40.272 1.00 7.68 45 HIS C O 1
ATOM 2601 N N . VAL C 1 49 ? 8.019 59.318 39.649 1.00 6.88 46 VAL C N 1
ATOM 2602 C CA . VAL C 1 49 ? 7.454 60.220 40.636 1.00 6.32 46 VAL C CA 1
ATOM 2603 C C . VAL C 1 49 ? 7.129 59.335 41.869 1.00 6.94 46 VAL C C 1
ATOM 2604 O O . VAL C 1 49 ? 6.387 58.348 41.767 1.00 8.32 46 VAL C O 1
ATOM 2608 N N . HIS C 1 50 ? 7.690 59.703 43.012 1.00 7.71 47 HIS C N 1
ATOM 2609 C CA . HIS C 1 50 ? 7.415 59.000 44.269 1.00 6.92 47 HIS C CA 1
ATOM 2610 C C . HIS C 1 50 ? 6.362 59.808 45.006 1.00 7.32 47 HIS C C 1
ATOM 2611 O O . HIS C 1 50 ? 6.245 61.017 44.819 1.00 8.79 47 HIS C O 1
ATOM 2618 N N . GLU C 1 51 ? 5.627 59.136 45.870 1.00 8.05 48 GLU C N 1
ATOM 2619 C CA . GLU C 1 51 ? 4.489 59.730 46.543 1.00 7.08 48 GLU C CA 1
ATOM 2620 C C . GLU C 1 51 ? 4.685 60.937 47.453 1.00 6.92 48 GLU C C 1
ATOM 2621 O O . GLU C 1 51 ? 3.883 61.861 47.406 1.00 8.30 48 GLU C O 1
ATOM 2627 N N . PHE C 1 52 ? 5.735 60.938 48.260 1.00 7.14 49 PHE C N 1
ATOM 2628 C CA . PHE C 1 52 ? 5.920 62.058 49.196 1.00 7.92 49 PHE C CA 1
ATOM 2629 C C . PHE C 1 52 ? 7.029 62.969 48.748 1.00 7.84 49 PHE C C 1
ATOM 2630 O O . PHE C 1 52 ? 8.090 62.499 48.277 1.00 10.14 49 PHE C O 1
ATOM 2638 N N . GLY C 1 53 ? 6.799 64.280 48.888 1.00 8.42 50 GLY C N 1
ATOM 2639 C CA . GLY C 1 53 ? 7.808 65.286 48.537 1.00 8.94 50 GLY C CA 1
ATOM 2640 C C . GLY C 1 53 ? 8.698 65.524 49.743 1.00 9.75 50 GLY C C 1
ATOM 2641 O O . GLY C 1 53 ? 9.040 66.644 50.058 1.00 11.36 50 GLY C O 1
ATOM 2642 N N . ASP C 1 54 ? 9.072 64.435 50.399 1.00 10.20 51 ASP C N 1
ATOM 2643 C CA . ASP C 1 54 ? 9.863 64.478 51.609 1.00 10.32 51 ASP C CA 1
ATOM 2644 C C . ASP C 1 54 ? 11.245 63.911 51.366 1.00 12.47 51 ASP C C 1
ATOM 2645 O O . ASP C 1 54 ? 11.386 62.718 51.075 1.00 13.55 51 ASP C O 1
ATOM 2650 N N . THR C 1 55 ? 12.255 64.769 51.493 1.00 13.43 52 THR C N 1
ATOM 2651 C CA . THR C 1 55 ? 13.659 64.374 51.312 1.00 16.17 52 THR C CA 1
ATOM 2652 C C . THR C 1 55 ? 14.489 64.576 52.615 1.00 17.76 52 THR C C 1
ATOM 2653 O O . THR C 1 55 ? 15.724 64.790 52.563 1.00 18.52 52 THR C O 1
ATOM 2657 N N . THR C 1 56 ? 13.831 64.506 53.773 1.00 18.78 53 THR C N 1
ATOM 2658 C CA . THR C 1 56 ? 14.538 64.682 55.067 1.00 20.25 53 THR C CA 1
ATOM 2659 C C . THR C 1 56 ? 15.520 63.547 55.359 1.00 21.28 53 THR C C 1
ATOM 2660 O O . THR C 1 56 ? 16.524 63.741 56.084 1.00 21.80 53 THR C O 1
ATOM 2664 N N . ASN C 1 57 ? 15.231 62.360 54.820 1.00 21.86 54 ASN C N 1
ATOM 2665 C CA . ASN C 1 57 ? 16.094 61.192 55.020 1.00 21.95 54 ASN C CA 1
ATOM 2666 C C . ASN C 1 57 ? 16.573 60.748 53.670 1.00 21.98 54 ASN C C 1
ATOM 2667 O O . ASN C 1 57 ? 16.174 59.682 53.164 1.00 22.61 54 ASN C O 1
ATOM 2672 N N . GLY C 1 58 ? 17.416 61.560 53.062 1.00 22.01 55 GLY C N 1
ATOM 2673 C CA . GLY C 1 58 ? 17.894 61.259 51.734 1.00 20.59 55 GLY C CA 1
ATOM 2674 C C . GLY C 1 58 ? 16.671 61.166 50.822 1.00 19.69 55 GLY C C 1
ATOM 2675 O O . GLY C 1 58 ? 15.812 62.041 50.825 1.00 21.93 55 GLY C O 1
ATOM 2676 N N . CYS C 1 59 ? 16.584 60.098 50.067 1.00 16.71 56 CYS C N 1
ATOM 2677 C CA . CYS C 1 59 ? 15.452 59.908 49.169 1.00 14.15 56 CYS C CA 1
ATOM 2678 C C . CYS C 1 59 ? 14.511 58.809 49.671 1.00 13.67 56 CYS C C 1
ATOM 2679 O O . CYS C 1 59 ? 13.472 58.575 49.089 1.00 11.32 56 CYS C O 1
ATOM 2682 N N . THR C 1 60 ? 14.883 58.151 50.774 1.00 14.00 57 THR C N 1
ATOM 2683 C CA . THR C 1 60 ? 14.053 57.087 51.332 1.00 13.56 57 THR C CA 1
ATOM 2684 C C . THR C 1 60 ? 12.703 57.589 51.804 1.00 11.54 57 THR C C 1
ATOM 2685 O O . THR C 1 60 ? 11.687 56.900 51.673 1.00 12.49 57 THR C O 1
ATOM 2689 N N . SER C 1 61 ? 12.689 58.806 52.361 1.00 9.81 58 SER C N 1
ATOM 2690 C CA . SER C 1 61 ? 11.459 59.379 52.867 1.00 9.34 58 SER C CA 1
ATOM 2691 C C . SER C 1 61 ? 10.437 59.730 51.801 1.00 8.88 58 SER C C 1
ATOM 2692 O O . SER C 1 61 ? 9.309 60.111 52.122 1.00 8.77 58 SER C O 1
ATOM 2696 N N . ALA C 1 62 ? 10.824 59.565 50.543 1.00 8.51 59 ALA C N 1
ATOM 2697 C CA . ALA C 1 62 ? 9.911 59.872 49.434 1.00 7.48 59 ALA C CA 1
ATOM 2698 C C . ALA C 1 62 ? 8.860 58.796 49.229 1.00 7.99 59 ALA C C 1
ATOM 2699 O O . ALA C 1 62 ? 7.924 58.965 48.471 1.00 7.15 59 ALA C O 1
ATOM 2701 N N . GLY C 1 63 ? 8.994 57.684 49.934 1.00 7.35 60 GLY C N 1
ATOM 2702 C CA . GLY C 1 63 ? 8.006 56.635 49.795 1.00 8.35 60 GLY C CA 1
ATOM 2703 C C . GLY C 1 63 ? 8.109 55.868 48.482 1.00 7.89 60 GLY C C 1
ATOM 2704 O O . GLY C 1 63 ? 9.134 55.878 47.828 1.00 7.66 60 GLY C O 1
ATOM 2705 N N . ALA C 1 64 ? 7.012 55.222 48.116 1.00 7.22 61 ALA C N 1
ATOM 2706 C CA . ALA C 1 64 ? 6.960 54.374 46.922 1.00 6.75 61 ALA C CA 1
ATOM 2707 C C . ALA C 1 64 ? 6.473 55.149 45.711 1.00 7.96 61 ALA C C 1
ATOM 2708 O O . ALA C 1 64 ? 6.236 56.351 45.798 1.00 7.70 61 ALA C O 1
ATOM 2710 N N . HIS C 1 65 ? 6.353 54.484 44.563 1.00 6.73 62 HIS C N 1
ATOM 2711 C CA . HIS C 1 65 ? 5.889 55.184 43.357 1.00 6.81 62 HIS C CA 1
ATOM 2712 C C . HIS C 1 65 ? 4.468 55.710 43.555 1.00 6.99 62 HIS C C 1
ATOM 2713 O O . HIS C 1 65 ? 3.620 55.055 44.182 1.00 7.65 62 HIS C O 1
ATOM 2720 N N . PHE C 1 66 ? 4.218 56.918 43.055 1.00 6.25 63 PHE C N 1
ATOM 2721 C CA . PHE C 1 66 ? 2.894 57.533 43.127 1.00 8.02 63 PHE C CA 1
ATOM 2722 C C . PHE C 1 66 ? 1.941 56.659 42.325 1.00 6.64 63 PHE C C 1
ATOM 2723 O O . PHE C 1 66 ? 2.153 56.426 41.110 1.00 6.59 63 PHE C O 1
ATOM 2731 N N . ASN C 1 67 ? 0.894 56.160 42.977 1.00 6.63 64 ASN C N 1
ATOM 2732 C CA . ASN C 1 67 ? 0.009 55.185 42.349 1.00 6.63 64 ASN C CA 1
ATOM 2733 C C . ASN C 1 67 ? -1.464 55.346 42.706 1.00 7.52 64 ASN C C 1
ATOM 2734 O O . ASN C 1 67 ? -2.065 54.424 43.250 1.00 7.64 64 ASN C O 1
ATOM 2739 N N . PRO C 1 68 ? -2.065 56.489 42.353 1.00 8.23 65 PRO C N 1
ATOM 2740 C CA . PRO C 1 68 ? -3.474 56.721 42.674 1.00 9.70 65 PRO C CA 1
ATOM 2741 C C . PRO C 1 68 ? -4.443 55.789 41.922 1.00 9.80 65 PRO C C 1
ATOM 2742 O O . PRO C 1 68 ? -5.590 55.607 42.395 1.00 10.88 65 PRO C O 1
ATOM 2746 N N . THR C 1 69 ? -4.019 55.221 40.794 1.00 8.99 66 THR C N 1
ATOM 2747 C CA . THR C 1 69 ? -4.891 54.299 40.058 1.00 10.56 66 THR C CA 1
ATOM 2748 C C . THR C 1 69 ? -4.760 52.868 40.551 1.00 9.64 66 THR C C 1
ATOM 2749 O O . THR C 1 69 ? -5.413 51.970 40.029 1.00 11.38 66 THR C O 1
ATOM 2753 N N . LYS C 1 70 ? -3.892 52.665 41.558 1.00 9.13 67 LYS C N 1
ATOM 2754 C CA . LYS C 1 70 ? -3.701 51.340 42.201 1.00 8.60 67 LYS C CA 1
ATOM 2755 C C . LYS C 1 70 ? -3.390 50.197 41.225 1.00 9.43 67 LYS C C 1
ATOM 2756 O O . LYS C 1 70 ? -4.054 49.161 41.232 1.00 10.61 67 LYS C O 1
ATOM 2762 N N . GLN C 1 71 ? -2.373 50.398 40.400 1.00 8.58 68 GLN C N 1
ATOM 2763 C CA . GLN C 1 71 ? -1.967 49.397 39.441 1.00 9.36 68 GLN C CA 1
ATOM 2764 C C . GLN C 1 71 ? -0.564 48.902 39.744 1.00 8.48 68 GLN C C 1
ATOM 2765 O O . GLN C 1 71 ? 0.100 49.402 40.671 1.00 8.01 68 GLN C O 1
ATOM 2771 N N . GLU C 1 72 ? -0.134 47.892 38.996 1.00 8.86 69 GLU C N 1
ATOM 2772 C CA . GLU C 1 72 ? 1.221 47.392 39.124 1.00 7.40 69 GLU C CA 1
ATOM 2773 C C . GLU C 1 72 ? 2.170 48.313 38.334 1.00 7.15 69 GLU C C 1
ATOM 2774 O O . GLU C 1 72 ? 1.733 49.091 37.472 1.00 8.07 69 GLU C O 1
ATOM 2780 N N . HIS C 1 73 ? 3.463 48.203 38.622 1.00 7.16 70 HIS C N 1
ATOM 2781 C CA . HIS C 1 73 ? 4.475 48.982 37.944 1.00 6.51 70 HIS C CA 1
ATOM 2782 C C . HIS C 1 73 ? 4.609 48.577 36.453 1.00 7.44 70 HIS C C 1
ATOM 2783 O O . HIS C 1 73 ? 4.471 47.387 36.103 1.00 7.74 70 HIS C O 1
ATOM 2790 N N . GLY C 1 74 ? 4.873 49.558 35.605 1.00 7.50 71 GLY C N 1
ATOM 2791 C CA . GLY C 1 74 ? 5.071 49.288 34.181 1.00 6.66 71 GLY C CA 1
ATOM 2792 C C . GLY C 1 74 ? 5.848 50.363 33.456 1.00 6.83 71 GLY C C 1
ATOM 2793 O O . GLY C 1 74 ? 6.472 51.231 34.086 1.00 7.37 71 GLY C O 1
ATOM 2794 N N . ALA C 1 75 ? 5.865 50.270 32.130 1.00 7.07 72 ALA C N 1
ATOM 2795 C CA . ALA C 1 75 ? 6.501 51.263 31.283 1.00 8.67 72 ALA C CA 1
ATOM 2796 C C . ALA C 1 75 ? 5.510 52.422 31.065 1.00 7.78 72 ALA C C 1
ATOM 2797 O O . ALA C 1 75 ? 4.302 52.236 31.148 1.00 8.36 72 ALA C O 1
ATOM 2799 N N . PRO C 1 76 ? 6.018 53.628 30.821 1.00 8.21 73 PRO C N 1
ATOM 2800 C CA . PRO C 1 76 ? 5.149 54.774 30.554 1.00 9.46 73 PRO C CA 1
ATOM 2801 C C . PRO C 1 76 ? 4.121 54.501 29.444 1.00 9.60 73 PRO C C 1
ATOM 2802 O O . PRO C 1 76 ? 2.996 54.991 29.513 1.00 9.15 73 PRO C O 1
ATOM 2806 N N . GLU C 1 77 ? 4.497 53.695 28.453 1.00 10.47 74 GLU C N 1
ATOM 2807 C CA . GLU C 1 77 ? 3.590 53.398 27.356 1.00 12.78 74 GLU C CA 1
ATOM 2808 C C . GLU C 1 77 ? 2.561 52.298 27.657 1.00 12.03 74 GLU C C 1
ATOM 2809 O O . GLU C 1 77 ? 1.635 52.076 26.869 1.00 13.48 74 GLU C O 1
ATOM 2815 N N . ASP C 1 78 ? 2.714 51.600 28.774 1.00 11.27 75 ASP C N 1
ATOM 2816 C CA . ASP C 1 78 ? 1.797 50.519 29.103 1.00 10.34 75 ASP C CA 1
ATOM 2817 C C . ASP C 1 78 ? 0.464 50.990 29.659 1.00 11.37 75 ASP C C 1
ATOM 2818 O O . ASP C 1 78 ? 0.387 52.037 30.302 1.00 12.47 75 ASP C O 1
ATOM 2823 N N . SER C 1 79 ? -0.573 50.193 29.426 1.00 13.46 76 SER C N 1
ATOM 2824 C CA . SER C 1 79 ? -1.881 50.492 29.968 1.00 14.93 76 SER C CA 1
ATOM 2825 C C . SER C 1 79 ? -1.831 50.276 31.487 1.00 14.36 76 SER C C 1
ATOM 2826 O O . SER C 1 79 ? -2.478 51.010 32.246 1.00 16.72 76 SER C O 1
ATOM 2829 N N . ILE C 1 80 ? -1.066 49.272 31.919 1.00 12.20 77 ILE C N 1
ATOM 2830 C CA . ILE C 1 80 ? -0.913 48.980 33.339 1.00 10.81 77 ILE C CA 1
ATOM 2831 C C . ILE C 1 80 ? 0.401 49.576 33.809 1.00 10.05 77 ILE C C 1
ATOM 2832 O O . ILE C 1 80 ? 1.484 49.099 33.426 1.00 9.08 77 ILE C O 1
ATOM 2837 N N . ARG C 1 81 ? 0.303 50.623 34.623 1.00 8.09 78 ARG C N 1
ATOM 2838 C CA . ARG C 1 81 ? 1.475 51.300 35.170 1.00 7.31 78 ARG C CA 1
ATOM 2839 C C . ARG C 1 81 ? 1.078 52.179 36.305 1.00 6.54 78 ARG C C 1
ATOM 2840 O O . ARG C 1 81 ? -0.114 52.476 36.499 1.00 8.17 78 ARG C O 1
ATOM 2848 N N . HIS C 1 82 ? 2.085 52.584 37.087 1.00 6.78 79 HIS C N 1
ATOM 2849 C CA . HIS C 1 82 ? 1.847 53.569 38.117 1.00 6.86 79 HIS C CA 1
ATOM 2850 C C . HIS C 1 82 ? 1.806 54.932 37.416 1.00 6.97 79 HIS C C 1
ATOM 2851 O O . HIS C 1 82 ? 2.487 55.144 36.391 1.00 7.24 79 HIS C O 1
ATOM 2858 N N . VAL C 1 83 ? 1.022 55.860 37.944 1.00 7.11 80 VAL C N 1
ATOM 2859 C CA . VAL C 1 83 ? 0.994 57.209 37.372 1.00 7.47 80 VAL C CA 1
ATOM 2860 C C . VAL C 1 83 ? 2.425 57.751 37.391 1.00 6.66 80 VAL C C 1
ATOM 2861 O O . VAL C 1 83 ? 2.866 58.424 36.459 1.00 7.08 80 VAL C O 1
ATOM 2865 N N . GLY C 1 84 ? 3.162 57.434 38.449 1.00 7.54 81 GLY C N 1
ATOM 2866 C CA . GLY C 1 84 ? 4.541 57.905 38.565 1.00 6.47 81 GLY C CA 1
ATOM 2867 C C . GLY C 1 84 ? 5.611 57.269 37.678 1.00 6.51 81 GLY C C 1
ATOM 2868 O O . GLY C 1 84 ? 6.767 57.703 37.723 1.00 6.94 81 GLY C O 1
ATOM 2869 N N . ASP C 1 85 ? 5.240 56.292 36.857 1.00 5.94 82 ASP C N 1
ATOM 2870 C CA . ASP C 1 85 ? 6.239 55.588 36.026 1.00 6.00 82 ASP C CA 1
ATOM 2871 C C . ASP C 1 85 ? 6.666 56.334 34.786 1.00 7.51 82 ASP C C 1
ATOM 2872 O O . ASP C 1 85 ? 5.899 56.450 33.830 1.00 8.18 82 ASP C O 1
ATOM 2877 N N . LEU C 1 86 ? 7.897 56.843 34.789 1.00 5.89 83 LEU C N 1
ATOM 2878 C CA . LEU C 1 86 ? 8.407 57.599 33.649 1.00 6.32 83 LEU C CA 1
ATOM 2879 C C . LEU C 1 86 ? 9.561 56.903 32.921 1.00 6.58 83 LEU C C 1
ATOM 2880 O O . LEU C 1 86 ? 10.302 57.520 32.159 1.00 8.08 83 LEU C O 1
ATOM 2885 N N . GLY C 1 87 ? 9.718 55.611 33.175 1.00 6.33 84 GLY C N 1
ATOM 2886 C CA . GLY C 1 87 ? 10.711 54.827 32.451 1.00 5.72 84 GLY C CA 1
ATOM 2887 C C . GLY C 1 87 ? 12.139 55.039 32.835 1.00 7.29 84 GLY C C 1
ATOM 2888 O O . GLY C 1 87 ? 12.469 55.061 34.015 1.00 7.91 84 GLY C O 1
ATOM 2889 N N . ASN C 1 88 ? 13.005 55.146 31.830 1.00 6.66 85 ASN C N 1
ATOM 2890 C CA . ASN C 1 88 ? 14.421 55.314 32.050 1.00 6.50 85 ASN C CA 1
ATOM 2891 C C . ASN C 1 88 ? 15.044 56.548 31.441 1.00 7.75 85 ASN C C 1
ATOM 2892 O O . ASN C 1 88 ? 14.667 57.004 30.331 1.00 8.88 85 ASN C O 1
ATOM 2897 N N . VAL C 1 89 ? 16.019 57.062 32.170 1.00 7.37 86 VAL C N 1
ATOM 2898 C CA . VAL C 1 89 ? 16.852 58.188 31.743 1.00 7.75 86 VAL C CA 1
ATOM 2899 C C . VAL C 1 89 ? 18.136 57.529 31.199 1.00 8.73 86 VAL C C 1
ATOM 2900 O O . VAL C 1 89 ? 18.731 56.651 31.873 1.00 9.36 86 VAL C O 1
ATOM 2904 N N . VAL C 1 90 ? 18.543 57.915 29.989 1.00 9.03 87 VAL C N 1
ATOM 2905 C CA . VAL C 1 90 ? 19.734 57.336 29.352 1.00 10.63 87 VAL C CA 1
ATOM 2906 C C . VAL C 1 90 ? 20.945 58.253 29.508 1.00 10.88 87 VAL C C 1
ATOM 2907 O O . VAL C 1 90 ? 20.935 59.391 29.034 1.00 12.48 87 VAL C O 1
ATOM 2911 N N . ALA C 1 91 ? 21.972 57.764 30.192 1.00 11.81 88 ALA C N 1
ATOM 2912 C CA . ALA C 1 91 ? 23.186 58.558 30.386 1.00 12.46 88 ALA C CA 1
ATOM 2913 C C . ALA C 1 91 ? 24.259 58.111 29.423 1.00 13.88 88 ALA C C 1
ATOM 2914 O O . ALA C 1 91 ? 24.474 56.911 29.232 1.00 13.25 88 ALA C O 1
ATOM 2916 N N . GLY C 1 92 ? 24.943 59.075 28.828 1.00 14.86 89 GLY C N 1
ATOM 2917 C CA . GLY C 1 92 ? 26.022 58.771 27.897 1.00 16.28 89 GLY C CA 1
ATOM 2918 C C . GLY C 1 92 ? 27.320 58.477 28.635 1.00 16.50 89 GLY C C 1
ATOM 2919 O O . GLY C 1 92 ? 27.373 58.494 29.863 1.00 16.48 89 GLY C O 1
ATOM 2920 N N . ALA C 1 93 ? 28.386 58.230 27.869 1.00 18.29 90 ALA C N 1
ATOM 2921 C CA . ALA C 1 93 ? 29.695 57.916 28.450 1.00 19.20 90 ALA C CA 1
ATOM 2922 C C . ALA C 1 93 ? 30.239 59.009 29.373 1.00 19.06 90 ALA C C 1
ATOM 2923 O O . ALA C 1 93 ? 30.963 58.719 30.317 1.00 19.70 90 ALA C O 1
ATOM 2925 N N . ASP C 1 94 ? 29.871 60.259 29.098 1.00 19.70 91 ASP C N 1
ATOM 2926 C CA . ASP C 1 94 ? 30.322 61.390 29.905 1.00 19.73 91 ASP C CA 1
ATOM 2927 C C . ASP C 1 94 ? 29.530 61.595 31.205 1.00 19.31 91 ASP C C 1
ATOM 2928 O O . ASP C 1 94 ? 29.841 62.492 31.998 1.00 18.22 91 ASP C O 1
ATOM 2933 N N . GLY C 1 95 ? 28.506 60.769 31.420 1.00 18.29 92 GLY C N 1
ATOM 2934 C CA . GLY C 1 95 ? 27.707 60.874 32.623 1.00 17.04 92 GLY C CA 1
ATOM 2935 C C . GLY C 1 95 ? 26.511 61.808 32.503 1.00 16.49 92 GLY C C 1
ATOM 2936 O O . GLY C 1 95 ? 25.733 61.962 33.454 1.00 15.15 92 GLY C O 1
ATOM 2937 N N . ASN C 1 96 ? 26.386 62.467 31.354 1.00 15.39 93 ASN C N 1
ATOM 2938 C CA . ASN C 1 96 ? 25.267 63.360 31.131 1.00 15.83 93 ASN C CA 1
ATOM 2939 C C . ASN C 1 96 ? 24.085 62.666 30.524 1.00 14.68 93 ASN C C 1
ATOM 2940 O O . ASN C 1 96 ? 24.233 61.660 29.840 1.00 15.13 93 ASN C O 1
ATOM 2945 N N . ALA C 1 97 ? 22.896 63.205 30.782 1.00 12.97 94 ALA C N 1
ATOM 2946 C CA . ALA C 1 97 ? 21.679 62.637 30.228 1.00 12.23 94 ALA C CA 1
ATOM 2947 C C . ALA C 1 97 ? 20.667 63.727 29.937 1.00 11.54 94 ALA C C 1
ATOM 2948 O O . ALA C 1 97 ? 20.598 64.733 30.658 1.00 12.66 94 ALA C O 1
ATOM 2950 N N . VAL C 1 98 ? 19.909 63.525 28.865 1.00 11.27 95 VAL C N 1
ATOM 2951 C CA . VAL C 1 98 ? 18.826 64.404 28.460 1.00 10.94 95 VAL C CA 1
ATOM 2952 C C . VAL C 1 98 ? 17.626 63.481 28.270 1.00 11.08 95 VAL C C 1
ATOM 2953 O O . VAL C 1 98 ? 17.730 62.426 27.619 1.00 12.75 95 VAL C O 1
ATOM 2957 N N . TYR C 1 99 ? 16.513 63.854 28.871 1.00 9.40 96 TYR C N 1
ATOM 2958 C CA . TYR C 1 99 ? 15.290 63.088 28.812 1.00 8.04 96 TYR C CA 1
ATOM 2959 C C . TYR C 1 99 ? 14.120 63.959 28.393 1.00 8.30 96 TYR C C 1
ATOM 2960 O O . TYR C 1 99 ? 13.975 65.075 28.888 1.00 9.31 96 TYR C O 1
ATOM 2969 N N . ASN C 1 100 ? 13.316 63.445 27.469 1.00 8.30 97 ASN C N 1
ATOM 2970 C CA . ASN C 1 100 ? 12.123 64.120 27.018 1.00 8.76 97 ASN C CA 1
ATOM 2971 C C . ASN C 1 100 ? 10.991 63.142 26.898 1.00 9.71 97 ASN C C 1
ATOM 2972 O O . ASN C 1 100 ? 11.173 62.025 26.431 1.00 11.20 97 ASN C O 1
ATOM 2977 N N . ALA C 1 101 ? 9.813 63.548 27.350 1.00 9.12 98 ALA C N 1
ATOM 2978 C CA . ALA C 1 101 ? 8.642 62.727 27.199 1.00 9.56 98 ALA C CA 1
ATOM 2979 C C . ALA C 1 101 ? 7.418 63.564 27.324 1.00 8.94 98 ALA C C 1
ATOM 2980 O O . ALA C 1 101 ? 7.453 64.640 27.938 1.00 9.43 98 ALA C O 1
ATOM 2982 N N . THR C 1 102 ? 6.324 63.081 26.734 1.00 10.02 99 THR C N 1
ATOM 2983 C CA . THR C 1 102 ? 5.014 63.694 26.879 1.00 10.40 99 THR C CA 1
ATOM 2984 C C . THR C 1 102 ? 4.212 62.594 27.583 1.00 11.57 99 THR C C 1
ATOM 2985 O O . THR C 1 102 ? 4.143 61.449 27.075 1.00 13.54 99 THR C O 1
ATOM 2989 N N . ASP C 1 103 ? 3.615 62.903 28.733 1.00 8.77 100 ASP C N 1
ATOM 2990 C CA . ASP C 1 103 ? 2.894 61.884 29.461 1.00 8.50 100 ASP C CA 1
ATOM 2991 C C . ASP C 1 103 ? 1.441 62.289 29.714 1.00 9.04 100 ASP C C 1
ATOM 2992 O O . ASP C 1 103 ? 1.163 63.445 30.033 1.00 10.30 100 ASP C O 1
ATOM 2997 N N . LYS C 1 104 ? 0.531 61.321 29.617 1.00 10.12 101 LYS C N 1
ATOM 2998 C CA . LYS C 1 104 ? -0.905 61.578 29.808 1.00 11.58 101 LYS C CA 1
ATOM 2999 C C . LYS C 1 104 ? -1.427 61.215 31.194 1.00 10.52 101 LYS C C 1
ATOM 3000 O O . LYS C 1 104 ? -2.559 61.526 31.509 1.00 12.32 101 LYS C O 1
ATOM 3006 N N . LEU C 1 105 ? -0.605 60.550 32.015 1.00 10.50 102 LEU C N 1
ATOM 3007 C CA . LEU C 1 105 ? -1.051 60.146 33.359 1.00 10.31 102 LEU C CA 1
ATOM 3008 C C . LEU C 1 105 ? -0.688 61.129 34.446 1.00 9.53 102 LEU C C 1
ATOM 3009 O O . LEU C 1 105 ? -1.539 61.451 35.310 1.00 9.88 102 LEU C O 1
ATOM 3014 N N . ILE C 1 106 ? 0.549 61.603 34.451 1.00 8.81 103 ILE C N 1
ATOM 3015 C CA . ILE C 1 106 ? 0.910 62.598 35.455 1.00 7.68 103 ILE C CA 1
ATOM 3016 C C . ILE C 1 106 ? 0.191 63.888 35.095 1.00 8.04 103 ILE C C 1
ATOM 3017 O O . ILE C 1 106 ? -0.245 64.082 33.944 1.00 9.26 103 ILE C O 1
ATOM 3022 N N . SER C 1 107 ? 0.053 64.759 36.080 1.00 6.71 104 SER C N 1
ATOM 3023 C CA . SER C 1 107 ? -0.576 66.040 35.862 1.00 7.67 104 SER C CA 1
ATOM 3024 C C . SER C 1 107 ? 0.000 67.031 36.839 1.00 8.03 104 SER C C 1
ATOM 3025 O O . SER C 1 107 ? 0.705 66.644 37.794 1.00 8.36 104 SER C O 1
ATOM 3028 N N . LEU C 1 108 ? -0.277 68.301 36.618 1.00 7.75 105 LEU C N 1
ATOM 3029 C CA . LEU C 1 108 ? 0.147 69.338 37.557 1.00 7.80 105 LEU C CA 1
ATOM 3030 C C . LEU C 1 108 ? -1.086 69.813 38.314 1.00 8.96 105 LEU C C 1
ATOM 3031 O O . LEU C 1 108 ? -1.023 70.771 39.084 1.00 9.94 105 LEU C O 1
ATOM 3036 N N . ASN C 1 109 ? -2.205 69.119 38.101 1.00 9.92 106 ASN C N 1
ATOM 3037 C CA . ASN C 1 109 ? -3.487 69.476 38.719 1.00 10.52 106 ASN C CA 1
ATOM 3038 C C . ASN C 1 109 ? -4.309 68.246 39.028 1.00 11.29 106 ASN C C 1
ATOM 3039 O O . ASN C 1 109 ? -4.071 67.187 38.475 1.00 12.15 106 ASN C O 1
ATOM 3044 N N . GLY C 1 110 ? -5.292 68.396 39.906 1.00 11.95 107 GLY C N 1
ATOM 3045 C CA . GLY C 1 110 ? -6.192 67.295 40.254 1.00 12.11 107 GLY C CA 1
ATOM 3046 C C . GLY C 1 110 ? -5.592 66.181 41.081 1.00 12.71 107 GLY C C 1
ATOM 3047 O O . GLY C 1 110 ? -4.524 66.346 41.690 1.00 12.49 107 GLY C O 1
ATOM 3048 N N . SER C 1 111 ? -6.287 65.037 41.097 1.00 12.57 108 SER C N 1
ATOM 3049 C CA . SER C 1 111 ? -5.835 63.871 41.890 1.00 13.84 108 SER C CA 1
ATOM 3050 C C . SER C 1 111 ? -4.516 63.260 41.433 1.00 12.95 108 SER C C 1
ATOM 3051 O O . SER C 1 111 ? -3.806 62.634 42.241 1.00 15.25 108 SER C O 1
ATOM 3054 N N . HIS C 1 112 ? -4.180 63.419 40.151 1.00 12.29 109 HIS C N 1
ATOM 3055 C CA . HIS C 1 112 ? -2.929 62.873 39.591 1.00 10.39 109 HIS C CA 1
ATOM 3056 C C . HIS C 1 112 ? -1.798 63.906 39.649 1.00 8.80 109 HIS C C 1
ATOM 3057 O O . HIS C 1 112 ? -0.693 63.686 39.108 1.00 9.25 109 HIS C O 1
ATOM 3064 N N . SER C 1 113 ? -2.063 65.022 40.319 1.00 8.93 110 SER C N 1
ATOM 3065 C CA . SER C 1 113 ? -1.048 66.061 40.420 1.00 8.73 110 SER C CA 1
ATOM 3066 C C . SER C 1 113 ? 0.229 65.575 41.097 1.00 9.28 110 SER C C 1
ATOM 3067 O O . SER C 1 113 ? 0.179 64.879 42.140 1.00 9.29 110 SER C O 1
ATOM 3070 N N . ILE C 1 114 ? 1.359 65.987 40.548 1.00 8.68 111 ILE C N 1
ATOM 3071 C CA . ILE C 1 114 ? 2.671 65.646 41.102 1.00 8.23 111 ILE C CA 1
ATOM 3072 C C . ILE C 1 114 ? 3.280 66.814 41.852 1.00 7.57 111 ILE C C 1
ATOM 3073 O O . ILE C 1 114 ? 4.402 66.722 42.332 1.00 7.89 111 ILE C O 1
ATOM 3078 N N . ILE C 1 115 ? 2.540 67.920 41.930 1.00 7.15 112 ILE C N 1
ATOM 3079 C CA . ILE C 1 115 ? 3.038 69.077 42.671 1.00 7.48 112 ILE C CA 1
ATOM 3080 C C . ILE C 1 115 ? 3.178 68.661 44.130 1.00 7.24 112 ILE C C 1
ATOM 3081 O O . ILE C 1 115 ? 2.241 68.102 44.713 1.00 7.47 112 ILE C O 1
ATOM 3086 N N . GLY C 1 116 ? 4.345 68.937 44.730 1.00 8.16 113 GLY C N 1
ATOM 3087 C CA . GLY C 1 116 ? 4.542 68.574 46.108 1.00 7.40 113 GLY C CA 1
ATOM 3088 C C . GLY C 1 116 ? 5.026 67.143 46.308 1.00 7.68 113 GLY C C 1
ATOM 3089 O O . GLY C 1 116 ? 5.199 66.705 47.437 1.00 7.56 113 GLY C O 1
ATOM 3090 N N . ARG C 1 117 ? 5.254 66.414 45.203 1.00 7.19 114 ARG C N 1
ATOM 3091 C CA . ARG C 1 117 ? 5.751 65.030 45.311 1.00 6.33 114 ARG C CA 1
ATOM 3092 C C . ARG C 1 117 ? 7.236 65.010 44.943 1.00 7.58 114 ARG C C 1
ATOM 3093 O O . ARG C 1 117 ? 7.851 66.070 44.845 1.00 9.17 114 ARG C O 1
ATOM 3101 N N . SER C 1 118 ? 7.829 63.831 44.776 1.00 6.87 115 SER C N 1
ATOM 3102 C CA . SER C 1 118 ? 9.260 63.759 44.477 1.00 7.99 115 SER C CA 1
ATOM 3103 C C . SER C 1 118 ? 9.630 63.037 43.221 1.00 8.12 115 SER C C 1
ATOM 3104 O O . SER C 1 118 ? 9.038 62.029 42.888 1.00 10.49 115 SER C O 1
ATOM 3109 N N . MET C 1 119 ? 10.596 63.587 42.491 1.00 8.23 116 MET C N 1
ATOM 3110 C CA . MET C 1 119 ? 11.130 62.859 41.354 1.00 7.80 116 MET C CA 1
ATOM 3111 C C . MET C 1 119 ? 12.367 62.123 41.874 1.00 7.75 116 MET C C 1
ATOM 3112 O O . MET C 1 119 ? 13.164 62.684 42.640 1.00 8.78 116 MET C O 1
ATOM 3117 N N . VAL C 1 120 ? 12.537 60.866 41.462 1.00 5.99 117 VAL C N 1
ATOM 3118 C CA . VAL C 1 120 ? 13.703 60.067 41.883 1.00 7.17 117 VAL C CA 1
ATOM 3119 C C . VAL C 1 120 ? 14.359 59.430 40.671 1.00 7.30 117 VAL C C 1
ATOM 3120 O O . VAL C 1 120 ? 13.660 58.927 39.773 1.00 7.57 117 VAL C O 1
ATOM 3124 N N . ILE C 1 121 ? 15.686 59.477 40.625 1.00 6.60 118 ILE C N 1
ATOM 3125 C CA . ILE C 1 121 ? 16.446 58.804 39.574 1.00 7.47 118 ILE C CA 1
ATOM 3126 C C . ILE C 1 121 ? 17.222 57.689 40.289 1.00 8.46 118 ILE C C 1
ATOM 3127 O O . ILE C 1 121 ? 17.832 57.912 41.356 1.00 8.54 118 ILE C O 1
ATOM 3132 N N . HIS C 1 122 ? 17.190 56.511 39.704 1.00 8.41 119 HIS C N 1
ATOM 3133 C CA . HIS C 1 122 ? 17.753 55.312 40.300 1.00 7.94 119 HIS C CA 1
ATOM 3134 C C . HIS C 1 122 ? 19.090 54.850 39.817 1.00 8.62 119 HIS C C 1
ATOM 3135 O O . HIS C 1 122 ? 19.534 55.203 38.729 1.00 9.07 119 HIS C O 1
ATOM 3142 N N . GLU C 1 123 ? 19.711 53.987 40.614 1.00 9.71 120 GLU C N 1
ATOM 3143 C CA . GLU C 1 123 ? 21.021 53.475 40.275 1.00 11.76 120 GLU C CA 1
ATOM 3144 C C . GLU C 1 123 ? 21.021 52.572 39.046 1.00 10.70 120 GLU C C 1
ATOM 3145 O O . GLU C 1 123 ? 21.938 52.627 38.237 1.00 10.23 120 GLU C O 1
ATOM 3151 N N . ASN C 1 124 ? 19.977 51.753 38.916 1.00 9.45 121 ASN C N 1
ATOM 3152 C CA . ASN C 1 124 ? 19.910 50.795 37.832 1.00 9.69 121 ASN C CA 1
ATOM 3153 C C . ASN C 1 124 ? 18.743 51.007 36.888 1.00 9.12 121 ASN C C 1
ATOM 3154 O O . ASN C 1 124 ? 17.897 51.877 37.108 1.00 9.51 121 ASN C O 1
ATOM 3159 N N . GLU C 1 125 ? 18.691 50.182 35.851 1.00 8.75 122 GLU C N 1
ATOM 3160 C CA . GLU C 1 125 ? 17.638 50.255 34.842 1.00 7.79 122 GLU C CA 1
ATOM 3161 C C . GLU C 1 125 ? 16.305 49.747 35.351 1.00 7.73 122 GLU C C 1
ATOM 3162 O O . GLU C 1 125 ? 16.238 48.726 36.079 1.00 9.64 122 GLU C O 1
ATOM 3168 N N . ASP C 1 126 ? 15.250 50.476 35.010 1.00 7.09 123 ASP C N 1
ATOM 3169 C CA . ASP C 1 126 ? 13.895 50.067 35.338 1.00 6.18 123 ASP C CA 1
ATOM 3170 C C . ASP C 1 126 ? 13.560 48.995 34.278 1.00 6.21 123 ASP C C 1
ATOM 3171 O O . ASP C 1 126 ? 13.569 49.272 33.082 1.00 7.04 123 ASP C O 1
ATOM 3176 N N . ASP C 1 127 ? 13.237 47.784 34.741 1.00 6.13 124 ASP C N 1
ATOM 3177 C CA . ASP C 1 127 ? 12.886 46.674 33.827 1.00 6.12 124 ASP C CA 1
ATOM 3178 C C . ASP C 1 127 ? 11.464 46.756 33.275 1.00 6.17 124 ASP C C 1
ATOM 3179 O O . ASP C 1 127 ? 10.988 45.835 32.587 1.00 7.15 124 ASP C O 1
ATOM 3184 N N . LEU C 1 128 ? 10.773 47.865 33.593 1.00 6.36 125 LEU C N 1
ATOM 3185 C CA . LEU C 1 128 ? 9.432 48.139 33.068 1.00 6.83 125 LEU C CA 1
ATOM 3186 C C . LEU C 1 128 ? 8.396 47.089 33.428 1.00 6.74 125 LEU C C 1
ATOM 3187 O O . LEU C 1 128 ? 7.390 46.899 32.723 1.00 7.74 125 LEU C O 1
ATOM 3192 N N . GLY C 1 129 ? 8.634 46.400 34.536 1.00 5.18 126 GLY C N 1
ATOM 3193 C CA . GLY C 1 129 ? 7.719 45.373 35.024 1.00 7.18 126 GLY C CA 1
ATOM 3194 C C . GLY C 1 129 ? 7.809 44.042 34.315 1.00 7.34 126 GLY C C 1
ATOM 3195 O O . GLY C 1 129 ? 7.022 43.141 34.596 1.00 7.87 126 GLY C O 1
ATOM 3196 N N . ARG C 1 130 ? 8.809 43.890 33.437 1.00 6.44 127 ARG C N 1
ATOM 3197 C CA . ARG C 1 130 ? 8.929 42.673 32.636 1.00 6.12 127 ARG C CA 1
ATOM 3198 C C . ARG C 1 130 ? 10.083 41.751 33.026 1.00 7.28 127 ARG C C 1
ATOM 3199 O O . ARG C 1 130 ? 10.214 40.659 32.450 1.00 8.72 127 ARG C O 1
ATOM 3207 N N . GLY C 1 131 ? 10.922 42.177 33.968 1.00 7.50 128 GLY C N 1
ATOM 3208 C CA . GLY C 1 131 ? 12.104 41.416 34.347 1.00 7.53 128 GLY C CA 1
ATOM 3209 C C . GLY C 1 131 ? 11.947 40.097 35.037 1.00 6.77 128 GLY C C 1
ATOM 3210 O O . GLY C 1 131 ? 12.932 39.367 35.194 1.00 7.03 128 GLY C O 1
ATOM 3211 N N . GLY C 1 132 ? 10.746 39.776 35.496 1.00 6.86 129 GLY C N 1
ATOM 3212 C CA . GLY C 1 132 ? 10.554 38.497 36.169 1.00 6.87 129 GLY C CA 1
ATOM 3213 C C . GLY C 1 132 ? 11.227 38.370 37.524 1.00 7.55 129 GLY C C 1
ATOM 3214 O O . GLY C 1 132 ? 11.506 37.245 37.982 1.00 7.97 129 GLY C O 1
ATOM 3215 N N . HIS C 1 133 ? 11.508 39.504 38.157 1.00 7.46 130 HIS C N 1
ATOM 3216 C CA . HIS C 1 133 ? 12.099 39.527 39.490 1.00 8.12 130 HIS C CA 1
ATOM 3217 C C . HIS C 1 133 ? 11.077 39.944 40.519 1.00 8.15 130 HIS C C 1
ATOM 3218 O O . HIS C 1 133 ? 10.021 40.477 40.192 1.00 7.82 130 HIS C O 1
ATOM 3225 N N . GLU C 1 134 ? 11.398 39.666 41.777 1.00 9.38 131 GLU C N 1
ATOM 3226 C CA . GLU C 1 134 ? 10.537 39.969 42.868 1.00 10.61 131 GLU C CA 1
ATOM 3227 C C . GLU C 1 134 ? 9.968 41.381 42.804 1.00 8.97 131 GLU C C 1
ATOM 3228 O O . GLU C 1 134 ? 8.754 41.593 42.968 1.00 10.51 131 GLU C O 1
ATOM 3234 N N . LEU C 1 135 ? 10.833 42.359 42.527 1.00 7.77 132 LEU C N 1
ATOM 3235 C CA . LEU C 1 135 ? 10.410 43.757 42.511 1.00 6.85 132 LEU C CA 1
ATOM 3236 C C . LEU C 1 135 ? 10.004 44.311 41.158 1.00 6.65 132 LEU C C 1
ATOM 3237 O O . LEU C 1 135 ? 9.648 45.487 41.047 1.00 6.77 132 LEU C O 1
ATOM 3242 N N . SER C 1 136 ? 10.030 43.483 40.130 1.00 6.78 133 SER C N 1
ATOM 3243 C CA . SER C 1 136 ? 9.680 43.971 38.796 1.00 6.06 133 SER C CA 1
ATOM 3244 C C . SER C 1 136 ? 8.357 44.720 38.729 1.00 5.61 133 SER C C 1
ATOM 3245 O O . SER C 1 136 ? 8.299 45.831 38.176 1.00 5.52 133 SER C O 1
ATOM 3248 N N . LYS C 1 137 ? 7.299 44.113 39.287 1.00 6.20 134 LYS C N 1
ATOM 3249 C CA . LYS C 1 137 ? 5.969 44.725 39.260 1.00 7.07 134 LYS C CA 1
ATOM 3250 C C . LYS C 1 137 ? 5.735 45.725 40.355 1.00 6.64 134 LYS C C 1
ATOM 3251 O O . LYS C 1 137 ? 4.625 46.220 40.495 1.00 7.69 134 LYS C O 1
ATOM 3257 N N . VAL C 1 138 ? 6.779 46.053 41.118 1.00 6.53 135 VAL C N 1
ATOM 3258 C CA . VAL C 1 138 ? 6.668 46.990 42.220 1.00 7.38 135 VAL C CA 1
ATOM 3259 C C . VAL C 1 138 ? 7.476 48.226 41.944 1.00 7.64 135 VAL C C 1
ATOM 3260 O O . VAL C 1 138 ? 6.926 49.360 41.964 1.00 7.66 135 VAL C O 1
ATOM 3264 N N . THR C 1 139 ? 8.768 48.046 41.637 1.00 7.70 136 THR C N 1
ATOM 3265 C CA . THR C 1 139 ? 9.665 49.180 41.391 1.00 7.83 136 THR C CA 1
ATOM 3266 C C . THR C 1 139 ? 10.384 49.114 40.076 1.00 8.03 136 THR C C 1
ATOM 3267 O O . THR C 1 139 ? 11.130 50.042 39.739 1.00 10.03 136 THR C O 1
ATOM 3271 N N . GLY C 1 140 ? 10.179 48.049 39.310 1.00 6.89 137 GLY C N 1
ATOM 3272 C CA . GLY C 1 140 ? 10.924 47.884 38.079 1.00 7.06 137 GLY C CA 1
ATOM 3273 C C . GLY C 1 140 ? 12.347 47.380 38.385 1.00 6.56 137 GLY C C 1
ATOM 3274 O O . GLY C 1 140 ? 13.214 47.335 37.504 1.00 6.99 137 GLY C O 1
ATOM 3275 N N . ASN C 1 141 ? 12.596 47.061 39.658 1.00 7.47 138 ASN C N 1
ATOM 3276 C CA . ASN C 1 141 ? 13.895 46.514 40.105 1.00 7.79 138 ASN C CA 1
ATOM 3277 C C . ASN C 1 141 ? 15.034 47.493 39.768 1.00 8.17 138 ASN C C 1
ATOM 3278 O O . ASN C 1 141 ? 16.152 47.073 39.415 1.00 8.44 138 ASN C O 1
ATOM 3283 N N . ALA C 1 142 ? 14.753 48.785 39.915 1.00 7.79 139 ALA C N 1
ATOM 3284 C CA . ALA C 1 142 ? 15.726 49.833 39.576 1.00 9.74 139 ALA C CA 1
ATOM 3285 C C . ALA C 1 142 ? 16.782 50.127 40.609 1.00 9.78 139 ALA C C 1
ATOM 3286 O O . ALA C 1 142 ? 17.635 50.973 40.383 1.00 9.63 139 ALA C O 1
ATOM 3288 N N . GLY C 1 143 ? 16.717 49.458 41.751 1.00 11.62 140 GLY C N 1
ATOM 3289 C CA . GLY C 1 143 ? 17.726 49.662 42.776 1.00 10.63 140 GLY C CA 1
ATOM 3290 C C . GLY C 1 143 ? 17.630 50.961 43.578 1.00 9.42 140 GLY C C 1
ATOM 3291 O O . GLY C 1 143 ? 16.569 51.565 43.714 1.00 11.14 140 GLY C O 1
ATOM 3292 N N . GLY C 1 144 ? 18.774 51.377 44.102 1.00 9.45 141 GLY C N 1
ATOM 3293 C CA . GLY C 1 144 ? 18.888 52.537 44.961 1.00 9.40 141 GLY C CA 1
ATOM 3294 C C . GLY C 1 144 ? 18.514 53.860 44.343 1.00 10.13 141 GLY C C 1
ATOM 3295 O O . GLY C 1 144 ? 18.371 53.978 43.125 1.00 9.95 141 GLY C O 1
ATOM 3296 N N . ARG C 1 145 ? 18.381 54.858 45.198 1.00 9.47 142 ARG C N 1
ATOM 3297 C CA . ARG C 1 145 ? 17.991 56.206 44.780 1.00 9.30 142 ARG C CA 1
ATOM 3298 C C . ARG C 1 145 ? 19.187 57.120 44.760 1.00 10.32 142 ARG C C 1
ATOM 3299 O O . ARG C 1 145 ? 19.742 57.444 45.808 1.00 11.61 142 ARG C O 1
ATOM 3307 N N . LEU C 1 146 ? 19.599 57.526 43.560 1.00 8.72 143 LEU C N 1
ATOM 3308 C CA . LEU C 1 146 ? 20.798 58.383 43.402 1.00 9.79 143 LEU C CA 1
ATOM 3309 C C . LEU C 1 146 ? 20.557 59.850 43.728 1.00 9.34 143 LEU C C 1
ATOM 3310 O O . LEU C 1 146 ? 21.427 60.523 44.353 1.00 11.37 143 LEU C O 1
ATOM 3315 N N . ALA C 1 147 ? 19.439 60.376 43.269 1.00 9.89 144 ALA C N 1
ATOM 3316 C CA . ALA C 1 147 ? 19.107 61.770 43.497 1.00 10.26 144 ALA C CA 1
ATOM 3317 C C . ALA C 1 147 ? 17.617 61.955 43.469 1.00 10.10 144 ALA C C 1
ATOM 3318 O O . ALA C 1 147 ? 16.901 61.173 42.852 1.00 9.13 144 ALA C O 1
ATOM 3320 N N . CYS C 1 148 ? 17.140 62.984 44.152 1.00 9.23 145 CYS C N 1
ATOM 3321 C CA . CYS C 1 148 ? 15.713 63.280 44.201 1.00 9.06 145 CYS C CA 1
ATOM 3322 C C . CYS C 1 148 ? 15.492 64.730 44.563 1.00 10.20 145 CYS C C 1
ATOM 3323 O O . CYS C 1 148 ? 16.440 65.445 44.974 1.00 10.16 145 CYS C O 1
ATOM 3326 N N . GLY C 1 149 ? 14.254 65.165 44.408 1.00 8.46 146 GLY C N 1
ATOM 3327 C CA . GLY C 1 149 ? 13.881 66.522 44.750 1.00 9.07 146 GLY C CA 1
ATOM 3328 C C . GLY C 1 149 ? 12.378 66.676 44.730 1.00 8.21 146 GLY C C 1
ATOM 3329 O O . GLY C 1 149 ? 11.693 65.919 44.062 1.00 9.39 146 GLY C O 1
ATOM 3330 N N . VAL C 1 150 ? 11.864 67.652 45.468 1.00 8.88 147 VAL C N 1
ATOM 3331 C CA . VAL C 1 150 ? 10.423 67.901 45.488 1.00 8.23 147 VAL C CA 1
ATOM 3332 C C . VAL C 1 150 ? 10.007 68.707 44.244 1.00 8.85 147 VAL C C 1
ATOM 3333 O O . VAL C 1 150 ? 10.788 69.535 43.723 1.00 9.63 147 VAL C O 1
ATOM 3337 N N . VAL C 1 151 ? 8.784 68.473 43.776 1.00 8.42 148 VAL C N 1
ATOM 3338 C CA . VAL C 1 151 ? 8.279 69.154 42.588 1.00 8.01 148 VAL C CA 1
ATOM 3339 C C . VAL C 1 151 ? 7.570 70.445 43.007 1.00 9.39 148 VAL C C 1
ATOM 3340 O O . VAL C 1 151 ? 6.572 70.414 43.726 1.00 9.04 148 VAL C O 1
ATOM 3344 N N . GLY C 1 152 ? 8.087 71.582 42.550 1.00 8.06 149 GLY C N 1
ATOM 3345 C CA . GLY C 1 152 ? 7.478 72.863 42.912 1.00 9.71 149 GLY C CA 1
ATOM 3346 C C . GLY C 1 152 ? 6.822 73.595 41.746 1.00 8.38 149 GLY C C 1
ATOM 3347 O O . GLY C 1 152 ? 7.125 73.339 40.568 1.00 9.12 149 GLY C O 1
ATOM 3348 N N . LEU C 1 153 ? 5.907 74.489 42.075 1.00 7.90 150 LEU C N 1
ATOM 3349 C CA . LEU C 1 153 ? 5.223 75.329 41.104 1.00 9.27 150 LEU C CA 1
ATOM 3350 C C . LEU C 1 153 ? 6.208 76.356 40.550 1.00 10.44 150 LEU C C 1
ATOM 3351 O O . LEU C 1 153 ? 6.981 76.933 41.289 1.00 11.19 150 LEU C O 1
ATOM 3356 N N . ALA C 1 154 ? 6.187 76.557 39.231 1.00 8.96 151 ALA C N 1
ATOM 3357 C CA . ALA C 1 154 ? 7.061 77.515 38.600 1.00 10.16 151 ALA C CA 1
ATOM 3358 C C . ALA C 1 154 ? 6.248 78.679 38.037 1.00 11.19 151 ALA C C 1
ATOM 3359 O O . ALA C 1 154 ? 5.038 78.557 37.846 1.00 13.21 151 ALA C O 1
ATOM 3361 N N . ALA C 1 155 ? 6.918 79.800 37.786 1.00 11.51 152 ALA C N 1
ATOM 3362 C CA . ALA C 1 155 ? 6.264 80.995 37.239 1.00 13.43 152 ALA C CA 1
ATOM 3363 C C . ALA C 1 155 ? 5.801 80.744 35.815 1.00 16.50 152 ALA C C 1
ATOM 3364 O O . ALA C 1 155 ? 6.602 80.348 34.948 1.00 18.92 152 ALA C O 1
ATOM 3366 N N . GLU C 1 156 ? 4.506 80.985 35.570 1.00 17.88 153 GLU C N 1
ATOM 3367 C CA . GLU C 1 156 ? 3.915 80.751 34.249 1.00 19.53 153 GLU C CA 1
ATOM 3368 C C . GLU C 1 156 ? 4.620 81.435 33.137 0.00 31.63 153 GLU C C 1
ATOM 3369 O O . GLU C 1 156 ? 5.047 82.613 33.412 1.00 31.16 153 GLU C O 1
ATOM 3376 N N . GLY D 1 1 ? -7.235 62.536 49.753 0.00 26.88 -3 GLY D N 1
ATOM 3377 C CA . GLY D 1 1 ? -8.054 63.562 50.490 1.00 25.61 -3 GLY D CA 1
ATOM 3378 C C . GLY D 1 1 ? -7.221 64.778 50.857 1.00 24.38 -3 GLY D C 1
ATOM 3379 O O . GLY D 1 1 ? -6.186 65.046 50.240 1.00 25.65 -3 GLY D O 1
ATOM 3380 N N . SER D 1 2 ? -7.678 65.520 51.867 1.00 22.79 -2 SER D N 1
ATOM 3381 C CA . SER D 1 2 ? -6.965 66.713 52.332 1.00 19.95 -2 SER D CA 1
ATOM 3382 C C . SER D 1 2 ? -5.535 66.374 52.791 1.00 16.67 -2 SER D C 1
ATOM 3383 O O . SER D 1 2 ? -5.295 65.331 53.371 1.00 18.08 -2 SER D O 1
ATOM 3386 N N . ASN D 1 3 ? -4.592 67.242 52.468 1.00 13.83 -1 ASN D N 1
ATOM 3387 C CA . ASN D 1 3 ? -3.196 67.047 52.880 1.00 11.35 -1 ASN D CA 1
ATOM 3388 C C . ASN D 1 3 ? -3.087 67.395 54.355 1.00 9.61 -1 ASN D C 1
ATOM 3389 O O . ASN D 1 3 ? -3.474 68.504 54.764 1.00 10.40 -1 ASN D O 1
ATOM 3394 N N . MET D 1 4 ? -2.561 66.468 55.168 1.00 8.55 1 MET D N 1
ATOM 3395 C CA . MET D 1 4 ? -2.443 66.726 56.613 1.00 8.25 1 MET D CA 1
ATOM 3396 C C . MET D 1 4 ? -1.029 66.976 57.106 1.00 7.71 1 MET D C 1
ATOM 3397 O O . MET D 1 4 ? -0.831 67.389 58.243 1.00 8.29 1 MET D O 1
ATOM 3402 N N . LYS D 1 5 ? -0.041 66.704 56.273 1.00 7.84 2 LYS D N 1
ATOM 3403 C CA . LYS D 1 5 ? 1.350 66.955 56.652 1.00 7.13 2 LYS D CA 1
ATOM 3404 C C . LYS D 1 5 ? 2.157 67.408 55.457 1.00 7.44 2 LYS D C 1
ATOM 3405 O O . LYS D 1 5 ? 1.897 66.993 54.333 1.00 6.88 2 LYS D O 1
ATOM 3411 N N . ALA D 1 6 ? 3.129 68.271 55.719 1.00 7.72 3 ALA D N 1
ATOM 3412 C CA . ALA D 1 6 ? 4.038 68.753 54.671 1.00 7.39 3 ALA D CA 1
ATOM 3413 C C . ALA D 1 6 ? 5.424 68.936 55.260 1.00 7.56 3 ALA D C 1
ATOM 3414 O O . ALA D 1 6 ? 5.585 68.991 56.481 1.00 7.26 3 ALA D O 1
ATOM 3416 N N . VAL D 1 7 ? 6.424 69.071 54.403 1.00 7.64 4 VAL D N 1
ATOM 3417 C CA . VAL D 1 7 ? 7.789 69.229 54.867 1.00 7.73 4 VAL D CA 1
ATOM 3418 C C . VAL D 1 7 ? 8.581 70.048 53.870 1.00 8.20 4 VAL D C 1
ATOM 3419 O O . VAL D 1 7 ? 8.249 70.082 52.714 1.00 9.39 4 VAL D O 1
ATOM 3423 N N . CYS D 1 8 ? 9.616 70.722 54.352 1.00 8.13 5 CYS D N 1
ATOM 3424 C CA . CYS D 1 8 ? 10.450 71.524 53.482 1.00 7.72 5 CYS D CA 1
ATOM 3425 C C . CYS D 1 8 ? 11.891 71.459 53.931 1.00 7.78 5 CYS D C 1
ATOM 3426 O O . CYS D 1 8 ? 12.211 71.836 55.057 1.00 7.84 5 CYS D O 1
ATOM 3429 N N . VAL D 1 9 ? 12.764 70.957 53.058 1.00 6.70 6 VAL D N 1
ATOM 3430 C CA . VAL D 1 9 ? 14.181 70.882 53.345 1.00 8.51 6 VAL D CA 1
ATOM 3431 C C . VAL D 1 9 ? 14.805 72.130 52.736 1.00 7.83 6 VAL D C 1
ATOM 3432 O O . VAL D 1 9 ? 14.737 72.348 51.518 1.00 9.05 6 VAL D O 1
ATOM 3436 N N . MET D 1 10 ? 15.408 72.957 53.582 1.00 8.08 7 MET D N 1
ATOM 3437 C CA . MET D 1 10 ? 15.981 74.199 53.117 1.00 8.57 7 MET D CA 1
ATOM 3438 C C . MET D 1 10 ? 17.502 74.180 53.086 1.00 10.26 7 MET D C 1
ATOM 3439 O O . MET D 1 10 ? 18.157 73.742 54.046 1.00 10.04 7 MET D O 1
ATOM 3444 N N . THR D 1 11 ? 18.063 74.628 51.967 1.00 10.00 8 THR D N 1
ATOM 3445 C CA . THR D 1 11 ? 19.502 74.680 51.813 1.00 11.55 8 THR D CA 1
ATOM 3446 C C . THR D 1 11 ? 19.885 75.898 50.967 1.00 10.81 8 THR D C 1
ATOM 3447 O O . THR D 1 11 ? 19.016 76.606 50.404 1.00 10.09 8 THR D O 1
ATOM 3453 N N . GLY D 1 12 ? 21.186 76.135 50.860 1.00 11.60 9 GLY D N 1
ATOM 3454 C CA . GLY D 1 12 ? 21.698 77.245 50.086 1.00 13.20 9 GLY D CA 1
ATOM 3455 C C . GLY D 1 12 ? 23.207 77.139 50.053 1.00 13.95 9 GLY D C 1
ATOM 3456 O O . GLY D 1 12 ? 23.771 76.078 50.359 1.00 15.81 9 GLY D O 1
ATOM 3457 N N . THR D 1 13 ? 23.855 78.236 49.717 1.00 13.82 10 THR D N 1
ATOM 3458 C CA . THR D 1 13 ? 25.324 78.276 49.641 1.00 14.66 10 THR D CA 1
ATOM 3459 C C . THR D 1 13 ? 25.897 79.236 50.663 1.00 14.90 10 THR D C 1
ATOM 3460 O O . THR D 1 13 ? 27.046 79.691 50.512 1.00 15.73 10 THR D O 1
ATOM 3464 N N . ALA D 1 14 ? 25.118 79.556 51.694 1.00 13.11 11 ALA D N 1
ATOM 3465 C CA . ALA D 1 14 ? 25.557 80.489 52.745 1.00 14.55 11 ALA D CA 1
ATOM 3466 C C . ALA D 1 14 ? 25.883 79.799 54.060 1.00 14.45 11 ALA D C 1
ATOM 3467 O O . ALA D 1 14 ? 26.073 80.473 55.083 1.00 16.37 11 ALA D O 1
ATOM 3469 N N . GLY D 1 15 ? 25.929 78.467 54.048 1.00 13.93 12 GLY D N 1
ATOM 3470 C CA . GLY D 1 15 ? 26.215 77.695 55.252 1.00 13.88 12 GLY D CA 1
ATOM 3471 C C . GLY D 1 15 ? 25.000 77.493 56.165 1.00 14.28 12 GLY D C 1
ATOM 3472 O O . GLY D 1 15 ? 25.136 77.027 57.294 1.00 13.87 12 GLY D O 1
ATOM 3473 N N . VAL D 1 16 ? 23.818 77.869 55.678 1.00 11.76 13 VAL D N 1
ATOM 3474 C CA . VAL D 1 16 ? 22.593 77.710 56.433 1.00 11.40 13 VAL D CA 1
ATOM 3475 C C . VAL D 1 16 ? 21.747 76.592 55.859 1.00 10.56 13 VAL D C 1
ATOM 3476 O O . VAL D 1 16 ? 21.610 76.462 54.639 1.00 11.30 13 VAL D O 1
ATOM 3480 N N . LYS D 1 17 ? 21.208 75.766 56.739 1.00 10.97 14 LYS D N 1
ATOM 3481 C CA . LYS D 1 17 ? 20.312 74.691 56.324 1.00 10.81 14 LYS D CA 1
ATOM 3482 C C . LYS D 1 17 ? 19.319 74.427 57.427 1.00 11.77 14 LYS D C 1
ATOM 3483 O O . LYS D 1 17 ? 19.541 74.816 58.584 1.00 11.35 14 LYS D O 1
ATOM 3489 N N . GLY D 1 18 ? 18.202 73.794 57.071 1.00 10.31 15 GLY D N 1
ATOM 3490 C CA . GLY D 1 18 ? 17.190 73.471 58.055 1.00 10.48 15 GLY D CA 1
ATOM 3491 C C . GLY D 1 18 ? 16.093 72.631 57.486 1.00 9.35 15 GLY D C 1
ATOM 3492 O O . GLY D 1 18 ? 16.166 72.215 56.331 1.00 10.24 15 GLY D O 1
ATOM 3493 N N . VAL D 1 19 ? 15.081 72.376 58.306 1.00 9.16 16 VAL D N 1
ATOM 3494 C CA . VAL D 1 19 ? 13.919 71.574 57.925 1.00 9.05 16 VAL D CA 1
ATOM 3495 C C . VAL D 1 19 ? 12.689 72.167 58.574 1.00 9.65 16 VAL D C 1
ATOM 3496 O O . VAL D 1 19 ? 12.736 72.532 59.732 1.00 9.88 16 VAL D O 1
ATOM 3500 N N . VAL D 1 20 ? 11.612 72.295 57.807 1.00 7.91 17 VAL D N 1
ATOM 3501 C CA . VAL D 1 20 ? 10.358 72.818 58.304 1.00 8.36 17 VAL D CA 1
ATOM 3502 C C . VAL D 1 20 ? 9.318 71.697 58.166 1.00 8.42 17 VAL D C 1
ATOM 3503 O O . VAL D 1 20 ? 9.273 70.977 57.127 1.00 8.71 17 VAL D O 1
ATOM 3507 N N . LYS D 1 21 ? 8.484 71.532 59.188 1.00 8.98 18 LYS D N 1
ATOM 3508 C CA . LYS D 1 21 ? 7.434 70.516 59.168 1.00 9.73 18 LYS D CA 1
ATOM 3509 C C . LYS D 1 21 ? 6.105 71.192 59.425 1.00 9.38 18 LYS D C 1
ATOM 3510 O O . LYS D 1 21 ? 6.013 72.104 60.247 1.00 9.61 18 LYS D O 1
ATOM 3516 N N . PHE D 1 22 ? 5.076 70.746 58.730 1.00 7.74 19 PHE D N 1
ATOM 3517 C CA . PHE D 1 22 ? 3.765 71.344 58.865 1.00 7.53 19 PHE D CA 1
ATOM 3518 C C . PHE D 1 22 ? 2.723 70.303 59.095 1.00 8.40 19 PHE D C 1
ATOM 3519 O O . PHE D 1 22 ? 2.815 69.211 58.525 1.00 8.30 19 PHE D O 1
ATOM 3527 N N . THR D 1 23 ? 1.740 70.612 59.959 1.00 8.38 20 THR D N 1
ATOM 3528 C CA . THR D 1 23 ? 0.598 69.702 60.173 1.00 8.07 20 THR D CA 1
ATOM 3529 C C . THR D 1 23 ? -0.691 70.486 60.070 1.00 8.52 20 THR D C 1
ATOM 3530 O O . THR D 1 23 ? -0.765 71.648 60.505 1.00 9.79 20 THR D O 1
ATOM 3534 N N . GLN D 1 24 ? -1.705 69.874 59.493 1.00 7.33 21 GLN D N 1
ATOM 3535 C CA . GLN D 1 24 ? -3.034 70.508 59.387 1.00 6.86 21 GLN D CA 1
ATOM 3536 C C . GLN D 1 24 ? -3.993 69.338 59.519 1.00 7.94 21 GLN D C 1
ATOM 3537 O O . GLN D 1 24 ? -4.153 68.540 58.607 1.00 10.01 21 GLN D O 1
ATOM 3543 N N . GLU D 1 25 ? -4.641 69.254 60.678 1.00 6.93 22 GLU D N 1
ATOM 3544 C CA . GLU D 1 25 ? -5.489 68.112 61.011 1.00 7.10 22 GLU D CA 1
ATOM 3545 C C . GLU D 1 25 ? -6.869 68.079 60.388 1.00 7.83 22 GLU D C 1
ATOM 3546 O O . GLU D 1 25 ? -7.524 67.038 60.372 1.00 9.28 22 GLU D O 1
ATOM 3552 N N . THR D 1 26 ? -7.339 69.238 59.935 1.00 9.05 23 THR D N 1
ATOM 3553 C CA . THR D 1 26 ? -8.635 69.335 59.229 1.00 10.57 23 THR D CA 1
ATOM 3554 C C . THR D 1 26 ? -8.403 70.244 58.065 1.00 10.21 23 THR D C 1
ATOM 3555 O O . THR D 1 26 ? -7.551 71.127 58.125 1.00 10.70 23 THR D O 1
ATOM 3559 N N . ASP D 1 27 ? -9.184 70.048 56.994 1.00 13.75 24 ASP D N 1
ATOM 3560 C CA . ASP D 1 27 ? -9.003 70.814 55.765 1.00 16.39 24 ASP D CA 1
ATOM 3561 C C . ASP D 1 27 ? -8.961 72.323 55.930 1.00 18.22 24 ASP D C 1
ATOM 3562 O O . ASP D 1 27 ? -8.188 73.003 55.251 1.00 18.79 24 ASP D O 1
ATOM 3567 N N . ASN D 1 28 ? -9.765 72.822 56.847 1.00 19.01 25 ASN D N 1
ATOM 3568 C CA . ASN D 1 28 ? -9.844 74.244 57.133 1.00 21.53 25 ASN D CA 1
ATOM 3569 C C . ASN D 1 28 ? -9.194 74.662 58.460 1.00 20.52 25 ASN D C 1
ATOM 3570 O O . ASN D 1 28 ? -9.230 75.835 58.844 1.00 21.27 25 ASN D O 1
ATOM 3575 N N . GLY D 1 29 ? -8.556 73.709 59.131 1.00 17.35 26 GLY D N 1
ATOM 3576 C CA . GLY D 1 29 ? -7.931 73.984 60.417 1.00 14.77 26 GLY D CA 1
ATOM 3577 C C . GLY D 1 29 ? -6.631 74.762 60.359 1.00 12.26 26 GLY D C 1
ATOM 3578 O O . GLY D 1 29 ? -6.067 75.003 59.295 1.00 13.30 26 GLY D O 1
ATOM 3579 N N . PRO D 1 30 ? -6.139 75.159 61.518 1.00 10.91 27 PRO D N 1
ATOM 3580 C CA . PRO D 1 30 ? -4.876 75.880 61.605 1.00 10.99 27 PRO D CA 1
ATOM 3581 C C . PRO D 1 30 ? -3.711 74.970 61.242 1.00 9.50 27 PRO D C 1
ATOM 3582 O O . PRO D 1 30 ? -3.818 73.755 61.339 1.00 11.13 27 PRO D O 1
ATOM 3586 N N . VAL D 1 31 ? -2.618 75.565 60.800 1.00 8.53 28 VAL D N 1
ATOM 3587 C CA . VAL D 1 31 ? -1.446 74.808 60.421 1.00 7.77 28 VAL D CA 1
ATOM 3588 C C . VAL D 1 31 ? -0.384 74.973 61.499 1.00 8.59 28 VAL D C 1
ATOM 3589 O O . VAL D 1 31 ? -0.066 76.099 61.901 1.00 9.05 28 VAL D O 1
ATOM 3593 N N . HIS D 1 32 ? 0.158 73.853 61.980 1.00 8.07 29 HIS D N 1
ATOM 3594 C CA . HIS D 1 32 ? 1.216 73.898 62.971 1.00 9.21 29 HIS D CA 1
ATOM 3595 C C . HIS D 1 32 ? 2.545 73.857 62.252 1.00 10.23 29 HIS D C 1
ATOM 3596 O O . HIS D 1 32 ? 2.793 72.948 61.442 1.00 11.81 29 HIS D O 1
ATOM 3603 N N . VAL D 1 33 ? 3.414 74.821 62.548 1.00 9.30 30 VAL D N 1
ATOM 3604 C CA . VAL D 1 33 ? 4.696 74.917 61.887 1.00 8.76 30 VAL D CA 1
ATOM 3605 C C . VAL D 1 33 ? 5.834 74.687 62.849 1.00 9.57 30 VAL D C 1
ATOM 3606 O O . VAL D 1 33 ? 5.899 75.331 63.913 1.00 11.03 30 VAL D O 1
ATOM 3610 N N . HIS D 1 34 ? 6.745 73.791 62.494 1.00 7.70 31 HIS D N 1
ATOM 3611 C CA . HIS D 1 34 ? 7.916 73.518 63.303 1.00 9.76 31 HIS D CA 1
ATOM 3612 C C . HIS D 1 34 ? 9.134 73.609 62.416 1.00 11.04 31 HIS D C 1
ATOM 3613 O O . HIS D 1 34 ? 9.152 73.054 61.323 1.00 11.67 31 HIS D O 1
ATOM 3620 N N . ALA D 1 35 ? 10.165 74.313 62.867 1.00 9.98 32 ALA D N 1
ATOM 3621 C CA . ALA D 1 35 ? 11.355 74.434 62.048 1.00 10.62 32 ALA D CA 1
ATOM 3622 C C . ALA D 1 35 ? 12.613 74.383 62.873 1.00 10.97 32 ALA D C 1
ATOM 3623 O O . ALA D 1 35 ? 12.617 74.786 64.042 1.00 11.19 32 ALA D O 1
ATOM 3625 N N . GLU D 1 36 ? 13.685 73.887 62.257 1.00 10.08 33 GLU D N 1
ATOM 3626 C CA . GLU D 1 36 ? 15.000 73.781 62.890 1.00 10.62 33 GLU D CA 1
ATOM 3627 C C . GLU D 1 36 ? 16.016 74.204 61.880 1.00 11.08 33 GLU D C 1
ATOM 3628 O O . GLU D 1 36 ? 15.936 73.815 60.683 1.00 11.35 33 GLU D O 1
ATOM 3634 N N . PHE D 1 37 ? 16.980 75.008 62.319 1.00 10.50 34 PHE D N 1
ATOM 3635 C CA . PHE D 1 37 ? 18.021 75.485 61.436 1.00 10.30 34 PHE D CA 1
ATOM 3636 C C . PHE D 1 37 ? 19.354 75.453 62.101 1.00 11.32 34 PHE D C 1
ATOM 3637 O O . PHE D 1 37 ? 19.434 75.437 63.330 1.00 11.22 34 PHE D O 1
ATOM 3645 N N . SER D 1 38 ? 20.406 75.444 61.282 1.00 11.15 35 SER D N 1
ATOM 3646 C CA . SER D 1 38 ? 21.787 75.507 61.780 1.00 11.25 35 SER D CA 1
ATOM 3647 C C . SER D 1 38 ? 22.561 76.471 60.886 1.00 11.30 35 SER D C 1
ATOM 3648 O O . SER D 1 38 ? 22.139 76.758 59.738 1.00 11.58 35 SER D O 1
ATOM 3651 N N . GLY D 1 39 ? 23.677 77.002 61.401 1.00 11.76 36 GLY D N 1
ATOM 3652 C CA . GLY D 1 39 ? 24.532 77.900 60.649 1.00 12.17 36 GLY D CA 1
ATOM 3653 C C . GLY D 1 39 ? 24.121 79.360 60.540 1.00 11.58 36 GLY D C 1
ATOM 3654 O O . GLY D 1 39 ? 24.675 80.105 59.723 1.00 12.71 36 GLY D O 1
ATOM 3655 N N . LEU D 1 40 ? 23.173 79.777 61.371 1.00 11.15 37 LEU D N 1
ATOM 3656 C CA . LEU D 1 40 ? 22.663 81.148 61.356 1.00 12.24 37 LEU D CA 1
ATOM 3657 C C . LEU D 1 40 ? 23.400 82.105 62.254 1.00 13.01 37 LEU D C 1
ATOM 3658 O O . LEU D 1 40 ? 23.924 81.724 63.299 1.00 14.13 37 LEU D O 1
ATOM 3663 N N . LYS D 1 41 ? 23.460 83.359 61.826 1.00 13.37 38 LYS D N 1
ATOM 3664 C CA . LYS D 1 41 ? 24.064 84.393 62.644 1.00 13.87 38 LYS D CA 1
ATOM 3665 C C . LYS D 1 41 ? 23.081 84.606 63.814 1.00 14.50 38 LYS D C 1
ATOM 3666 O O . LYS D 1 41 ? 21.858 84.554 63.631 1.00 13.34 38 LYS D O 1
ATOM 3672 N N . ALA D 1 42 ? 23.610 84.831 65.015 1.00 13.33 39 ALA D N 1
ATOM 3673 C CA . ALA D 1 42 ? 22.744 85.042 66.173 1.00 14.54 39 ALA D CA 1
ATOM 3674 C C . ALA D 1 42 ? 21.768 86.174 65.927 1.00 13.77 39 ALA D C 1
ATOM 3675 O O . ALA D 1 42 ? 22.133 87.217 65.383 1.00 15.25 39 ALA D O 1
ATOM 3677 N N . GLY D 1 43 ? 20.514 85.957 66.313 1.00 12.47 40 GLY D N 1
ATOM 3678 C CA . GLY D 1 43 ? 19.486 86.970 66.140 1.00 12.38 40 GLY D CA 1
ATOM 3679 C C . GLY D 1 43 ? 18.291 86.529 65.314 1.00 10.38 40 GLY D C 1
ATOM 3680 O O . GLY D 1 43 ? 18.100 85.333 65.046 1.00 10.35 40 GLY D O 1
ATOM 3681 N N . LYS D 1 44 ? 17.484 87.502 64.913 1.00 10.80 41 LYS D N 1
ATOM 3682 C CA . LYS D 1 44 ? 16.259 87.235 64.135 1.00 9.22 41 LYS D CA 1
ATOM 3683 C C . LYS D 1 44 ? 16.480 87.152 62.639 1.00 8.77 41 LYS D C 1
ATOM 3684 O O . LYS D 1 44 ? 17.237 87.939 62.051 1.00 10.11 41 LYS D O 1
ATOM 3690 N N . HIS D 1 45 ? 15.775 86.208 62.016 1.00 8.76 42 HIS D N 1
ATOM 3691 C CA . HIS D 1 45 ? 15.856 85.995 60.574 1.00 7.96 42 HIS D CA 1
ATOM 3692 C C . HIS D 1 45 ? 14.460 85.861 59.970 1.00 8.12 42 HIS D C 1
ATOM 3693 O O . HIS D 1 45 ? 13.698 84.984 60.368 1.00 8.22 42 HIS D O 1
ATOM 3700 N N . GLY D 1 46 ? 14.139 86.705 58.978 1.00 7.38 43 GLY D N 1
ATOM 3701 C CA . GLY D 1 46 ? 12.817 86.653 58.320 1.00 8.21 43 GLY D CA 1
ATOM 3702 C C . GLY D 1 46 ? 12.541 85.255 57.763 1.00 6.86 43 GLY D C 1
ATOM 3703 O O . GLY D 1 46 ? 13.436 84.585 57.261 1.00 7.38 43 GLY D O 1
ATOM 3704 N N . PHE D 1 47 ? 11.292 84.839 57.862 1.00 7.13 44 PHE D N 1
ATOM 3705 C CA . PHE D 1 47 ? 10.889 83.489 57.468 1.00 7.71 44 PHE D CA 1
ATOM 3706 C C . PHE D 1 47 ? 9.531 83.569 56.828 1.00 6.71 44 PHE D C 1
ATOM 3707 O O . PHE D 1 47 ? 8.538 83.907 57.487 1.00 8.05 44 PHE D O 1
ATOM 3715 N N . HIS D 1 48 ? 9.462 83.236 55.528 1.00 7.61 45 HIS D N 1
ATOM 3716 C CA . HIS D 1 48 ? 8.173 83.357 54.822 1.00 6.75 45 HIS D CA 1
ATOM 3717 C C . HIS D 1 48 ? 7.991 82.311 53.754 1.00 7.09 45 HIS D C 1
ATOM 3718 O O . HIS D 1 48 ? 8.960 81.653 53.285 1.00 6.57 45 HIS D O 1
ATOM 3725 N N . VAL D 1 49 ? 6.747 82.164 53.341 1.00 6.05 46 VAL D N 1
ATOM 3726 C CA . VAL D 1 49 ? 6.421 81.312 52.214 1.00 6.71 46 VAL D CA 1
ATOM 3727 C C . VAL D 1 49 ? 6.477 82.264 51.000 1.00 6.16 46 VAL D C 1
ATOM 3728 O O . VAL D 1 49 ? 5.836 83.341 51.005 1.00 6.99 46 VAL D O 1
ATOM 3732 N N . HIS D 1 50 ? 7.253 81.884 49.980 1.00 6.37 47 HIS D N 1
ATOM 3733 C CA . HIS D 1 50 ? 7.320 82.659 48.750 1.00 6.33 47 HIS D CA 1
ATOM 3734 C C . HIS D 1 50 ? 6.466 81.975 47.696 1.00 6.82 47 HIS D C 1
ATOM 3735 O O . HIS D 1 50 ? 6.162 80.787 47.799 1.00 7.95 47 HIS D O 1
ATOM 3742 N N . GLU D 1 51 ? 6.083 82.717 46.683 1.00 6.84 48 GLU D N 1
ATOM 3743 C CA . GLU D 1 51 ? 5.151 82.230 45.700 1.00 6.26 48 GLU D CA 1
ATOM 3744 C C . GLU D 1 51 ? 5.507 80.975 44.929 1.00 6.80 48 GLU D C 1
ATOM 3745 O O . GLU D 1 51 ? 4.662 80.060 44.801 1.00 6.80 48 GLU D O 1
ATOM 3751 N N . PHE D 1 52 ? 6.719 80.910 44.407 1.00 6.51 49 PHE D N 1
ATOM 3752 C CA . PHE D 1 52 ? 7.090 79.761 43.563 1.00 7.74 49 PHE D CA 1
ATOM 3753 C C . PHE D 1 52 ? 7.958 78.757 44.252 1.00 8.49 49 PHE D C 1
ATOM 3754 O O . PHE D 1 52 ? 8.811 79.107 45.088 1.00 9.80 49 PHE D O 1
ATOM 3762 N N . GLY D 1 53 ? 7.754 77.494 43.891 1.00 7.92 50 GLY D N 1
ATOM 3763 C CA . GLY D 1 53 ? 8.565 76.405 44.442 1.00 8.35 50 GLY D CA 1
ATOM 3764 C C . GLY D 1 53 ? 9.792 76.191 43.576 1.00 8.05 50 GLY D C 1
ATOM 3765 O O . GLY D 1 53 ? 10.228 75.058 43.396 1.00 9.97 50 GLY D O 1
ATOM 3766 N N . ASP D 1 54 ? 10.342 77.285 43.041 1.00 9.20 51 ASP D N 1
ATOM 3767 C CA . ASP D 1 54 ? 11.484 77.245 42.152 1.00 10.44 51 ASP D CA 1
ATOM 3768 C C . ASP D 1 54 ? 12.701 77.712 42.912 1.00 10.61 51 ASP D C 1
ATOM 3769 O O . ASP D 1 54 ? 12.815 78.886 43.239 1.00 11.77 51 ASP D O 1
ATOM 3774 N N . THR D 1 55 ? 13.617 76.782 43.211 1.00 11.53 52 THR D N 1
ATOM 3775 C CA . THR D 1 55 ? 14.809 77.131 43.972 1.00 14.07 52 THR D CA 1
ATOM 3776 C C . THR D 1 55 ? 16.039 77.374 43.143 1.00 16.05 52 THR D C 1
ATOM 3777 O O . THR D 1 55 ? 17.102 77.693 43.704 1.00 17.42 52 THR D O 1
ATOM 3781 N N . THR D 1 56 ? 15.919 77.228 41.819 1.00 17.24 53 THR D N 1
ATOM 3782 C CA . THR D 1 56 ? 17.071 77.434 40.937 1.00 18.25 53 THR D CA 1
ATOM 3783 C C . THR D 1 56 ? 17.632 78.852 41.051 1.00 18.94 53 THR D C 1
ATOM 3784 O O . THR D 1 56 ? 16.969 79.774 41.538 1.00 19.66 53 THR D O 1
ATOM 3788 N N . ASN D 1 57 ? 18.868 79.018 40.611 1.00 20.69 54 ASN D N 1
ATOM 3789 C CA . ASN D 1 57 ? 19.505 80.310 40.670 1.00 21.61 54 ASN D CA 1
ATOM 3790 C C . ASN D 1 57 ? 19.613 80.834 42.106 1.00 21.61 54 ASN D C 1
ATOM 3791 O O . ASN D 1 57 ? 19.407 82.006 42.357 1.00 22.70 54 ASN D O 1
ATOM 3796 N N . GLY D 1 58 ? 19.902 79.944 43.045 1.00 21.27 55 GLY D N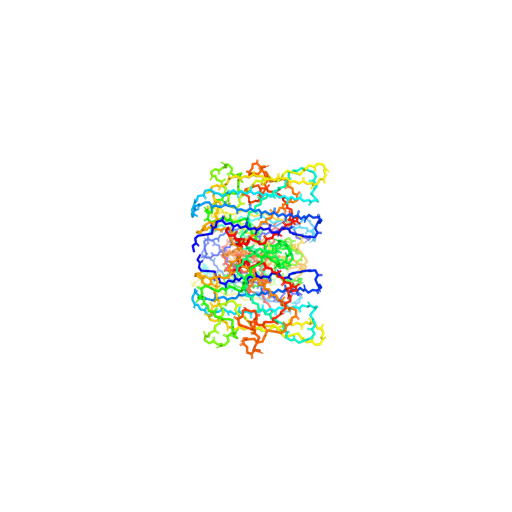 1
ATOM 3797 C CA . GLY D 1 58 ? 20.068 80.333 44.442 1.00 20.59 55 GLY D CA 1
ATOM 3798 C C . GLY D 1 58 ? 18.937 81.124 45.105 1.00 19.75 55 GLY D C 1
ATOM 3799 O O . GLY D 1 58 ? 19.165 82.222 45.666 1.00 21.52 55 GLY D O 1
ATOM 3800 N N . CYS D 1 59 ? 17.732 80.572 45.039 1.00 17.91 56 CYS D N 1
ATOM 3801 C CA . CYS D 1 59 ? 16.556 81.173 45.656 1.00 15.23 56 CYS D CA 1
ATOM 3802 C C . CYS D 1 59 ? 16.072 82.473 45.010 1.00 14.82 56 CYS D C 1
ATOM 3803 O O . CYS D 1 59 ? 15.092 83.035 45.461 1.00 14.42 56 CYS D O 1
ATOM 3806 N N . THR D 1 60 ? 16.757 82.924 43.958 1.00 15.09 57 THR D N 1
ATOM 3807 C CA . THR D 1 60 ? 16.410 84.189 43.292 1.00 16.07 57 THR D CA 1
ATOM 3808 C C . THR D 1 60 ? 15.169 84.102 42.427 1.00 15.25 57 THR D C 1
ATOM 3809 O O . THR D 1 60 ? 14.699 85.139 41.908 1.00 16.19 57 THR D O 1
ATOM 3813 N N . SER D 1 61 ? 14.649 82.887 42.246 1.00 13.81 58 SER D N 1
ATOM 3814 C CA . SER D 1 61 ? 13.454 82.687 41.433 1.00 12.17 58 SER D CA 1
ATOM 3815 C C . SER D 1 61 ? 12.236 82.267 42.251 1.00 10.58 58 SER D C 1
ATOM 3816 O O . SER D 1 61 ? 11.209 81.913 41.694 1.00 9.49 58 SER D O 1
ATOM 3819 N N . ALA D 1 62 ? 12.361 82.299 43.572 1.00 8.96 59 ALA D N 1
ATOM 3820 C CA . ALA D 1 62 ? 11.253 81.899 44.439 1.00 8.75 59 ALA D CA 1
ATOM 3821 C C . ALA D 1 62 ? 10.086 82.870 44.394 1.00 9.37 59 ALA D C 1
ATOM 3822 O O . ALA D 1 62 ? 8.980 82.542 44.855 1.00 8.35 59 ALA D O 1
ATOM 3824 N N . GLY D 1 63 ? 10.324 84.066 43.836 1.00 8.32 60 GLY D N 1
ATOM 3825 C CA . GLY D 1 63 ? 9.264 85.057 43.748 1.00 8.43 60 GLY D CA 1
ATOM 3826 C C . GLY D 1 63 ? 9.094 85.855 45.014 1.00 7.69 60 GLY D C 1
ATOM 3827 O O . GLY D 1 63 ? 9.938 85.807 45.893 1.00 7.17 60 GLY D O 1
ATOM 3828 N N . ALA D 1 64 ? 8.008 86.625 45.069 1.00 7.37 61 ALA D N 1
ATOM 3829 C CA . ALA D 1 64 ? 7.708 87.471 46.255 1.00 6.01 61 ALA D CA 1
ATOM 3830 C C . ALA D 1 64 ? 7.015 86.630 47.298 1.00 6.98 61 ALA D C 1
ATOM 3831 O O . ALA D 1 64 ? 6.749 85.445 47.092 1.00 7.82 61 ALA D O 1
ATOM 3833 N N . HIS D 1 65 ? 6.686 87.238 48.424 1.00 6.33 62 HIS D N 1
ATOM 3834 C CA . HIS D 1 65 ? 5.964 86.502 49.463 1.00 5.78 62 HIS D CA 1
ATOM 3835 C C . HIS D 1 65 ? 4.619 86.054 48.911 1.00 6.67 62 HIS D C 1
ATOM 3836 O O . HIS D 1 65 ? 3.963 86.781 48.155 1.00 6.84 62 HIS D O 1
ATOM 3843 N N . PHE D 1 66 ? 4.213 84.834 49.259 1.00 6.36 63 PHE D N 1
ATOM 3844 C CA . PHE D 1 66 ? 2.948 84.298 48.793 1.00 6.56 63 PHE D CA 1
ATOM 3845 C C . PHE D 1 66 ? 1.861 85.235 49.277 1.00 6.96 63 PHE D C 1
ATOM 3846 O O . PHE D 1 66 ? 1.712 85.444 50.490 1.00 6.58 63 PHE D O 1
ATOM 3854 N N . ASN D 1 67 ? 1.073 85.769 48.334 1.00 7.24 64 ASN D N 1
ATOM 3855 C CA . ASN D 1 67 ? 0.107 86.834 48.686 1.00 7.89 64 ASN D CA 1
ATOM 3856 C C . ASN D 1 67 ? -1.203 86.766 47.917 1.00 8.94 64 ASN D C 1
ATOM 3857 O O . ASN D 1 67 ? -1.542 87.715 47.191 1.00 8.95 64 ASN D O 1
ATOM 3862 N N . PRO D 1 68 ? -1.959 85.679 48.088 1.00 8.80 65 PRO D N 1
ATOM 3863 C CA . PRO D 1 68 ? -3.227 85.527 47.373 1.00 10.29 65 PRO D CA 1
ATOM 3864 C C . PRO D 1 68 ? -4.311 86.515 47.808 1.00 11.14 65 PRO D C 1
ATOM 3865 O O . PRO D 1 68 ? -5.261 86.768 47.020 1.00 13.16 65 PRO D O 1
ATOM 3869 N N . THR D 1 69 ? -4.183 87.081 48.998 1.00 11.25 66 THR D N 1
ATOM 3870 C CA . THR D 1 69 ? -5.191 88.050 49.469 1.00 11.72 66 THR D CA 1
ATOM 3871 C C . THR D 1 69 ? -4.831 89.479 49.078 1.00 11.00 66 THR D C 1
ATOM 3872 O O . THR D 1 69 ? -5.520 90.414 49.461 1.00 11.30 66 THR D O 1
ATOM 3876 N N . LYS D 1 70 ? -3.728 89.639 48.346 1.00 11.82 67 LYS D N 1
ATOM 3877 C CA . LYS D 1 70 ? -3.273 90.952 47.856 1.00 11.70 67 LYS D CA 1
ATOM 3878 C C . LYS D 1 70 ? -3.191 92.032 48.936 1.00 11.82 67 LYS D C 1
ATOM 3879 O O . LYS D 1 70 ? -3.835 93.098 48.831 1.00 13.66 67 LYS D O 1
ATOM 3885 N N . GLN D 1 71 ? -2.412 91.758 49.978 1.00 9.63 68 GLN D N 1
ATOM 3886 C CA . GLN D 1 71 ? -2.224 92.699 51.060 1.00 10.67 68 GLN D CA 1
ATOM 3887 C C . GLN D 1 71 ? -0.774 93.068 51.173 1.00 9.29 68 GLN D C 1
ATOM 3888 O O . GLN D 1 71 ? 0.080 92.525 50.450 1.00 9.33 68 GLN D O 1
ATOM 3894 N N . GLU D 1 72 ? -0.490 94.032 52.042 1.00 10.08 69 GLU D N 1
ATOM 3895 C CA . GLU D 1 72 ? 0.882 94.437 52.317 1.00 8.94 69 GLU D CA 1
ATOM 3896 C C . GLU D 1 72 ? 1.516 93.496 53.342 1.00 8.57 69 GLU D C 1
ATOM 3897 O O . GLU D 1 72 ? 0.817 92.730 54.030 1.00 9.09 69 GLU D O 1
ATOM 3903 N N . HIS D 1 73 ? 2.835 93.566 53.446 1.00 8.61 70 HIS D N 1
ATOM 3904 C CA . HIS D 1 73 ? 3.595 92.736 54.382 1.00 8.76 70 HIS D CA 1
ATOM 3905 C C . HIS D 1 73 ? 3.311 93.115 55.836 1.00 9.51 70 HIS D C 1
ATOM 3906 O O . HIS D 1 73 ? 3.163 94.290 56.147 1.00 9.25 70 HIS D O 1
ATOM 3913 N N . GLY D 1 74 ? 3.215 92.104 56.710 1.00 9.31 71 GLY D N 1
ATOM 3914 C CA . GLY D 1 74 ? 2.970 92.339 58.133 1.00 9.00 71 GLY D CA 1
ATOM 3915 C C . GLY D 1 74 ? 3.483 91.219 58.998 1.00 8.76 71 GLY D C 1
ATOM 3916 O O . GLY D 1 74 ? 4.255 90.357 58.547 1.00 8.12 71 GLY D O 1
ATOM 3917 N N . ALA D 1 75 ? 3.093 91.261 60.270 1.00 8.37 72 ALA D N 1
ATOM 3918 C CA . ALA D 1 75 ? 3.451 90.224 61.231 1.00 8.69 72 ALA D CA 1
ATOM 3919 C C . ALA D 1 75 ? 2.380 89.142 61.142 1.00 8.84 72 ALA D C 1
ATOM 3920 O O . ALA D 1 75 ? 1.257 89.415 60.730 1.00 9.53 72 ALA D O 1
ATOM 3922 N N . PRO D 1 76 ? 2.730 87.918 61.515 1.00 9.12 73 PRO D N 1
ATOM 3923 C CA . PRO D 1 76 ? 1.774 86.805 61.495 1.00 10.92 73 PRO D CA 1
ATOM 3924 C C . PRO D 1 76 ? 0.488 87.129 62.271 1.00 10.78 73 PRO D C 1
ATOM 3925 O O . PRO D 1 76 ? -0.581 86.737 61.869 1.00 10.51 73 PRO D O 1
ATOM 3929 N N . GLU D 1 77 ? 0.615 87.845 63.378 1.00 11.32 74 GLU D N 1
ATOM 3930 C CA . GLU D 1 77 ? -0.563 88.179 64.174 1.00 11.97 74 GLU D CA 1
ATOM 3931 C C . GLU D 1 77 ? -1.410 89.320 63.625 1.00 12.42 74 GLU D C 1
ATOM 3932 O O . GLU D 1 77 ? -2.521 89.545 64.080 1.00 12.44 74 GLU D O 1
ATOM 3938 N N . ASP D 1 78 ? -0.897 90.051 62.651 1.00 10.16 75 ASP D N 1
ATOM 3939 C CA . ASP D 1 78 ? -1.650 91.182 62.119 1.00 11.39 75 ASP D CA 1
ATOM 3940 C C . ASP D 1 78 ? -2.818 90.771 61.227 1.00 12.81 75 ASP D C 1
ATOM 3941 O O . ASP D 1 78 ? -2.789 89.707 60.589 1.00 15.21 75 ASP D O 1
ATOM 3946 N N . SER D 1 79 ? -3.827 91.641 61.158 1.00 13.47 76 SER D N 1
ATOM 3947 C CA . SER D 1 79 ? -4.979 91.407 60.288 1.00 15.86 76 SER D CA 1
ATOM 3948 C C . SER D 1 79 ? -4.546 91.643 58.828 1.00 16.07 76 SER D C 1
ATOM 3949 O O . SER D 1 79 ? -5.074 91.010 57.905 1.00 19.60 76 SER D O 1
ATOM 3952 N N . ILE D 1 80 ? -3.590 92.559 58.635 1.00 13.71 77 ILE D N 1
ATOM 3953 C CA . ILE D 1 80 ? -3.034 92.877 57.318 1.00 12.83 77 ILE D CA 1
ATOM 3954 C C . ILE D 1 80 ? -1.662 92.214 57.203 1.00 11.28 77 ILE D C 1
ATOM 3955 O O . ILE D 1 80 ? -0.719 92.577 57.907 1.00 10.45 77 ILE D O 1
ATOM 3960 N N . ARG D 1 81 ? -1.558 91.247 56.308 1.00 9.99 78 ARG D N 1
ATOM 3961 C CA . ARG D 1 81 ? -0.294 90.543 56.101 1.00 8.87 78 ARG D CA 1
ATOM 3962 C C . ARG D 1 81 ? -0.394 89.683 54.879 1.00 7.64 78 ARG D C 1
ATOM 3963 O O . ARG D 1 81 ? -1.497 89.432 54.361 1.00 9.08 78 ARG D O 1
ATOM 3971 N N . HIS D 1 82 ? 0.764 89.229 54.395 1.00 6.59 79 HIS D N 1
ATOM 3972 C CA . HIS D 1 82 ? 0.779 88.285 53.326 1.00 7.09 79 HIS D CA 1
ATOM 3973 C C . HIS D 1 82 ? 0.470 86.913 53.945 1.00 6.96 79 HIS D C 1
ATOM 3974 O O . HIS D 1 82 ? 0.845 86.636 55.103 1.00 7.96 79 HIS D O 1
ATOM 3981 N N . VAL D 1 83 ? -0.219 86.058 53.196 1.00 6.97 80 VAL D N 1
ATOM 3982 C CA . VAL D 1 83 ? -0.462 84.705 53.696 1.00 7.44 80 VAL D CA 1
ATOM 3983 C C . VAL D 1 83 ? 0.877 84.074 54.078 1.00 7.70 80 VAL D C 1
ATOM 3984 O O . VAL D 1 83 ? 0.981 83.366 55.086 1.00 8.22 80 VAL D O 1
ATOM 3988 N N . GLY D 1 84 ? 1.923 84.340 53.286 1.00 7.84 81 GLY D N 1
ATOM 3989 C CA . GLY D 1 84 ? 3.224 83.745 53.586 1.00 7.62 81 GLY D CA 1
ATOM 3990 C C . GLY D 1 84 ? 4.035 84.343 54.721 1.00 7.12 81 GLY D C 1
ATOM 3991 O O . GLY D 1 84 ? 5.155 83.878 54.974 1.00 7.32 81 GLY D O 1
ATOM 3992 N N . ASP D 1 85 ? 3.478 85.324 55.459 1.00 6.64 82 ASP D N 1
ATOM 3993 C CA . ASP D 1 85 ? 4.265 85.970 56.519 1.00 6.64 82 ASP D CA 1
ATOM 3994 C C . ASP D 1 85 ? 4.290 85.192 57.804 1.00 7.44 82 ASP D C 1
ATOM 3995 O O . ASP D 1 85 ? 3.311 85.180 58.541 1.00 8.82 82 ASP D O 1
ATOM 4000 N N . LEU D 1 86 ? 5.439 84.561 58.078 1.00 7.20 83 LEU D N 1
ATOM 4001 C CA . LEU D 1 86 ? 5.617 83.767 59.285 1.00 7.78 83 LEU D CA 1
ATOM 4002 C C . LEU D 1 86 ? 6.578 84.393 60.311 1.00 8.62 83 LEU D C 1
ATOM 4003 O O . LEU D 1 86 ? 7.038 83.731 61.254 1.00 9.10 83 LEU D O 1
ATOM 4008 N N . GLY D 1 87 ? 6.895 85.671 60.122 1.00 7.87 84 GLY D N 1
ATOM 4009 C CA . GLY D 1 87 ? 7.730 86.366 61.093 1.00 8.88 84 GLY D CA 1
ATOM 4010 C C . GLY D 1 87 ? 9.206 86.090 61.089 1.00 8.97 84 GLY D C 1
ATOM 4011 O O . GLY D 1 87 ? 9.859 86.139 60.050 1.00 8.66 84 GLY D O 1
ATOM 4012 N N . ASN D 1 88 ? 9.752 85.785 62.271 1.00 7.97 85 ASN D N 1
ATOM 4013 C CA . ASN D 1 88 ? 11.179 85.551 62.420 1.00 7.87 85 ASN D CA 1
ATOM 4014 C C . ASN D 1 88 ? 11.548 84.272 63.094 1.00 9.33 85 ASN D C 1
ATOM 4015 O O . ASN D 1 88 ? 10.819 83.772 63.982 1.00 10.97 85 ASN D O 1
ATOM 4020 N N . VAL D 1 89 ? 12.669 83.718 62.644 1.00 8.08 86 VAL D N 1
ATOM 4021 C CA . VAL D 1 89 ? 13.293 82.549 63.268 1.00 9.55 86 VAL D CA 1
ATOM 4022 C C . VAL D 1 89 ? 14.401 83.167 64.130 1.00 10.42 86 VAL D C 1
ATOM 4023 O O . VAL D 1 89 ? 15.124 84.064 63.671 1.00 11.65 86 VAL D O 1
ATOM 4027 N N . VAL D 1 90 ? 14.540 82.704 65.375 1.00 9.68 87 VAL D N 1
ATOM 4028 C CA . VAL D 1 90 ? 15.547 83.260 66.272 1.00 11.63 87 VAL D CA 1
ATOM 4029 C C . VAL D 1 90 ? 16.679 82.276 66.469 1.00 11.12 87 VAL D C 1
ATOM 4030 O O . VAL D 1 90 ? 16.461 81.160 66.949 1.00 13.09 87 VAL D O 1
ATOM 4034 N N . ALA D 1 91 ? 17.891 82.686 66.106 1.00 11.85 88 ALA D N 1
ATOM 4035 C CA . ALA D 1 91 ? 19.045 81.820 66.255 1.00 12.40 88 ALA D CA 1
ATOM 4036 C C . ALA D 1 91 ? 19.834 82.197 67.499 1.00 13.17 88 ALA D C 1
ATOM 4037 O O . ALA D 1 91 ? 19.963 83.373 67.842 1.00 13.20 88 ALA D O 1
ATOM 4039 N N . GLY D 1 92 ? 20.364 81.189 68.159 1.00 13.87 89 GLY D N 1
ATOM 4040 C CA . GLY D 1 92 ? 21.158 81.404 69.363 1.00 14.74 89 GLY D CA 1
ATOM 4041 C C . GLY D 1 92 ? 22.620 81.655 69.011 1.00 15.41 89 GLY D C 1
ATOM 4042 O O . GLY D 1 92 ? 23.002 81.712 67.851 1.00 15.96 89 GLY D O 1
ATOM 4043 N N . ALA D 1 93 ? 23.456 81.790 70.036 1.00 16.27 90 ALA D N 1
ATOM 4044 C CA . ALA D 1 93 ? 24.866 82.049 69.819 1.00 16.32 90 ALA D CA 1
ATOM 4045 C C . ALA D 1 93 ? 25.564 80.919 69.057 1.00 16.77 90 ALA D C 1
ATOM 4046 O O . ALA D 1 93 ? 26.571 81.149 68.380 1.00 18.38 90 ALA D O 1
ATOM 4048 N N . ASP D 1 94 ? 25.023 79.709 69.163 1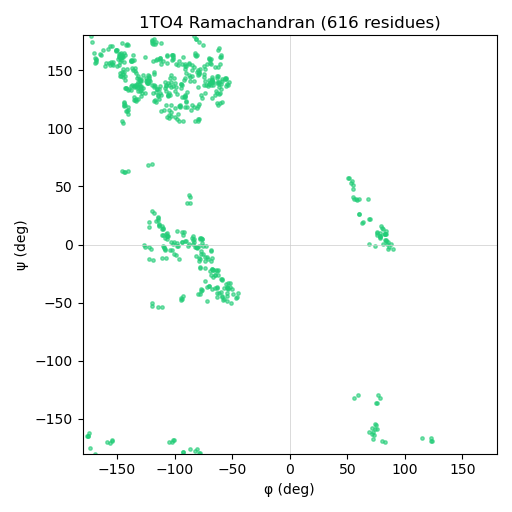.00 16.05 91 ASP D N 1
ATOM 4049 C CA . ASP D 1 94 ? 25.587 78.546 68.476 1.00 15.51 91 ASP D CA 1
ATOM 4050 C C . ASP D 1 94 ? 25.132 78.416 67.019 1.00 14.68 91 ASP D C 1
ATOM 4051 O O . ASP D 1 94 ? 25.475 77.460 66.350 1.00 14.62 91 ASP D O 1
ATOM 4056 N N . GLY D 1 95 ? 24.339 79.375 66.561 1.00 14.36 92 GLY D N 1
ATOM 4057 C CA . GLY D 1 95 ? 23.845 79.370 65.183 1.00 13.95 92 GLY D CA 1
ATOM 4058 C C . GLY D 1 95 ? 22.650 78.473 64.908 1.00 14.55 92 GLY D C 1
ATOM 4059 O O . GLY D 1 95 ? 22.173 78.405 63.785 1.00 12.97 92 GLY D O 1
ATOM 4060 N N . ASN D 1 96 ? 22.167 77.789 65.932 1.00 13.96 93 ASN D N 1
ATOM 4061 C CA . ASN D 1 96 ? 21.025 76.901 65.793 1.00 12.60 93 ASN D CA 1
ATOM 4062 C C . ASN D 1 96 ? 19.757 77.643 66.136 1.00 12.50 93 ASN D C 1
ATOM 4063 O O . ASN D 1 96 ? 19.790 78.614 66.870 1.00 12.64 93 ASN D O 1
ATOM 4068 N N . ALA D 1 97 ? 18.627 77.182 65.593 1.00 11.28 94 ALA D N 1
ATOM 4069 C CA . ALA D 1 97 ? 17.357 77.810 65.875 1.00 10.78 94 ALA D CA 1
ATOM 4070 C C . ALA D 1 97 ? 16.220 76.809 65.870 1.00 10.35 94 ALA D C 1
ATOM 4071 O O . ALA D 1 97 ? 16.251 75.821 65.132 1.00 10.86 94 ALA D O 1
ATOM 4073 N N . VAL D 1 98 ? 15.217 77.070 66.711 1.00 9.97 95 VAL D N 1
ATOM 4074 C CA . VAL D 1 98 ? 14.025 76.253 66.780 1.00 11.31 95 VAL D CA 1
ATOM 4075 C C . VAL D 1 98 ? 12.860 77.224 66.707 1.00 11.01 95 VAL D C 1
ATOM 4076 O O . VAL D 1 98 ? 12.846 78.232 67.406 1.00 12.34 95 VAL D O 1
ATOM 4080 N N . TYR D 1 99 ? 11.887 76.918 65.854 1.00 9.50 96 TYR D N 1
ATOM 4081 C CA . TYR D 1 99 ? 10.723 77.760 65.658 1.00 9.32 96 TYR D CA 1
ATOM 4082 C C . TYR D 1 99 ? 9.453 76.921 65.727 1.00 8.89 96 TYR D C 1
ATOM 4083 O O . TYR D 1 99 ? 9.401 75.823 65.177 1.00 9.59 96 TYR D O 1
ATOM 4092 N N . ASN D 1 100 ? 8.440 77.460 66.396 1.00 10.21 97 ASN D N 1
ATOM 4093 C CA . ASN D 1 100 ? 7.129 76.850 66.498 1.00 10.24 97 ASN D CA 1
ATOM 4094 C C . ASN D 1 100 ? 6.050 77.913 66.394 1.00 11.20 97 ASN D C 1
ATOM 4095 O O . ASN D 1 100 ? 6.130 78.965 67.043 1.00 13.62 97 ASN D O 1
ATOM 4100 N N . ALA D 1 101 ? 5.052 77.648 65.573 1.00 10.82 98 ALA D N 1
ATOM 4101 C CA . ALA D 1 101 ? 3.922 78.557 65.423 1.00 10.82 98 ALA D CA 1
ATOM 4102 C C . ALA D 1 101 ? 2.704 77.850 64.913 1.00 11.03 98 ALA D C 1
ATOM 4103 O O . ALA D 1 101 ? 2.797 76.813 64.278 1.00 11.63 98 ALA D O 1
ATOM 4105 N N . THR D 1 102 ? 1.548 78.424 65.197 1.00 10.45 99 THR D N 1
ATOM 4106 C CA . THR D 1 102 ? 0.264 77.924 64.698 1.00 11.42 99 THR D CA 1
ATOM 4107 C C . THR D 1 102 ? -0.265 79.068 63.851 1.00 12.24 99 THR D C 1
ATOM 4108 O O . THR D 1 102 ? -0.406 80.203 64.339 1.00 13.50 99 THR D O 1
ATOM 4112 N N . ASP D 1 103 ? -0.560 78.794 62.585 1.00 10.07 100 ASP D N 1
ATOM 4113 C CA . ASP D 1 103 ? -1.024 79.852 61.703 1.00 9.91 100 ASP D CA 1
ATOM 4114 C C . ASP D 1 103 ? -2.380 79.528 61.084 1.00 10.32 100 ASP D C 1
ATOM 4115 O O . ASP D 1 103 ? -2.647 78.380 60.700 1.00 11.29 100 ASP D O 1
ATOM 4120 N N . LYS D 1 104 ? -3.230 80.529 60.977 1.00 10.57 101 LYS D N 1
ATOM 4121 C CA . LYS D 1 104 ? -4.573 80.355 60.427 1.00 11.38 101 LYS D CA 1
ATOM 4122 C C . LYS D 1 104 ? -4.721 80.794 58.978 1.00 10.45 101 LYS D C 1
ATOM 4123 O O . LYS D 1 104 ? -5.781 80.551 58.359 1.00 12.15 101 LYS D O 1
ATOM 4129 N N . LEU D 1 105 ? -3.681 81.437 58.423 1.00 9.72 102 LEU D N 1
ATOM 4130 C CA . LEU D 1 105 ? -3.725 81.915 57.036 1.00 10.12 102 LEU D CA 1
ATOM 4131 C C . LEU D 1 105 ? -3.149 80.943 56.017 1.00 9.42 102 LEU D C 1
ATOM 4132 O O . LEU D 1 105 ? -3.759 80.710 54.970 1.00 9.79 102 LEU D O 1
ATOM 4137 N N . ILE D 1 106 ? -1.973 80.394 56.307 1.00 9.40 103 ILE D N 1
ATOM 4138 C CA . ILE D 1 106 ? -1.416 79.381 55.414 1.00 8.12 103 ILE D CA 1
ATOM 4139 C C . ILE D 1 106 ? -2.295 78.134 55.534 1.00 8.72 103 ILE D C 1
ATOM 4140 O O . ILE D 1 106 ? -3.060 77.967 56.516 1.00 10.12 103 ILE D O 1
ATOM 4145 N N . SER D 1 107 ? -2.211 77.292 54.530 1.00 8.35 104 SER D N 1
ATOM 4146 C CA . SER D 1 107 ? -2.962 76.042 54.528 1.00 7.69 104 SER D CA 1
ATOM 4147 C C . SER D 1 107 ? -2.192 75.044 53.723 1.00 8.02 104 SER D C 1
ATOM 4148 O O . SER D 1 107 ? -1.227 75.402 53.032 1.00 8.54 104 SER D O 1
ATOM 4151 N N . LEU D 1 108 ? -2.579 73.771 53.833 1.00 6.81 105 LEU D N 1
ATOM 4152 C CA . LEU D 1 108 ? -1.960 72.732 53.018 1.00 7.48 105 LEU D CA 1
ATOM 4153 C C . LEU D 1 108 ? -2.959 72.329 51.939 1.00 8.33 105 LEU D C 1
ATOM 4154 O O . LEU D 1 108 ? -2.734 71.366 51.209 1.00 8.19 105 LEU D O 1
ATOM 4159 N N . ASN D 1 109 ? -4.077 73.081 51.853 1.00 8.76 106 ASN D N 1
ATOM 4160 C CA . ASN D 1 109 ? -5.127 72.804 50.889 1.00 9.40 106 ASN D CA 1
ATOM 4161 C C . ASN D 1 109 ? -5.808 74.069 50.445 1.00 9.07 106 ASN D C 1
ATOM 4162 O O . ASN D 1 109 ? -5.677 75.097 51.087 1.00 11.27 106 ASN D O 1
ATOM 4167 N N . GLY D 1 110 ? -6.506 74.000 49.326 1.00 9.65 107 GLY D N 1
ATOM 4168 C CA . GLY D 1 110 ? -7.237 75.161 48.850 1.00 9.47 107 GLY D CA 1
ATOM 4169 C C . GLY D 1 110 ? -6.416 76.284 48.267 1.00 9.34 107 GLY D C 1
ATOM 4170 O O . GLY D 1 110 ? -5.229 76.110 47.945 1.00 9.97 107 GLY D O 1
ATOM 4171 N N . SER D 1 111 ? -7.044 77.456 48.142 1.00 10.26 108 SER D N 1
ATOM 4172 C CA . SER D 1 111 ? -6.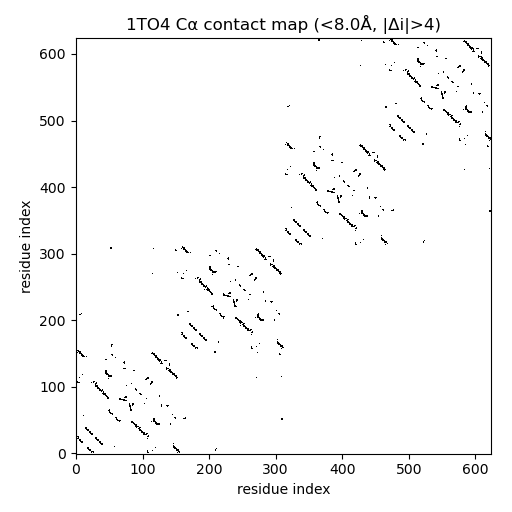363 78.608 47.515 1.00 10.54 108 SER D CA 1
ATOM 4173 C C . SER D 1 111 ? -5.164 79.118 48.290 1.00 9.58 108 SER D C 1
ATOM 4174 O O . SER D 1 111 ? -4.263 79.724 47.704 1.00 10.86 108 SER D O 1
ATOM 4177 N N . HIS D 1 112 ? -5.157 78.897 49.604 1.00 8.93 109 HIS D N 1
ATOM 4178 C CA . HIS D 1 112 ? -4.042 79.343 50.447 1.00 7.57 109 HIS D CA 1
ATOM 4179 C C . HIS D 1 112 ? -2.994 78.228 50.629 1.00 6.99 109 HIS D C 1
ATOM 4180 O O . HIS D 1 112 ? -2.098 78.364 51.433 1.00 7.53 109 HIS D O 1
ATOM 4187 N N . SER D 1 113 ? -3.110 77.156 49.862 1.00 6.52 110 SER D N 1
ATOM 4188 C CA . SER D 1 113 ? -2.140 76.061 49.976 1.00 6.72 110 SER D CA 1
ATOM 4189 C C . SER D 1 113 ? -0.741 76.492 49.652 1.00 6.33 110 SER D C 1
ATOM 4190 O O . SER D 1 113 ? -0.503 77.176 48.633 1.00 7.64 110 SER D O 1
ATOM 4193 N N . ILE D 1 114 ? 0.192 76.045 50.486 1.00 6.07 111 ILE D N 1
ATOM 4194 C CA . ILE D 1 114 ? 1.613 76.322 50.295 1.00 6.74 111 ILE D CA 1
ATOM 4195 C C . ILE D 1 114 ? 2.327 75.129 49.673 1.00 5.54 111 ILE D C 1
ATOM 4196 O O . ILE D 1 114 ? 3.554 75.180 49.467 1.00 6.42 111 ILE D O 1
ATOM 4201 N N . ILE D 1 115 ? 1.580 74.055 49.350 1.00 6.49 112 ILE D N 1
ATOM 4202 C CA . ILE D 1 115 ? 2.216 72.896 48.748 1.00 5.83 112 ILE D CA 1
ATOM 4203 C C . ILE D 1 115 ? 2.782 73.302 47.405 1.00 6.20 112 ILE D C 1
ATOM 4204 O O . ILE D 1 115 ? 2.087 73.933 46.582 1.00 7.87 112 ILE D O 1
ATOM 4209 N N . GLY D 1 116 ? 4.034 72.938 47.156 1.00 6.95 113 GLY D N 1
ATOM 4210 C CA . GLY D 1 116 ? 4.662 73.266 45.888 1.00 7.24 113 GLY D CA 1
ATOM 4211 C C . GLY D 1 116 ? 5.255 74.670 45.834 1.00 6.46 113 GLY D C 1
ATOM 4212 O O . GLY D 1 116 ? 5.759 75.081 44.797 1.00 7.82 113 GLY D O 1
ATOM 4213 N N . ARG D 1 117 ? 5.193 75.417 46.936 1.00 6.40 114 ARG D N 1
ATOM 4214 C CA . ARG D 1 117 ? 5.766 76.772 46.960 1.00 5.68 114 ARG D CA 1
ATOM 4215 C C . ARG D 1 117 ? 7.114 76.698 47.681 1.00 7.38 114 ARG D C 1
ATOM 4216 O O . ARG D 1 117 ? 7.654 75.608 47.856 1.00 8.28 114 ARG D O 1
ATOM 4224 N N . SER D 1 118 ? 7.700 77.833 48.034 1.00 7.66 115 SER D N 1
ATOM 4225 C CA . SER D 1 118 ? 8.972 77.802 48.757 1.00 7.02 115 SER D CA 1
ATOM 4226 C C . SER D 1 118 ? 8.940 78.413 50.127 1.00 8.38 115 SER D C 1
ATOM 4227 O O . SER D 1 118 ? 8.164 79.304 50.386 1.00 10.05 115 SER D O 1
ATOM 4231 N N . MET D 1 119 ? 9.777 77.871 51.017 1.00 7.50 116 MET D N 1
ATOM 4232 C CA . MET D 1 119 ? 10.007 78.504 52.308 1.00 6.18 116 MET D CA 1
ATOM 4233 C C . MET D 1 119 ? 11.372 79.174 52.122 1.00 6.71 116 MET D C 1
ATOM 4234 O O . MET D 1 119 ? 12.251 78.606 51.484 1.00 6.65 116 MET D O 1
ATOM 4239 N N . VAL D 1 120 ? 11.524 80.383 52.648 1.00 6.24 117 VAL D N 1
ATOM 4240 C CA . VAL D 1 120 ? 12.777 81.112 52.566 1.00 6.52 117 VAL D CA 1
ATOM 4241 C C . VAL D 1 120 ? 13.135 81.684 53.925 1.00 6.42 117 VAL D C 1
ATOM 4242 O O . VAL D 1 120 ? 12.275 82.195 54.639 1.00 6.94 117 VAL D O 1
ATOM 4246 N N . ILE D 1 121 ? 14.408 81.587 54.289 1.00 7.02 118 ILE D N 1
ATOM 4247 C CA . ILE D 1 121 ? 14.908 82.180 55.538 1.00 7.45 118 ILE D CA 1
ATOM 4248 C C . ILE D 1 121 ? 15.913 83.272 55.112 1.00 8.16 118 ILE D C 1
ATOM 4249 O O . ILE D 1 121 ? 16.781 83.046 54.244 1.00 8.64 118 ILE D O 1
ATOM 4254 N N . HIS D 1 122 ? 15.792 84.436 55.723 1.00 8.51 119 HIS D N 1
ATOM 4255 C CA . HIS D 1 122 ? 16.586 85.589 55.355 1.00 8.65 119 HIS D CA 1
ATOM 4256 C C . HIS D 1 122 ? 17.770 85.955 56.222 1.00 9.55 119 HIS D C 1
ATOM 4257 O O . HIS D 1 122 ? 17.869 85.582 57.378 1.00 10.24 119 HIS D O 1
ATOM 4264 N N . GLU D 1 123 ? 18.641 86.745 55.634 1.00 10.31 120 GLU D N 1
ATOM 4265 C CA . GLU D 1 123 ? 19.842 87.195 56.312 1.00 11.98 120 GLU D CA 1
ATOM 4266 C C . GLU D 1 123 ? 19.575 88.097 57.518 1.00 11.38 120 GLU D C 1
ATOM 4267 O O . GLU D 1 123 ? 20.239 87.979 58.546 1.00 11.15 120 GLU D O 1
ATOM 4273 N N . ASN D 1 124 ? 18.570 88.945 57.403 1.00 10.42 121 ASN D N 1
ATOM 4274 C CA . ASN D 1 124 ? 18.247 89.897 58.463 1.00 9.43 121 ASN D CA 1
ATOM 4275 C C . ASN D 1 124 ? 16.864 89.739 59.059 1.00 9.66 121 ASN D C 1
ATOM 4276 O O . ASN D 1 124 ? 16.044 88.942 58.584 1.00 10.19 121 ASN D O 1
ATOM 4281 N N . GLU D 1 125 ? 16.617 90.494 60.118 1.00 9.40 122 GLU D N 1
ATOM 4282 C CA . GLU D 1 125 ? 15.351 90.487 60.806 1.00 9.27 122 GLU D CA 1
ATOM 4283 C C . GLU D 1 125 ? 14.204 91.052 59.933 1.00 8.68 122 GLU D C 1
ATOM 4284 O O . GLU D 1 125 ? 14.378 92.039 59.208 1.00 9.65 122 GLU D O 1
ATOM 4290 N N . ASP D 1 126 ? 13.062 90.381 59.978 1.00 7.76 123 ASP D N 1
ATOM 4291 C CA . ASP D 1 126 ? 11.856 90.865 59.313 1.00 7.55 123 ASP D CA 1
ATOM 4292 C C . ASP D 1 126 ? 11.278 91.921 60.264 1.00 8.50 123 ASP D C 1
ATOM 4293 O O . ASP D 1 126 ? 10.902 91.594 61.384 1.00 8.41 123 ASP D O 1
ATOM 4298 N N . ASP D 1 127 ? 11.204 93.173 59.818 1.00 8.19 124 ASP D N 1
ATOM 4299 C CA . ASP D 1 127 ? 10.669 94.239 60.682 1.00 8.07 124 ASP D CA 1
ATOM 4300 C C . ASP D 1 127 ? 9.139 94.242 60.799 1.00 9.65 124 ASP D C 1
ATOM 4301 O O . ASP D 1 127 ? 8.548 95.145 61.401 1.00 9.31 124 ASP D O 1
ATOM 4306 N N . LEU D 1 128 ? 8.507 93.233 60.222 1.00 8.76 125 LEU D N 1
ATOM 4307 C CA . LEU D 1 128 ? 7.050 93.041 60.306 1.00 9.56 125 LEU D CA 1
ATOM 4308 C C . LEU D 1 128 ? 6.245 94.147 59.692 1.00 9.14 125 LEU D C 1
ATOM 4309 O O . LEU D 1 128 ? 5.033 94.274 59.974 1.00 9.25 125 LEU D O 1
ATOM 4314 N N . GLY D 1 129 ? 6.883 94.947 58.824 1.00 9.45 126 GLY D N 1
ATOM 4315 C CA . GLY D 1 129 ? 6.213 96.067 58.190 1.00 9.67 126 GLY D CA 1
ATOM 4316 C C . GLY D 1 129 ? 6.148 97.288 59.085 1.00 10.27 126 GLY D C 1
ATOM 4317 O O . GLY D 1 129 ? 5.437 98.251 58.781 1.00 10.94 126 GLY D O 1
ATOM 4318 N N . ARG D 1 130 ? 6.927 97.268 60.158 1.00 10.41 127 ARG D N 1
ATOM 4319 C CA . ARG D 1 130 ? 6.896 98.355 61.147 1.00 11.56 127 ARG D CA 1
ATOM 4320 C C . ARG D 1 130 ? 8.137 99.235 61.139 1.00 13.28 127 ARG D C 1
ATOM 4321 O O . ARG D 1 130 ? 8.196 100.236 61.902 1.00 15.16 127 ARG D O 1
ATOM 4329 N N . GLY D 1 131 ? 9.106 98.896 60.285 1.00 14.48 128 GLY D N 1
ATOM 4330 C CA . GLY D 1 131 ? 10.388 99.593 60.212 1.00 14.94 128 GLY D CA 1
ATOM 4331 C C . GLY D 1 131 ? 10.454 100.956 59.583 1.00 15.79 128 GLY D C 1
ATOM 4332 O O . GLY D 1 131 ? 11.446 101.653 59.739 1.00 17.52 128 GLY D O 1
ATOM 4333 N N . GLY D 1 132 ? 9.416 101.351 58.878 1.00 14.61 129 GLY D N 1
ATOM 4334 C CA . GLY D 1 132 ? 9.407 102.666 58.244 1.00 16.36 129 GLY D CA 1
ATOM 4335 C C . GLY D 1 132 ? 10.113 102.757 56.891 1.00 17.13 129 GLY D C 1
ATOM 4336 O O . GLY D 1 132 ? 10.219 103.855 56.317 1.00 19.08 129 GLY D O 1
ATOM 4337 N N . HIS D 1 133 ? 10.596 101.630 56.366 1.00 16.07 130 HIS D N 1
ATOM 4338 C CA . HIS D 1 133 ? 11.265 101.622 55.056 1.00 16.74 130 HIS D CA 1
ATOM 4339 C C . HIS D 1 133 ? 10.258 101.231 53.983 1.00 15.34 130 HIS D C 1
ATOM 4340 O O . HIS D 1 133 ? 9.228 100.636 54.288 1.00 15.87 130 HIS D O 1
ATOM 4347 N N . GLU D 1 134 ? 10.531 101.598 52.728 1.00 15.75 131 GLU D N 1
ATOM 4348 C CA . GLU D 1 134 ? 9.653 101.196 51.639 1.00 16.10 131 GLU D CA 1
ATOM 4349 C C . GLU D 1 134 ? 9.572 99.665 51.605 1.00 13.91 131 GLU D C 1
ATOM 4350 O O . GLU D 1 134 ? 8.478 99.079 51.454 1.00 14.70 131 GLU D O 1
ATOM 4356 N N . LEU D 1 135 ? 10.730 99.012 51.744 1.00 12.17 132 LEU D N 1
ATOM 4357 C CA . LEU D 1 135 ? 10.792 97.556 51.763 1.00 9.67 132 LEU D CA 1
ATOM 4358 C C . LEU D 1 135 ? 10.059 96.956 52.932 1.00 10.05 132 LEU D C 1
ATOM 4359 O O . LEU D 1 135 ? 9.658 95.822 52.869 1.00 9.84 132 LEU D O 1
ATOM 4364 N N . SER D 1 136 ? 9.865 97.728 53.998 1.00 10.36 133 SER D N 1
ATOM 4365 C CA . SER D 1 136 ? 9.160 97.188 55.182 1.00 9.59 133 SER D CA 1
ATOM 4366 C C . SER D 1 136 ? 7.787 96.600 54.823 1.00 9.26 133 SER D C 1
ATOM 4367 O O . SER D 1 136 ? 7.428 95.515 55.285 1.00 8.68 133 SER D O 1
ATOM 4370 N N . LYS D 1 137 ? 7.034 97.312 53.995 1.00 9.63 134 LYS D N 1
ATOM 4371 C CA . LYS D 1 137 ? 5.690 96.854 53.607 1.00 9.91 134 LYS D CA 1
ATOM 4372 C C . LYS D 1 137 ? 5.651 95.838 52.466 1.00 9.58 134 LYS D C 1
ATOM 4373 O O . LYS D 1 137 ? 4.554 95.455 51.997 1.00 9.86 134 LYS D O 1
ATOM 4379 N N . VAL D 1 138 ? 6.829 95.403 52.009 1.00 8.42 135 VAL D N 1
ATOM 4380 C CA . VAL D 1 138 ? 6.903 94.406 50.931 1.00 9.12 135 VAL D CA 1
ATOM 4381 C C . VAL D 1 138 ? 7.626 93.154 51.416 1.00 9.25 135 VAL D C 1
ATOM 4382 O O . VAL D 1 138 ? 7.098 92.036 51.294 1.00 9.11 135 VAL D O 1
ATOM 4386 N N . THR D 1 139 ? 8.804 93.337 52.012 1.00 8.91 136 THR D N 1
ATOM 4387 C CA . THR D 1 139 ? 9.610 92.211 52.469 1.00 9.41 136 THR D CA 1
ATOM 4388 C C . THR D 1 139 ? 9.955 92.220 53.942 1.00 9.10 136 THR D C 1
ATOM 4389 O O . THR D 1 139 ? 10.589 91.279 54.431 1.00 10.30 136 THR D O 1
ATOM 4393 N N . GLY D 1 140 ? 9.543 93.256 54.666 1.00 8.56 137 GLY D N 1
ATOM 4394 C CA . GLY D 1 140 ? 9.913 93.377 56.062 1.00 9.50 137 GLY D CA 1
ATOM 4395 C C . GLY D 1 140 ? 11.372 93.823 56.143 1.00 9.33 137 GLY D C 1
ATOM 4396 O O . GLY D 1 140 ? 11.976 93.814 57.209 1.00 8.56 137 GLY D O 1
ATOM 4397 N N . ASN D 1 141 ? 11.950 94.202 54.988 1.00 9.66 138 ASN D N 1
ATOM 4398 C CA . ASN D 1 141 ? 13.342 94.647 54.918 1.00 10.54 138 ASN D CA 1
ATOM 4399 C C . ASN D 1 141 ? 14.247 93.575 55.521 1.00 10.55 138 ASN D C 1
ATOM 4400 O O . ASN D 1 141 ? 15.215 93.877 56.211 1.00 10.59 138 ASN D O 1
ATOM 4405 N N . ALA D 1 142 ? 13.941 92.312 55.209 1.00 8.66 139 ALA D N 1
ATOM 4406 C CA . ALA D 1 142 ? 14.680 91.173 55.768 1.00 8.67 139 ALA D CA 1
ATOM 4407 C C . ALA D 1 142 ? 15.957 90.800 55.057 1.00 9.04 139 ALA D C 1
ATOM 4408 O O . ALA D 1 142 ? 16.631 89.849 55.448 1.00 9.49 139 ALA D O 1
ATOM 4410 N N . GLY D 1 143 ? 16.305 91.529 54.008 1.00 8.89 140 GLY D N 1
ATOM 4411 C CA . GLY D 1 143 ? 17.533 91.230 53.301 1.00 9.64 140 GLY D CA 1
ATOM 4412 C C . GLY D 1 143 ? 17.548 89.974 52.447 1.00 9.99 140 GLY D C 1
ATOM 4413 O O . GLY D 1 143 ? 16.497 89.413 52.058 1.00 10.43 140 GLY D O 1
ATOM 4414 N N . GLY D 1 144 ? 18.765 89.520 52.145 1.00 9.63 141 GLY D N 1
ATOM 4415 C CA . GLY D 1 144 ? 18.979 88.381 51.270 1.00 10.18 141 GLY D CA 1
ATOM 4416 C C . GLY D 1 144 ? 18.397 87.047 51.676 1.00 10.31 141 GLY D C 1
ATOM 4417 O O . GLY D 1 144 ? 18.086 86.814 52.844 1.00 10.97 141 GLY D O 1
ATOM 4418 N N . ARG D 1 145 ? 18.288 86.160 50.693 1.00 9.80 142 ARG D N 1
ATOM 4419 C CA . ARG D 1 145 ? 17.733 84.823 50.886 1.00 8.90 142 ARG D CA 1
ATOM 4420 C C . ARG D 1 145 ? 18.860 83.836 51.195 1.00 9.81 142 ARG D C 1
ATOM 4421 O O . ARG D 1 145 ? 19.610 83.461 50.313 1.00 12.05 142 ARG D O 1
ATOM 4429 N N . LEU D 1 146 ? 18.965 83.414 52.465 1.00 9.54 143 LEU D N 1
ATOM 4430 C CA . LEU D 1 146 ? 20.055 82.508 52.875 1.00 9.80 143 LEU D CA 1
ATOM 4431 C C . LEU D 1 146 ? 19.867 81.071 52.479 1.00 9.79 143 LEU D C 1
ATOM 4432 O O . LEU D 1 146 ? 20.815 80.393 52.092 1.00 9.49 143 LEU D O 1
ATOM 4437 N N . ALA D 1 147 ? 18.636 80.586 52.596 1.00 8.18 144 ALA D N 1
ATOM 4438 C CA . ALA D 1 147 ? 18.341 79.206 52.253 1.00 8.53 144 ALA D CA 1
ATOM 4439 C C . ALA D 1 147 ? 16.897 79.110 51.873 1.00 8.06 144 ALA D C 1
ATOM 4440 O O . ALA D 1 147 ? 16.071 79.931 52.296 1.00 8.80 144 ALA D O 1
ATOM 4442 N N . CYS D 1 148 ? 16.566 78.097 51.068 1.00 8.29 145 CYS D N 1
ATOM 4443 C CA . CYS D 1 148 ? 15.176 77.923 50.652 1.00 8.66 145 CYS D CA 1
ATOM 4444 C C . CYS D 1 148 ? 14.949 76.478 50.271 1.00 8.45 145 CYS D C 1
ATOM 4445 O O . CYS D 1 148 ? 15.882 75.692 50.141 1.00 8.72 145 CYS D O 1
ATOM 4449 N N . GLY D 1 149 ? 13.693 76.131 50.058 1.00 6.46 146 GLY D N 1
ATOM 4450 C CA . GLY D 1 149 ? 13.353 74.775 49.659 1.00 7.38 146 GLY D CA 1
ATOM 4451 C C . GLY D 1 149 ? 11.907 74.722 49.215 1.00 6.56 146 GLY D C 1
ATOM 4452 O O . GLY D 1 149 ? 11.121 75.585 49.578 1.00 7.15 146 GLY D O 1
ATOM 4453 N N . VAL D 1 150 ? 11.552 73.715 48.430 1.00 7.06 147 VAL D N 1
ATOM 4454 C CA . VAL D 1 150 ? 10.160 73.557 47.977 1.00 7.65 147 VAL D CA 1
ATOM 4455 C C . VAL D 1 150 ? 9.354 72.804 49.042 1.00 7.67 147 VAL D C 1
ATOM 4456 O O . VAL D 1 150 ? 9.895 71.920 49.748 1.00 8.27 147 VAL D O 1
ATOM 4460 N N . VAL D 1 151 ? 8.079 73.174 49.195 1.00 7.05 148 VAL D N 1
ATOM 4461 C CA . VAL D 1 151 ? 7.214 72.541 50.185 1.00 6.74 148 VAL D CA 1
ATOM 4462 C C . VAL D 1 151 ? 6.581 71.280 49.593 1.00 7.35 148 VAL D C 1
ATOM 4463 O O . VAL D 1 151 ? 5.817 71.333 48.624 1.00 9.00 148 VAL D O 1
ATOM 4467 N N . GLY D 1 152 ? 6.929 70.144 50.162 1.00 7.48 149 GLY D N 1
ATOM 4468 C CA . GLY D 1 152 ? 6.382 68.876 49.686 1.00 7.21 149 GLY D CA 1
ATOM 4469 C C . GLY D 1 152 ? 5.354 68.229 50.590 1.00 7.27 149 GLY D C 1
ATOM 4470 O O . GLY D 1 152 ? 5.301 68.497 51.793 1.00 8.41 149 GLY D O 1
ATOM 4471 N N . LEU D 1 153 ? 4.509 67.401 50.004 1.00 7.41 150 LEU D N 1
ATOM 4472 C CA . LEU D 1 153 ? 3.508 66.637 50.740 1.00 8.20 150 LEU D CA 1
ATOM 4473 C C . LEU D 1 153 ? 4.264 65.581 51.539 1.00 7.54 150 LEU D C 1
ATOM 4474 O O . LEU D 1 153 ? 5.205 64.962 51.061 1.00 8.86 150 LEU D O 1
ATOM 4479 N N . ALA D 1 154 ? 3.844 65.378 52.778 1.00 7.08 151 ALA D N 1
ATOM 4480 C CA . ALA D 1 154 ? 4.477 64.390 53.626 1.00 7.44 151 ALA D CA 1
ATOM 4481 C C . ALA D 1 154 ? 3.503 63.266 53.989 1.00 7.38 151 ALA D C 1
ATOM 4482 O O . ALA D 1 154 ? 2.291 63.428 53.865 1.00 9.12 151 ALA D O 1
ATOM 4484 N N . ALA D 1 155 ? 4.055 62.116 54.378 1.00 7.62 152 ALA D N 1
ATOM 4485 C CA . ALA D 1 155 ? 3.242 60.966 54.789 1.00 8.29 152 ALA D CA 1
ATOM 4486 C C . ALA D 1 155 ? 2.419 61.352 56.032 1.00 7.82 152 ALA D C 1
ATOM 4487 O O . ALA D 1 155 ? 2.884 62.135 56.899 1.00 8.64 152 ALA D O 1
ATOM 4489 N N . GLU D 1 156 ? 1.206 60.833 56.125 1.00 6.85 153 GLU D N 1
ATOM 4490 C CA . GLU D 1 156 ? 0.316 61.232 57.227 1.00 7.87 153 GLU D CA 1
ATOM 4491 C C . GLU D 1 156 ? -0.456 60.078 57.850 1.00 8.13 153 GLU D C 1
ATOM 4492 O O . GLU D 1 156 ? -0.334 58.926 57.428 1.00 9.05 153 GLU D O 1
#

Solvent-accessible surface area: 27763 Å² total; per-residue (Å²): 128,57,41,77,84,2,3,1,51,0,75,42,149,54,65,6,134,8,52,0,113,1,57,3,148,82,75,134,11,65,0,95,4,69,0,94,8,35,46,8,141,62,31,101,3,0,0,0,0,0,50,50,1,20,30,58,87,52,13,96,30,0,18,60,11,12,37,46,51,168,75,95,3,2,6,43,175,35,116,102,7,13,0,0,0,2,4,28,0,83,4,36,109,110,6,72,6,95,21,103,35,81,6,174,56,1,9,0,18,64,92,51,20,0,14,0,44,0,0,0,0,5,75,60,90,1,36,52,3,157,35,77,114,161,86,2,102,81,39,0,58,0,42,35,84,36,0,7,6,17,0,0,18,17,52,131,125,43,40,66,83,3,3,1,49,0,79,33,149,57,66,6,132,9,46,0,100,1,40,1,133,90,66,146,13,56,0,75,3,57,0,93,8,36,47,8,163,60,30,104,3,0,0,0,0,2,68,41,1,20,32,33,106,61,5,101,36,0,21,64,10,8,49,55,65,183,67,96,2,2,0,39,134,44,107,98,7,11,0,0,0,2,3,27,0,85,4,35,107,109,5,72,5,101,23,104,35,80,7,174,63,2,12,0,20,66,90,44,19,0,16,0,41,0,0,0,0,5,90,67,88,1,31,35,5,150,35,80,105,158,95,0,93,78,40,0,56,0,44,38,82,30,0,8,5,17,0,0,16,16,52,127,128,47,42,69,84,3,6,1,49,0,77,42,150,57,63,6,134,8,52,0,120,1,59,3,150,88,79,130,14,62,0,94,4,66,0,91,5,33,47,6,152,61,33,102,3,0,0,0,0,1,49,50,1,21,29,59,90,53,13,96,32,0,18,59,11,12,38,47,53,174,62,94,3,2,5,35,157,37,107,103,5,12,0,0,0,2,5,27,0,87,5,35,109,117,6,80,4,98,21,103,34,84,7,174,53,1,7,0,18,64,90,52,20,0,15,0,42,0,0,0,0,6,72,63,89,1,35,51,2,154,35,76,119,161,82,2,102,79,39,0,57,0,41,33,84,35,0,7,6,17,0,0,18,18,53,130,123,39,38,69,86,2,4,1,45,0,75,42,148,57,64,6,131,10,44,0,112,1,39,2,122,81,77,144,12,60,0,75,3,58,0,91,8,36,46,7,163,58,31,104,4,0,0,0,0,2,68,43,1,23,30,42,116,60,4,92,44,0,20,64,8,9,45,51,58,182,66,97,2,2,0,40,130,43,105,98,5,12,0,0,0,2,4,28,0,87,4,34,110,111,7,69,5,102,24,105,35,79,7,183,55,2,13,0,21,64,91,51,20,0,15,0,39,0,0,0,0,6,74,76,88,0,30,36,4,148,38,79,105,161,94,1,94,79,39,0,56,0,40,30,84,32,0,6,4,17,0,0,16,16,52,140

Nearest PDB structures (foldseek):
  1to4-assembly1_A  TM=1.003E+00  e=1.628E-30  Schistosoma mansoni
  3gtv-assembly6_K  TM=9.917E-01  e=1.582E-22  Homo sapiens
  2zky-assembly5_I  TM=9.932E-01  e=2.351E-22  Homo sapiens
  1n18-assembly4_G  TM=9.910E-01  e=2.949E-22  Homo sapiens
  1ozt-assembly1_N  TM=9.906E-01  e=1.214E-21  Homo sapiens

Sequence (624 aa):
GSNMKAVCVMTGTAGVKGVVKFTQETDNGPVHVHAEFSGLKAGKHGFHVHEFGDTTNGCTSAGAHFNPTKQEHGAPEDSIRHVGDLGNVVAGADGNAVYNATDKLISLNGSHSIIGRSMVIHENEDDLGRGGHELSKVTGNAGGRLACGVVGLAAEGSNMKAVCVMTGTAGVKGVVKFTQETDNGPVHVHAEFSGLKAGKHGFHVHEFGDTTNGCTSAGAHFNPTKQEHGAPEDSIRHVGDLGNVVAGADGNAVYNATDKLISLNGSHSIIGRSMVIHENEDDLGRGGHELSKVTGNAGGRLACGVVGLAAEGSNMKAVCVMTGTAGVKGVVKFTQETDNGPVHVHAEFSGLKAGKHGFHVHEFGDTTNGCTSAGAHFNPTKQEHGAPEDSIRHVGDLGNVVAGADGNAVYNATDKLISLNGSHSIIGRSMVIHENEDDLGRGGHELSKVTGNAGGRLACGVVGLAAEGSNMKAVCVMTGTAGVKGVVKFTQETDNGPVHVHAEFSGLKAGKHGFHVHEFGDTTNGCTSAGAHFNPTKQEHGAPEDSIRHVGDLGNVVAGADGNAVYNATDKLISLNGSHSIIGRSMVIHENEDDLGRGGHELSKVTGNAGGRLACGVVGLAAE

Organism: Schistosoma mansoni (NCBI:txid6183)

CATH classification: 2.60.40.200

Radius of gyration: 44.93 Å; Cα contacts (8 Å, |Δi|>4): 2013; chains: 4; bounding box: 46×135×87 Å

Secondary structure (DSSP, 8-state):
----EEEEEEB-SSS-EEEEEEEESSTTS-EEEEEEEESPPSEEEEEEEES----TTTTGGG-SB--TT------TT-SS--TTEEEEEEE-TTS-EEEEEEESS-BSSGGGB-TTSEEEEESS---TT-S-STTHHHHTT--SEEEEEE-EE---/----EEEEEEB-SSS-EEEEEEE-SSTTS-EEEEEEEESPPSEEEEEEEES----TTTTTTS-SB--TT------TTSSS--TTEEEEEEE-TTS-EEEEEEESS-BSSGGGB-TTSEEEEESS---TT-S-STGGGTTTT--SEEEEEE-EE---/----EEEEEEB-SSS-EEEEEEEESSTTS-EEEEEEEESPPSEEEEEEEES----TTTTGGG-SB--TT------TTSSS--TTEEEEEEE-TTS-EEEEEEESS-BSSSTTB-TTSEEEEESS---TT-S-STTHHHHTT--SEEEEEEEEE---/----EEEEEEB-SSS-EEEEEEE-SSTTS-EEEEEEEESPPSEEEEEEEES----TTTTTTS-SB--TT------TTSSS--TTEEEEEEE-TTS-EEEEEEESS-BSSSTTB-TTSEEEEESS---TT-S-STTHHHHTT--SEEEEEEEEE---

B-factor: mean 12.12, std 7.14, range [2.87, 47.68]

Foldseek 3Di:
DAFFKKKWWKDFDQQKTKMKIWGDDDQQAKIKIKMKMADAAAFKKWKWWACAQDCPPNCPVLHFGAAPVPFWDFAQPDPTHGLTGDFIWGAHNRRMTIDIDIHRRAGCHDPNRSQRHKMWIANAGQCRLPPPDPCNRGGSPRHDTGIMHGMHGDDD/DAFAKKKWWKDFDQQKTKMKIWGAPDQQGWIKIKMKMADAAAFWKWKWWAAAQDCPPGNPPLHFGAAPPPFWDFAQPDPTHGLTGDFIFGAHNRRMTIDIDIHNSAGCDDPNRSARHKMFIANAGQCRLVPPDPCNRGGSPRHDTRIMTGMHGDDD/DAFFKKKWWKAADQQKTKMKIWGDDDQQAKIKIKMKMADAAAFKKWKWWACAQDCPPNCPVLHFGAAPVPFWDFAQPDPTHGLTGDFIWGAHNRRMTIDIDIHNRAGCHDPNRSQRHKMFIANAGQCGLPPPDPCNRGGSPRHDTHIMHGMHGDDD/DAFAKKKWWKDFDLQKTKMKIWGAPDQQGWIKIKMKMADAAAFKKWKWWAAAQDCPPNNPPLHFGAAPVPFWDFAQPDPTHGLTGDFIWGAHNRRMTIDIDIHNRAGCDDPNRSARHKMFIANAGQCRLVPPDPCNRGGSPRHDTHMMTGMHGDDD